Protein AF-0000000078527129 (afdb_homodimer)

Foldseek 3Di:
DDPDPPPDDPDDDDDAAEDAPVCVVVVVPDPVNLVVLQVDQWWKFKAWLQQATCAIHPNVCVQQVVQPRRHGHHCCCRVVVDPDDDPDDQQNVCQVVVAKGKDKDWHADPVRDIWIKIKIKHFYAYPVGHTGMIMIIIDTCRVVVVVVVVVVVVVVVVVVVVVVVVVVVVVVVVVLLVVLVVLVVVLVVVLVVCVVPDDPVVSVVSNVVSCVVSLPRPQVQDPLLVPADPVLSVLLVCVLVPDDLVRVCVVVVHDSVVSVVSLVVSCVSSVHDPVDRSNVVSCVRVVRD/DDPDPPPDPDDPDDDAAEDAPVCVVVVVPDPVNLVVLQVDQWWKFKAWLQQATCAIYPNVCVQQVVQPRRHGHHCCCRVVVDPDDDPDDQQNVCQVVVAKGKDKDWHADPVRDIWIKIKIKHFYAYPVGHGGMIMIIIDTCRVVVVVVVVVVVVVVVVVVVVVVVVVVVVVVVVVLLVVLVVLVVVLVVVLVVCVVPDDPVVSVVSNVVSCVVSLPRVQVQDPLLVPADPVLSVLLVCVLVPDDLVRVCVVVVHDSVVSVVSLVVSCVSSVHDPVDDSNVVSCVRVVRD

Sequence (578 aa):
MGERNGGETWTTIPGEQRLGAELWEEALDNNLLQIVLSVIQDGVCILGIDLDILYSNIALKSWYKEKGNGLGHKCYELYHDRSEPCEVCPVLKTIESQQPETAIQYHCSIKGQKKWHRLFSVPIHDHDGNVFMVIEYVRDITNERKSVSEKKLVEDQNEFLQELSARKEKEMYDREKSYVNNVTKAVNSVLGYLEEILDKESYSIVKDQLEMGIMGIPQQMNPKVIRLSEKELTIAKLIRAGYVSKEIADKLCVSKKAVDYHRTNIRKKLGLNNEDNLQDILKEYMKDIMGERNGGETWTTIPGEQRLGAELWEEALDNNLLQIVLSVIQDGVCILGIDLDILYSNIALKSWYKEKGNGLGHKCYELYHDRSEPCEVCPVLKTIESQQPETAIQYHCSIKGQKKWHRLFSVPIHDHDGNVFMVIEYVRDITNERKSVSEKKLVEDQNEFLQELSARKEKEMYDREKSYVNNVTKAVNSVLGYLEEILDKESYSIVKDQLEMGIMGIPQQMNPKVIRLSEKELTIAKLIRAGYVSKEIADKLCVSKKAVDYHRTNIRKKLGLNNEDNLQDILKEYMKDI

Radius of gyration: 40.89 Å; Cα contacts (8 Å, |Δi|>4): 829; chains: 2; bounding box: 64×114×73 Å

Structure (mmCIF, N/CA/C/O backbone):
data_AF-0000000078527129-model_v1
#
loop_
_entity.id
_entity.type
_entity.pdbx_description
1 polymer 'LuxR family transcriptional regulator'
#
loop_
_atom_site.group_PDB
_atom_site.id
_atom_site.type_symbol
_atom_site.label_atom_id
_atom_site.label_alt_id
_atom_site.label_comp_id
_atom_site.label_asym_id
_atom_site.label_entity_id
_atom_site.label_seq_id
_atom_site.pdbx_PDB_ins_code
_atom_site.Cartn_x
_atom_site.Cartn_y
_atom_site.Cartn_z
_atom_site.occupancy
_atom_site.B_iso_or_equiv
_atom_site.auth_seq_id
_atom_site.auth_comp_id
_atom_site.auth_asym_id
_atom_site.auth_atom_id
_atom_site.pdbx_PDB_model_num
ATOM 1 N N . MET A 1 1 ? 4.988 -10.156 -27.219 1 26.66 1 MET A N 1
ATOM 2 C CA . MET A 1 1 ? 4.684 -9.93 -25.812 1 26.66 1 MET A CA 1
ATOM 3 C C . MET A 1 1 ? 3.363 -9.188 -25.656 1 26.66 1 MET A C 1
ATOM 5 O O . MET A 1 1 ? 3.219 -8.062 -26.141 1 26.66 1 MET A O 1
ATOM 9 N N . GLY A 1 2 ? 2.23 -9.742 -25.844 1 31.38 2 GLY A N 1
ATOM 10 C CA . GLY A 1 2 ? 0.99 -8.992 -25.984 1 31.38 2 GLY A CA 1
ATOM 11 C C . GLY A 1 2 ? 0.649 -8.156 -24.766 1 31.38 2 GLY A C 1
ATOM 12 O O . GLY A 1 2 ? 0.991 -8.523 -23.641 1 31.38 2 GLY A O 1
ATOM 13 N N . GLU A 1 3 ? 0.643 -6.863 -24.828 1 33.56 3 GLU A N 1
ATOM 14 C CA . GLU A 1 3 ? 0.206 -5.789 -23.938 1 33.56 3 GLU A CA 1
ATOM 15 C C . GLU A 1 3 ? -1.193 -6.059 -23.391 1 33.56 3 GLU A C 1
ATOM 17 O O . GLU A 1 3 ? -2.152 -6.18 -24.156 1 33.56 3 GLU A O 1
ATOM 22 N N . ARG A 1 4 ? -1.488 -7.137 -22.609 1 35.75 4 ARG A N 1
ATOM 23 C CA . ARG A 1 4 ? -2.912 -7.207 -22.297 1 35.75 4 ARG A CA 1
ATOM 24 C C . ARG A 1 4 ? -3.346 -6.02 -21.438 1 35.75 4 ARG A C 1
ATOM 26 O O . ARG A 1 4 ? -2.508 -5.344 -20.828 1 35.75 4 ARG A O 1
ATOM 33 N N . ASN A 1 5 ? -4.605 -5.824 -21.188 1 31.47 5 ASN A N 1
ATOM 34 C CA . ASN A 1 5 ? -5.469 -4.953 -20.406 1 31.47 5 ASN A CA 1
ATOM 35 C C . ASN A 1 5 ? -5.195 -5.105 -18.906 1 31.47 5 ASN A C 1
ATOM 37 O O . ASN A 1 5 ? -5.09 -6.223 -18.406 1 31.47 5 ASN A O 1
ATOM 41 N N . GLY A 1 6 ? -4.812 -4.031 -17.984 1 36.03 6 GLY A N 1
ATOM 42 C CA . GLY A 1 6 ? -4.691 -3.537 -16.625 1 36.03 6 GLY A CA 1
ATOM 43 C C . GLY A 1 6 ? -3.285 -3.662 -16.062 1 36.03 6 GLY A C 1
ATOM 44 O O . GLY A 1 6 ? -3.102 -3.781 -14.859 1 36.03 6 GLY A O 1
ATOM 45 N N . GLY A 1 7 ? -2.162 -3.607 -16.938 1 39.38 7 GLY A N 1
ATOM 46 C CA . GLY A 1 7 ? -0.743 -3.398 -16.703 1 39.38 7 GLY A CA 1
ATOM 47 C C . GLY A 1 7 ? 0.018 -4.688 -16.453 1 39.38 7 GLY A C 1
ATOM 48 O O . GLY A 1 7 ? 1.245 -4.676 -16.328 1 39.38 7 GLY A O 1
ATOM 49 N N . GLU A 1 8 ? -0.444 -5.543 -15.625 1 43.97 8 GLU A N 1
ATOM 50 C CA . GLU A 1 8 ? 0.403 -6.699 -15.344 1 43.97 8 GLU A CA 1
ATOM 51 C C . GLU A 1 8 ? 0.585 -7.562 -16.594 1 43.97 8 GLU A C 1
ATOM 53 O O . GLU A 1 8 ? -0.366 -7.789 -17.344 1 43.97 8 GLU A O 1
ATOM 58 N N . THR A 1 9 ? 1.723 -7.496 -17.219 1 43.5 9 THR A N 1
ATOM 59 C CA . THR A 1 9 ? 2.227 -8.242 -18.359 1 43.5 9 THR A CA 1
ATOM 60 C C . THR A 1 9 ? 1.954 -9.734 -18.188 1 43.5 9 THR A C 1
ATOM 62 O O . THR A 1 9 ? 2.312 -10.328 -17.172 1 43.5 9 THR A O 1
ATOM 65 N N . TRP A 1 10 ? 0.782 -10.242 -18.578 1 49.16 10 TRP A N 1
ATOM 66 C CA . TRP A 1 10 ? 0.679 -11.688 -18.797 1 49.16 10 TRP A CA 1
ATOM 67 C C . TRP A 1 10 ? 1.875 -12.211 -19.578 1 49.16 10 TRP A C 1
ATOM 69 O O . TRP A 1 10 ? 2.33 -11.57 -20.531 1 49.16 10 TRP A O 1
ATOM 79 N N . THR A 1 11 ? 2.615 -12.891 -18.969 1 52.12 11 THR A N 1
ATOM 80 C CA . THR A 1 11 ? 3.504 -13.641 -19.844 1 52.12 11 THR A CA 1
ATOM 81 C C . THR A 1 11 ? 2.715 -14.32 -20.953 1 52.12 11 THR A C 1
ATOM 83 O O . THR A 1 11 ? 1.543 -14.664 -20.781 1 52.12 11 THR A O 1
ATOM 86 N N . THR A 1 12 ? 3.143 -14.367 -22.188 1 50.84 12 THR A N 1
ATOM 87 C CA . THR A 1 12 ? 2.611 -14.953 -23.406 1 50.84 12 THR A CA 1
ATOM 88 C C . THR A 1 12 ? 2.037 -16.344 -23.141 1 50.84 12 THR A C 1
ATOM 90 O O . THR A 1 12 ? 2.725 -17.203 -22.594 1 50.84 12 THR A O 1
ATOM 93 N N . ILE A 1 13 ? 0.732 -16.344 -22.891 1 56.28 13 ILE A N 1
ATOM 94 C CA . ILE A 1 13 ? 0.097 -17.656 -22.922 1 56.28 13 ILE A CA 1
ATOM 95 C C . ILE A 1 13 ? 0.477 -18.391 -24.203 1 56.28 13 ILE A C 1
ATOM 97 O O . ILE A 1 13 ? 0.542 -17.781 -25.266 1 56.28 13 ILE A O 1
ATOM 101 N N . PRO A 1 14 ? 1.083 -19.531 -23.984 1 59.84 14 PRO A N 1
ATOM 102 C CA . PRO A 1 14 ? 1.41 -20.312 -25.188 1 59.84 14 PRO A CA 1
ATOM 103 C C . PRO A 1 14 ? 0.285 -20.312 -26.219 1 59.84 14 PRO A C 1
ATOM 105 O O . PRO A 1 14 ? -0.882 -20.125 -25.859 1 59.84 14 PRO A O 1
ATOM 108 N N . GLY A 1 15 ? 0.677 -20.125 -27.516 1 60.19 15 GLY A N 1
ATOM 109 C CA . GLY A 1 15 ? -0.207 -20.281 -28.656 1 60.19 15 GLY A CA 1
ATOM 110 C C . GLY A 1 15 ? -1.146 -21.469 -28.531 1 60.19 15 GLY A C 1
ATOM 111 O O . GLY A 1 15 ? -1.41 -21.938 -27.422 1 60.19 15 GLY A O 1
ATOM 112 N N . GLU A 1 16 ? -1.641 -22.016 -29.531 1 66.38 16 GLU A N 1
ATOM 113 C CA . GLU A 1 16 ? -2.58 -23.125 -29.656 1 66.38 16 GLU A CA 1
ATOM 114 C C . GLU A 1 16 ? -2.002 -24.406 -29.047 1 66.38 16 GLU A C 1
ATOM 116 O O . GLU A 1 16 ? -0.878 -24.797 -29.375 1 66.38 16 GLU A O 1
ATOM 121 N N . GLN A 1 17 ? -2.744 -24.906 -27.969 1 75.19 17 GLN A N 1
ATOM 122 C CA . GLN A 1 17 ? -2.33 -26.172 -27.359 1 75.19 17 GLN A CA 1
ATOM 123 C C . GLN A 1 17 ? -3.188 -27.328 -27.859 1 75.19 17 GLN A C 1
ATOM 125 O O . GLN A 1 17 ? -4.414 -27.219 -27.938 1 75.19 17 GLN A O 1
ATOM 130 N N . ARG A 1 18 ? -2.52 -28.422 -28.281 1 76.31 18 ARG A N 1
ATOM 131 C CA . ARG A 1 18 ? -3.223 -29.594 -28.797 1 76.31 18 ARG A CA 1
ATOM 132 C C . ARG A 1 18 ? -2.955 -30.812 -27.938 1 76.31 18 ARG A C 1
ATOM 134 O O . ARG A 1 18 ? -1.836 -31.016 -27.469 1 76.31 18 ARG A O 1
ATOM 141 N N . LEU A 1 19 ? -4.035 -31.516 -27.562 1 78.12 19 LEU A N 1
ATOM 142 C CA . LEU A 1 19 ? -3.971 -32.781 -26.812 1 78.12 19 LEU A CA 1
ATOM 143 C C . LEU A 1 19 ? -5.016 -33.75 -27.328 1 78.12 19 LEU A C 1
ATOM 145 O O . LEU A 1 19 ? -6.137 -33.375 -27.656 1 78.12 19 LEU A O 1
ATOM 149 N N . GLY A 1 20 ? -4.539 -34.906 -27.5 1 72.94 20 GLY A N 1
ATOM 150 C CA . GLY A 1 20 ? -5.531 -35.906 -27.875 1 72.94 20 GLY A CA 1
ATOM 151 C C . GLY A 1 20 ? -6.562 -36.156 -26.781 1 72.94 20 GLY A C 1
ATOM 152 O O . GLY A 1 20 ? -6.211 -36.406 -25.625 1 72.94 20 GLY A O 1
ATOM 153 N N . ALA A 1 21 ? -7.816 -36.094 -27.078 1 71.62 21 ALA A N 1
ATOM 154 C CA . ALA A 1 21 ? -8.914 -36.188 -26.125 1 71.62 21 ALA A CA 1
ATOM 155 C C . ALA A 1 21 ? -8.898 -37.531 -25.406 1 71.62 21 ALA A C 1
ATOM 157 O O . ALA A 1 21 ? -9.234 -37.625 -24.234 1 71.62 21 ALA A O 1
ATOM 158 N N . GLU A 1 22 ? -8.367 -38.469 -26.078 1 70.75 22 GLU A N 1
ATOM 159 C CA . GLU A 1 22 ? -8.367 -39.812 -25.516 1 70.75 22 GLU A CA 1
ATOM 160 C C . GLU A 1 22 ? -7.219 -40 -24.531 1 70.75 22 GLU A C 1
ATOM 162 O O . GLU A 1 22 ? -7.254 -40.906 -23.688 1 70.75 22 GLU A O 1
ATOM 167 N N . LEU A 1 23 ? -6.332 -39.062 -24.562 1 71.69 23 LEU A N 1
ATOM 168 C CA . LEU A 1 23 ? -5.102 -39.312 -23.812 1 71.69 23 LEU A CA 1
ATOM 169 C C . LEU A 1 23 ? -5.039 -38.406 -22.578 1 71.69 23 LEU A C 1
ATOM 171 O O . LEU A 1 23 ? -4.145 -38.531 -21.75 1 71.69 23 LEU A O 1
ATOM 175 N N . TRP A 1 24 ? -6.117 -37.688 -22.469 1 74.69 24 TRP A N 1
ATOM 176 C CA . TRP A 1 24 ? -5.941 -36.656 -21.438 1 74.69 24 TRP A CA 1
ATOM 177 C C . TRP A 1 24 ? -5.984 -37.25 -20.047 1 74.69 24 TRP A C 1
ATOM 179 O O . TRP A 1 24 ? -5.234 -36.844 -19.156 1 74.69 24 TRP A O 1
ATOM 189 N N . GLU A 1 25 ? -6.785 -38.25 -19.812 1 76.38 25 GLU A N 1
ATOM 190 C CA . GLU A 1 25 ? -6.875 -38.875 -18.5 1 76.38 25 GLU A CA 1
ATOM 191 C C . GLU A 1 25 ? -5.559 -39.562 -18.109 1 76.38 25 GLU A C 1
ATOM 193 O O . GLU A 1 25 ? -5.117 -39.469 -16.969 1 76.38 25 GLU A O 1
ATOM 198 N N . GLU A 1 26 ? -5.004 -40.219 -19.109 1 78.81 26 GLU A N 1
ATOM 199 C CA . GLU A 1 26 ? -3.703 -40.844 -18.875 1 78.81 26 GLU A CA 1
ATOM 200 C C . GLU A 1 26 ? -2.639 -39.781 -18.578 1 78.81 26 GLU A C 1
ATOM 202 O O . GLU A 1 26 ? -1.782 -40 -17.703 1 78.81 26 GLU A O 1
ATOM 207 N N . ALA A 1 27 ? -2.766 -38.781 -19.312 1 76.44 27 ALA A N 1
ATOM 208 C CA . ALA A 1 27 ? -1.817 -37.688 -19.094 1 76.44 27 ALA A CA 1
ATOM 209 C C . ALA A 1 27 ? -1.961 -37.125 -17.688 1 76.44 27 ALA A C 1
ATOM 211 O O . ALA A 1 27 ? -0.966 -36.75 -17.062 1 76.44 27 ALA A O 1
ATOM 212 N N . LEU A 1 28 ? -3.145 -37.125 -17.234 1 77.88 28 LEU A N 1
ATOM 213 C CA . LEU A 1 28 ? -3.428 -36.594 -15.914 1 77.88 28 LEU A CA 1
ATOM 214 C C . LEU A 1 28 ? -2.883 -37.5 -14.812 1 77.88 28 LEU A C 1
ATOM 216 O O . LEU A 1 28 ? -2.549 -37.031 -13.727 1 77.88 28 LEU A O 1
ATOM 220 N N . ASP A 1 29 ? -2.797 -38.719 -15.055 1 79.44 29 ASP A N 1
ATOM 221 C CA . ASP A 1 29 ? -2.328 -39.688 -14.07 1 79.44 29 ASP A CA 1
ATOM 222 C C . ASP A 1 29 ? -0.806 -39.688 -13.961 1 79.44 29 ASP A C 1
ATOM 224 O O . ASP A 1 29 ? -0.227 -40.406 -13.148 1 79.44 29 ASP A O 1
ATOM 228 N N . ASN A 1 30 ? -0.232 -38.781 -14.75 1 83 30 ASN A N 1
ATOM 229 C CA . ASN A 1 30 ? 1.216 -38.625 -14.672 1 83 30 ASN A CA 1
ATOM 230 C C . ASN A 1 30 ? 1.655 -38.156 -13.289 1 83 30 ASN A C 1
ATOM 232 O O . ASN A 1 30 ? 1.18 -37.125 -12.789 1 83 30 ASN A O 1
ATOM 236 N N . ASN A 1 31 ? 2.531 -38.938 -12.648 1 82.62 31 ASN A N 1
ATOM 237 C CA . ASN A 1 31 ? 2.957 -38.688 -11.273 1 82.62 31 ASN A CA 1
ATOM 238 C C . ASN A 1 31 ? 3.67 -37.344 -11.156 1 82.62 31 ASN A C 1
ATOM 240 O O . ASN A 1 31 ? 3.441 -36.594 -10.203 1 82.62 31 ASN A O 1
ATOM 244 N N . LEU A 1 32 ? 4.512 -37.094 -12.125 1 84.19 32 LEU A N 1
ATOM 245 C CA . LEU A 1 32 ? 5.246 -35.812 -12.078 1 84.19 32 LEU A CA 1
ATOM 246 C C . LEU A 1 32 ? 4.297 -34.625 -12.156 1 84.19 32 LEU A C 1
ATOM 248 O O . LEU A 1 32 ? 4.469 -33.656 -11.438 1 84.19 32 LEU A O 1
ATOM 252 N N . LEU A 1 33 ? 3.324 -34.719 -13.023 1 87.12 33 LEU A N 1
ATOM 253 C CA . LEU A 1 33 ? 2.32 -33.688 -13.156 1 87.12 33 LEU A CA 1
ATOM 254 C C . LEU A 1 33 ? 1.611 -33.438 -11.828 1 87.12 33 LEU A C 1
ATOM 256 O O . LEU A 1 33 ? 1.479 -32.281 -11.391 1 87.12 33 LEU A O 1
ATOM 260 N N . GLN A 1 34 ? 1.242 -34.469 -11.195 1 85.56 34 GLN A N 1
ATOM 261 C CA . GLN A 1 34 ? 0.539 -34.375 -9.922 1 85.56 34 GLN A CA 1
ATOM 262 C C . GLN A 1 34 ? 1.412 -33.688 -8.867 1 85.56 34 GLN A C 1
ATOM 264 O O . GLN A 1 34 ? 0.934 -32.875 -8.094 1 85.56 34 GLN A O 1
ATOM 269 N N . ILE A 1 35 ? 2.637 -34.031 -8.805 1 85.06 35 ILE A N 1
ATOM 270 C CA . ILE A 1 35 ? 3.564 -33.469 -7.824 1 85.06 35 ILE A CA 1
ATOM 271 C C . ILE A 1 35 ? 3.738 -31.969 -8.07 1 85.06 35 ILE A C 1
ATOM 273 O O . ILE A 1 35 ? 3.611 -31.172 -7.145 1 85.06 35 ILE A O 1
ATOM 277 N N . VAL A 1 36 ? 3.994 -31.625 -9.32 1 87.94 36 VAL A N 1
ATOM 278 C CA . VAL A 1 36 ? 4.219 -30.234 -9.68 1 87.94 36 VAL A CA 1
ATOM 279 C C . VAL A 1 36 ? 2.992 -29.406 -9.305 1 87.94 36 VAL A C 1
ATOM 281 O O . VAL A 1 36 ? 3.115 -28.328 -8.711 1 87.94 36 VAL A O 1
ATOM 284 N N . LEU A 1 37 ? 1.838 -29.906 -9.633 1 88.94 37 LEU A N 1
ATOM 285 C CA . LEU A 1 37 ? 0.591 -29.203 -9.375 1 88.94 37 LEU A CA 1
ATOM 286 C C . LEU A 1 37 ? 0.356 -29.047 -7.875 1 88.94 37 LEU A C 1
ATOM 288 O O . LEU A 1 37 ? -0.293 -28.094 -7.438 1 88.94 37 LEU A O 1
ATOM 292 N N . SER A 1 38 ? 0.9 -29.906 -7.102 1 85.88 38 SER A N 1
ATOM 293 C CA . SER A 1 38 ? 0.722 -29.844 -5.656 1 85.88 38 SER A CA 1
ATOM 294 C C . SER A 1 38 ? 1.635 -28.781 -5.035 1 85.88 38 SER A C 1
ATOM 296 O O . SER A 1 38 ? 1.385 -28.312 -3.924 1 85.88 38 SER A O 1
ATOM 298 N N . VAL A 1 39 ? 2.742 -28.422 -5.727 1 86.5 39 VAL A N 1
ATOM 299 C CA . VAL A 1 39 ? 3.715 -27.484 -5.184 1 86.5 39 VAL A CA 1
ATOM 300 C C . VAL A 1 39 ? 3.279 -26.047 -5.492 1 86.5 39 VAL A C 1
ATOM 302 O O . VAL A 1 39 ? 3.619 -25.125 -4.758 1 86.5 39 VAL A O 1
ATOM 305 N N . ILE A 1 40 ? 2.496 -25.953 -6.559 1 89.06 40 ILE A N 1
ATOM 306 C CA . ILE A 1 40 ? 2.033 -24.625 -6.992 1 89.06 40 ILE A CA 1
ATOM 307 C C . ILE A 1 40 ? 1.132 -24.031 -5.918 1 89.06 40 ILE A C 1
ATOM 309 O O . ILE A 1 40 ? 0.273 -24.703 -5.359 1 89.06 40 ILE A O 1
ATOM 313 N N . GLN A 1 41 ? 1.343 -22.75 -5.629 1 87.94 41 GLN A N 1
ATOM 314 C CA . GLN A 1 41 ? 0.619 -22.109 -4.539 1 87.94 41 GLN A CA 1
ATOM 315 C C . GLN A 1 41 ? -0.637 -21.406 -5.055 1 87.94 41 GLN A C 1
ATOM 317 O O . GLN A 1 41 ? -1.403 -20.844 -4.273 1 87.94 41 GLN A O 1
ATOM 322 N N . ASP A 1 42 ? -0.853 -21.438 -6.359 1 91.88 42 ASP A N 1
ATOM 323 C CA . ASP A 1 42 ? -2.066 -20.906 -6.965 1 91.88 42 ASP A CA 1
ATOM 324 C C . ASP A 1 42 ? -3.006 -22.031 -7.406 1 91.88 42 ASP A C 1
ATOM 326 O O . ASP A 1 42 ? -2.627 -23.203 -7.395 1 91.88 42 ASP A O 1
ATOM 330 N N . GLY A 1 43 ? -4.164 -21.547 -7.68 1 92.19 43 GLY A N 1
ATOM 331 C CA . GLY A 1 43 ? -5.137 -22.547 -8.086 1 92.19 43 GLY A CA 1
ATOM 332 C C . GLY A 1 43 ? -5.012 -22.938 -9.547 1 92.19 43 GLY A C 1
ATOM 333 O O . GLY A 1 43 ? -4.789 -22.078 -10.406 1 92.19 43 GLY A O 1
ATOM 334 N N . VAL A 1 44 ? -5.059 -24.234 -9.812 1 93.06 44 VAL A N 1
ATOM 335 C CA . VAL A 1 44 ? -5.121 -24.766 -11.172 1 93.06 44 VAL A CA 1
ATOM 336 C C . VAL A 1 44 ? -6.312 -25.703 -11.305 1 93.06 44 VAL A C 1
ATOM 338 O O . VAL A 1 44 ? -6.484 -26.609 -10.484 1 93.06 44 VAL A O 1
ATOM 341 N N . CYS A 1 45 ? -7.059 -25.453 -12.289 1 94 45 CYS A N 1
ATOM 342 C CA . CYS A 1 45 ? -8.25 -26.25 -12.531 1 94 45 CYS A CA 1
ATOM 343 C C . CYS A 1 45 ? -8.375 -26.609 -14 1 94 45 CYS A C 1
ATOM 345 O O . CYS A 1 45 ? -8.039 -25.812 -14.875 1 94 45 CYS A O 1
ATOM 347 N N . ILE A 1 46 ? -8.758 -27.875 -14.25 1 93 46 ILE A N 1
ATOM 348 C CA . ILE A 1 46 ? -9.086 -28.312 -15.602 1 93 46 ILE A CA 1
ATOM 349 C C . ILE A 1 46 ? -10.594 -28.547 -15.719 1 93 46 ILE A C 1
ATOM 351 O O . ILE A 1 46 ? -11.172 -29.297 -14.93 1 93 46 ILE A O 1
ATOM 355 N N . LEU A 1 47 ? -11.133 -27.906 -16.688 1 94.31 47 LEU A N 1
ATOM 356 C CA . LEU A 1 47 ? -12.578 -27.953 -16.859 1 94.31 47 LEU A CA 1
ATOM 357 C C . LEU A 1 47 ? -12.938 -28.562 -18.219 1 94.31 47 LEU A C 1
ATOM 359 O O . LEU A 1 47 ? -12.227 -28.344 -19.203 1 94.31 47 LEU A O 1
ATOM 363 N N . GLY A 1 48 ? -14.016 -29.312 -18.156 1 92.19 48 GLY A N 1
ATOM 364 C CA . GLY A 1 48 ? -14.594 -29.719 -19.438 1 92.19 48 GLY A CA 1
ATOM 365 C C . GLY A 1 48 ? -15.367 -28.609 -20.109 1 92.19 48 GLY A C 1
ATOM 366 O O . GLY A 1 48 ? -15.539 -27.516 -19.547 1 92.19 48 GLY A O 1
ATOM 367 N N . ILE A 1 49 ? -15.852 -28.859 -21.391 1 92.06 49 ILE A N 1
ATOM 368 C CA . ILE A 1 49 ? -16.562 -27.844 -22.188 1 92.06 49 ILE A CA 1
ATOM 369 C C . ILE A 1 49 ? -17.906 -27.531 -21.531 1 92.06 49 ILE A C 1
ATOM 371 O O . ILE A 1 49 ? -18.484 -26.484 -21.781 1 92.06 49 ILE A O 1
ATOM 375 N N . ASP A 1 50 ? -18.391 -28.406 -20.766 1 92.44 50 ASP A N 1
ATOM 376 C CA . ASP A 1 50 ? -19.656 -28.203 -20.062 1 92.44 50 ASP A CA 1
ATOM 377 C C . ASP A 1 50 ? -19.438 -27.641 -18.672 1 92.44 50 ASP A C 1
ATOM 379 O O . ASP A 1 50 ? -20.328 -27.656 -17.828 1 92.44 50 ASP A O 1
ATOM 383 N N . LEU A 1 51 ? -18.25 -27.234 -18.344 1 94.88 51 LEU A N 1
ATOM 384 C CA . LEU A 1 51 ? -17.859 -26.562 -17.109 1 94.88 51 LEU A CA 1
ATOM 385 C C . LEU A 1 51 ? -17.797 -27.562 -15.953 1 94.88 51 LEU A C 1
ATOM 387 O O . LEU A 1 51 ? -17.891 -27.172 -14.789 1 94.88 51 LEU A O 1
ATOM 391 N N . ASP A 1 52 ? -17.656 -28.828 -16.297 1 94.19 52 ASP A N 1
ATOM 392 C CA . ASP A 1 52 ? -17.375 -29.828 -15.266 1 94.19 52 ASP A CA 1
ATOM 393 C C . ASP A 1 52 ? -15.93 -29.734 -14.781 1 94.19 52 ASP A C 1
ATOM 395 O O . ASP A 1 52 ? -15.008 -29.609 -15.586 1 94.19 52 ASP A O 1
ATOM 399 N N . ILE A 1 53 ? -15.82 -29.859 -13.508 1 93.81 53 ILE A N 1
ATOM 400 C CA . ILE A 1 53 ? -14.477 -29.875 -12.945 1 93.81 53 ILE A CA 1
ATOM 401 C C . ILE A 1 53 ? -13.844 -31.25 -13.156 1 93.81 53 ILE A C 1
ATOM 403 O O . ILE A 1 53 ? -14.32 -32.25 -12.617 1 93.81 53 ILE A O 1
ATOM 407 N N . LEU A 1 54 ? -12.805 -31.25 -13.914 1 90.94 54 LEU A N 1
ATOM 408 C CA . LEU A 1 54 ? -12.109 -32.5 -14.219 1 90.94 54 LEU A CA 1
ATOM 409 C C . LEU A 1 54 ? -10.914 -32.688 -13.289 1 90.94 54 LEU A C 1
ATOM 411 O O . LEU A 1 54 ? -10.492 -33.812 -13.039 1 90.94 54 LEU A O 1
ATOM 415 N N . TYR A 1 55 ? -10.359 -31.609 -12.852 1 90.81 55 TYR A N 1
ATOM 416 C CA . TYR A 1 55 ? -9.211 -31.641 -11.953 1 90.81 55 TYR A CA 1
ATOM 417 C C . TYR A 1 55 ? -9.07 -30.297 -11.227 1 90.81 55 TYR A C 1
ATOM 419 O O . TYR A 1 55 ? -9.375 -29.25 -11.781 1 90.81 55 TYR A O 1
ATOM 427 N N . SER A 1 56 ? -8.695 -30.391 -10.031 1 91.62 56 SER A N 1
ATOM 428 C CA . SER A 1 56 ? -8.266 -29.234 -9.25 1 91.62 56 SER A CA 1
ATOM 429 C C . SER A 1 56 ? -7.059 -29.562 -8.383 1 91.62 56 SER A C 1
ATOM 431 O O . SER A 1 56 ? -6.988 -30.656 -7.809 1 91.62 56 SER A O 1
ATOM 433 N N . ASN A 1 57 ? -6.137 -28.672 -8.375 1 89.88 57 ASN A N 1
ATOM 434 C CA . ASN A 1 57 ? -4.965 -28.953 -7.547 1 89.88 57 ASN A CA 1
ATOM 435 C C . ASN A 1 57 ? -5.246 -28.688 -6.07 1 89.88 57 ASN A C 1
ATOM 437 O O . ASN A 1 57 ? -6.34 -28.234 -5.715 1 89.88 57 ASN A O 1
ATOM 441 N N . ILE A 1 58 ? -4.312 -28.969 -5.277 1 85.69 58 ILE A N 1
ATOM 442 C CA . ILE A 1 58 ? -4.461 -28.922 -3.826 1 85.69 58 ILE A CA 1
ATOM 443 C C . ILE A 1 58 ? -4.723 -27.469 -3.389 1 85.69 58 ILE A C 1
ATOM 445 O O . ILE A 1 58 ? -5.551 -27.234 -2.508 1 85.69 58 ILE A O 1
ATOM 449 N N . ALA A 1 59 ? -4.047 -26.531 -3.932 1 87.75 59 ALA A N 1
ATOM 450 C CA . ALA A 1 59 ? -4.227 -25.125 -3.576 1 87.75 59 ALA A CA 1
ATOM 451 C C . ALA A 1 59 ? -5.684 -24.703 -3.738 1 87.75 59 ALA A C 1
ATOM 453 O O . ALA A 1 59 ? -6.281 -24.156 -2.812 1 87.75 59 ALA A O 1
ATOM 454 N N . LEU A 1 60 ? -6.227 -24.953 -4.867 1 89.5 60 LEU A N 1
ATOM 455 C CA . LEU A 1 60 ? -7.605 -24.562 -5.152 1 89.5 60 LEU A CA 1
ATOM 456 C C . LEU A 1 60 ? -8.578 -25.281 -4.227 1 89.5 60 LEU A C 1
ATOM 458 O O . LEU A 1 60 ? -9.523 -24.688 -3.721 1 89.5 60 LEU A O 1
ATOM 462 N N . LYS A 1 61 ? -8.305 -26.531 -3.973 1 87.31 61 LYS A N 1
ATOM 463 C CA . LYS A 1 61 ? -9.148 -27.312 -3.068 1 87.31 61 LYS A CA 1
ATOM 464 C C . LYS A 1 61 ? -9.133 -26.719 -1.66 1 87.31 61 LYS A C 1
ATOM 466 O O . LYS A 1 61 ? -10.156 -26.703 -0.972 1 87.31 61 LYS A O 1
ATOM 471 N N . SER A 1 62 ? -8.008 -26.25 -1.291 1 84.88 62 SER A N 1
ATOM 472 C CA . SER A 1 62 ? -7.875 -25.688 0.049 1 84.88 62 SER A CA 1
ATOM 473 C C . SER A 1 62 ? -8.695 -24.422 0.199 1 84.88 62 SER A C 1
ATOM 475 O O . SER A 1 62 ? -9.156 -24.094 1.295 1 84.88 62 SER A O 1
ATOM 477 N N . TRP A 1 63 ? -8.867 -23.719 -0.89 1 83.38 63 TRP A N 1
ATOM 478 C CA . TRP A 1 63 ? -9.641 -22.484 -0.862 1 83.38 63 TRP A CA 1
ATOM 479 C C . TRP A 1 63 ? -11.125 -22.781 -0.668 1 83.38 63 TRP A C 1
ATOM 481 O O . TRP A 1 63 ? -11.859 -21.953 -0.134 1 83.38 63 TRP A O 1
ATOM 491 N N . TYR A 1 64 ? -11.453 -23.938 -1.087 1 81 64 TYR A N 1
ATOM 492 C CA . TYR A 1 64 ? -12.859 -24.312 -1.033 1 81 64 TYR A CA 1
ATOM 493 C C . TYR A 1 64 ? -13.062 -25.562 -0.178 1 81 64 TYR A C 1
ATOM 495 O O . TYR A 1 64 ? -13.938 -26.375 -0.464 1 81 64 TYR A O 1
ATOM 503 N N . LYS A 1 65 ? -12.219 -25.797 0.743 1 72.81 65 LYS A N 1
ATOM 504 C CA . LYS A 1 65 ? -12.141 -27 1.574 1 72.81 65 LYS A CA 1
ATOM 505 C C . LYS A 1 65 ? -13.523 -27.422 2.059 1 72.81 65 LYS A C 1
ATOM 507 O O . LYS A 1 65 ? -13.828 -28.609 2.119 1 72.81 65 LYS A O 1
ATOM 512 N N . GLU A 1 66 ? -14.258 -26.516 2.293 1 70.56 66 GLU A N 1
ATOM 513 C CA . GLU A 1 66 ? -15.57 -26.812 2.863 1 70.56 66 GLU A CA 1
ATOM 514 C C . GLU A 1 66 ? -16.5 -27.406 1.814 1 70.56 66 GLU A C 1
ATOM 516 O O . GLU A 1 66 ? -17.516 -28.016 2.154 1 70.56 66 GLU A O 1
ATOM 521 N N . LYS A 1 67 ? -16.078 -27.391 0.522 1 71.56 67 LYS A N 1
ATOM 522 C CA . LYS A 1 67 ? -17.016 -27.766 -0.539 1 71.56 67 LYS A CA 1
ATOM 523 C C . LYS A 1 67 ? -16.641 -29.094 -1.158 1 71.56 67 LYS A C 1
ATOM 525 O O . LYS A 1 67 ? -17.328 -29.609 -2.041 1 71.56 67 LYS A O 1
ATOM 530 N N . GLY A 1 68 ? -15.617 -29.781 -0.685 1 69 68 GLY A N 1
ATOM 531 C CA . GLY A 1 68 ? -15.227 -31.094 -1.175 1 69 68 GLY A CA 1
ATOM 532 C C . GLY A 1 68 ? -14.266 -31.016 -2.35 1 69 68 GLY A C 1
ATOM 533 O O . GLY A 1 68 ? -13.75 -29.953 -2.68 1 69 68 GLY A O 1
ATOM 534 N N . ASN A 1 69 ? -13.992 -32.25 -2.969 1 69.94 69 ASN A N 1
ATOM 535 C CA . ASN A 1 69 ? -12.969 -32.375 -4 1 69.94 69 ASN A CA 1
ATOM 536 C C . ASN A 1 69 ? -13.477 -31.875 -5.355 1 69.94 69 ASN A C 1
ATOM 538 O O . ASN A 1 69 ? -12.688 -31.609 -6.266 1 69.94 69 ASN A O 1
ATOM 542 N N . GLY A 1 70 ? -14.773 -31.609 -5.523 1 72.38 70 GLY A N 1
ATOM 543 C CA . GLY A 1 70 ? -15.445 -30.906 -6.594 1 72.38 70 GLY A CA 1
ATOM 544 C C . GLY A 1 70 ? -15.422 -31.641 -7.918 1 72.38 70 GLY A C 1
ATOM 545 O O . GLY A 1 70 ? -15.969 -31.156 -8.914 1 72.38 70 GLY A O 1
ATOM 546 N N . LEU A 1 71 ? -14.711 -32.906 -7.973 1 82.44 71 LEU A N 1
ATOM 547 C CA . LEU A 1 71 ? -14.633 -33.625 -9.242 1 82.44 71 LEU A CA 1
ATOM 548 C C . LEU A 1 71 ? -16.016 -33.969 -9.758 1 82.44 71 LEU A C 1
ATOM 550 O O . LEU A 1 71 ? -16.859 -34.469 -9.016 1 82.44 71 LEU A O 1
ATOM 554 N N . GLY A 1 72 ? -16.234 -33.625 -10.938 1 83.94 72 GLY A N 1
ATOM 555 C CA . GLY A 1 72 ? -17.5 -33.969 -11.57 1 83.94 72 GLY A CA 1
ATOM 556 C C . GLY A 1 72 ? -18.562 -32.906 -11.359 1 83.94 72 GLY A C 1
ATOM 557 O O . GLY A 1 72 ? -19.578 -32.906 -12.047 1 83.94 72 GLY A O 1
ATOM 558 N N . HIS A 1 73 ? -18.391 -32 -10.516 1 90.75 73 HIS A N 1
ATOM 559 C CA . HIS A 1 73 ? -19.328 -30.922 -10.281 1 90.75 73 HIS A CA 1
ATOM 560 C C . HIS A 1 73 ? -19.109 -29.781 -11.281 1 90.75 73 HIS A C 1
ATOM 562 O O . HIS A 1 73 ? -18.031 -29.688 -11.883 1 90.75 73 HIS A O 1
ATOM 568 N N . LYS A 1 74 ? -20.172 -29.016 -11.406 1 93.81 74 LYS A N 1
ATOM 569 C CA . LYS A 1 74 ? -20.031 -27.797 -12.203 1 93.81 74 LYS A CA 1
ATOM 570 C C . LYS A 1 74 ? -19.266 -26.719 -11.453 1 93.81 74 LYS A C 1
ATOM 572 O O . LYS A 1 74 ? -19.453 -26.547 -10.25 1 93.81 74 LYS A O 1
ATOM 577 N N . CYS A 1 75 ? -18.391 -26.016 -12.172 1 91.94 75 CYS A N 1
ATOM 578 C CA . CYS A 1 75 ? -17.562 -25 -11.531 1 91.94 75 CYS A CA 1
ATOM 579 C C . CYS A 1 75 ? -18.406 -23.906 -10.906 1 91.94 75 CYS A C 1
ATOM 581 O O . CYS A 1 75 ? -18.125 -23.453 -9.789 1 91.94 75 CYS A O 1
ATOM 583 N N . TYR A 1 76 ? -19.547 -23.422 -11.625 1 89.81 76 TYR A N 1
ATOM 584 C CA . TYR A 1 76 ? -20.375 -22.328 -11.109 1 89.81 76 TYR A CA 1
ATOM 585 C C . TYR A 1 76 ? -21.125 -22.75 -9.859 1 89.81 76 TYR A C 1
ATOM 587 O O . TYR A 1 76 ? -21.484 -21.922 -9.023 1 89.81 76 TYR A O 1
ATOM 595 N N . GLU A 1 77 ? -21.359 -24.016 -9.703 1 89.44 77 GLU A N 1
ATOM 596 C CA . GLU A 1 77 ? -22.016 -24.531 -8.508 1 89.44 77 GLU A CA 1
ATOM 597 C C . GLU A 1 77 ? -21.062 -24.594 -7.328 1 89.44 77 GLU A C 1
ATOM 599 O O . GLU A 1 77 ? -21.359 -24.109 -6.238 1 89.44 77 GLU A O 1
ATOM 604 N N . LEU A 1 78 ? -19.953 -25.141 -7.586 1 88.38 78 LEU A N 1
ATOM 605 C CA . LEU A 1 78 ? -19 -25.391 -6.5 1 88.38 78 LEU A CA 1
ATOM 606 C C . LEU A 1 78 ? -18.297 -24.109 -6.086 1 88.38 78 LEU A C 1
ATOM 608 O O . LEU A 1 78 ? -18.281 -23.75 -4.902 1 88.38 78 LEU A O 1
ATOM 612 N N . TYR A 1 79 ? -17.75 -23.422 -7.023 1 86.44 79 TYR A N 1
ATOM 613 C CA . TYR A 1 79 ? -16.875 -22.297 -6.707 1 86.44 79 TYR A CA 1
ATOM 614 C C . TYR A 1 79 ? -17.672 -21 -6.559 1 86.44 79 TYR A C 1
ATOM 616 O O . TYR A 1 79 ? -17.266 -20.109 -5.812 1 86.44 79 TYR A O 1
ATOM 624 N N . HIS A 1 80 ? -18.844 -20.922 -7.172 1 84.62 80 HIS A N 1
ATOM 625 C CA . HIS A 1 80 ? -19.531 -19.641 -7.223 1 84.62 80 HIS A CA 1
ATOM 626 C C . HIS A 1 80 ? -20.906 -19.734 -6.586 1 84.62 80 HIS A C 1
ATOM 628 O O . HIS A 1 80 ? -21.641 -18.734 -6.539 1 84.62 80 HIS A O 1
ATOM 634 N N . ASP A 1 81 ? -21.281 -20.891 -6.164 1 85.88 81 ASP A N 1
ATOM 635 C CA . ASP A 1 81 ? -22.578 -21.109 -5.512 1 85.88 81 ASP A CA 1
ATOM 636 C C . ASP A 1 81 ? -23.719 -20.609 -6.391 1 85.88 81 ASP A C 1
ATOM 638 O O . ASP A 1 81 ? -24.625 -19.922 -5.91 1 85.88 81 ASP A O 1
ATOM 642 N N . ARG A 1 82 ? -23.609 -20.953 -7.656 1 88.62 82 ARG A N 1
ATOM 643 C CA . ARG A 1 82 ? -24.625 -20.562 -8.617 1 88.62 82 ARG A CA 1
ATOM 644 C C . ARG A 1 82 ? -25.344 -21.781 -9.188 1 88.62 82 ARG A C 1
ATOM 646 O O . ARG A 1 82 ? -24.812 -22.891 -9.141 1 88.62 82 ARG A O 1
ATOM 653 N N . SER A 1 83 ? -26.516 -21.531 -9.727 1 92.12 83 SER A N 1
ATOM 654 C CA . SER A 1 83 ? -27.281 -22.609 -10.367 1 92.12 83 SER A CA 1
ATOM 655 C C . SER A 1 83 ? -27.109 -22.578 -11.883 1 92.12 83 SER A C 1
ATOM 657 O O . SER A 1 83 ? -27.438 -23.547 -12.562 1 92.12 83 SER A O 1
ATOM 659 N N . GLU A 1 84 ? -26.625 -21.438 -12.32 1 92.69 84 GLU A N 1
ATOM 660 C CA . GLU A 1 84 ? -26.344 -21.25 -13.742 1 92.69 84 GLU A CA 1
ATOM 661 C C . GLU A 1 84 ? -24.953 -20.641 -13.953 1 92.69 84 GLU A C 1
ATOM 663 O O . GLU A 1 84 ? -24.359 -20.094 -13.023 1 92.69 84 GLU A O 1
ATOM 668 N N . PRO A 1 85 ? -24.453 -20.844 -15.102 1 91.75 85 PRO A N 1
ATOM 669 C CA . PRO A 1 85 ? -23.125 -20.297 -15.367 1 91.75 85 PRO A CA 1
ATOM 670 C C . PRO A 1 85 ? -23.031 -18.797 -15.094 1 91.75 85 PRO A C 1
ATOM 672 O O . PRO A 1 85 ? -24.031 -18.094 -15.18 1 91.75 85 PRO A O 1
ATOM 675 N N . CYS A 1 86 ? -21.844 -18.406 -14.781 1 87.94 86 CYS A N 1
ATOM 676 C CA . CYS A 1 86 ? -21.594 -17 -14.484 1 87.94 86 CYS A CA 1
ATOM 677 C C . CYS A 1 86 ? -21.906 -16.125 -15.688 1 87.94 86 CYS A C 1
ATOM 679 O O . CYS A 1 86 ? -21.703 -16.531 -16.828 1 87.94 86 CYS A O 1
ATOM 681 N N . GLU A 1 87 ? -22.328 -14.859 -15.414 1 85 87 GLU A N 1
ATOM 682 C CA . GLU A 1 87 ? -22.625 -13.906 -16.484 1 85 87 GLU A CA 1
ATOM 683 C C . GLU A 1 87 ? -21.375 -13.539 -17.266 1 85 87 GLU A C 1
ATOM 685 O O . GLU A 1 87 ? -21.375 -13.531 -18.5 1 85 87 GLU A O 1
ATOM 690 N N . VAL A 1 88 ? -20.359 -13.234 -16.562 1 87.06 88 VAL A N 1
ATOM 691 C CA . VAL A 1 88 ? -19.062 -12.953 -17.188 1 87.06 88 VAL A CA 1
ATOM 692 C C . VAL A 1 88 ? -18.078 -14.062 -16.859 1 87.06 88 VAL A C 1
ATOM 694 O O . VAL A 1 88 ? -17.328 -13.977 -15.875 1 87.06 88 VAL A O 1
ATOM 697 N N . CYS A 1 89 ? -18.156 -15.133 -17.594 1 91.5 89 CYS A N 1
ATOM 698 C CA . CYS A 1 89 ? -17.328 -16.297 -17.359 1 91.5 89 CYS A CA 1
ATOM 699 C C . CYS A 1 89 ? -16.156 -16.344 -18.328 1 91.5 89 CYS A C 1
ATOM 701 O O . CYS A 1 89 ? -16.344 -16.516 -19.531 1 91.5 89 CYS A O 1
ATOM 703 N N . PRO A 1 90 ? -15.008 -16.234 -17.844 1 91.12 90 PRO A N 1
ATOM 704 C CA . PRO A 1 90 ? -13.859 -16.297 -18.75 1 91.12 90 PRO A CA 1
ATOM 705 C C . PRO A 1 90 ? -13.734 -17.641 -19.453 1 91.12 90 PRO A C 1
ATOM 707 O O . PRO A 1 90 ? -13.234 -17.703 -20.578 1 91.12 90 PRO A O 1
ATOM 710 N N . VAL A 1 91 ? -14.164 -18.719 -18.844 1 94.19 91 VAL A N 1
ATOM 711 C CA . VAL A 1 91 ? -14.07 -20.047 -19.422 1 94.19 91 VAL A CA 1
ATOM 712 C C . VAL A 1 91 ? -15 -20.156 -20.625 1 94.19 91 VAL A C 1
ATOM 714 O O . VAL A 1 91 ? -14.586 -20.609 -21.703 1 94.19 91 VAL A O 1
ATOM 717 N N . LEU A 1 92 ? -16.188 -19.719 -20.438 1 95.25 92 LEU A N 1
ATOM 718 C CA . LEU A 1 92 ? -17.125 -19.734 -21.562 1 95.25 92 LEU A CA 1
ATOM 719 C C . LEU A 1 92 ? -16.609 -18.875 -22.703 1 95.25 92 LEU A C 1
ATOM 721 O O . LEU A 1 92 ? -16.734 -19.234 -23.875 1 95.25 92 LEU A O 1
ATOM 725 N N . LYS A 1 93 ? -16.141 -17.703 -22.375 1 94.56 93 LYS A N 1
ATOM 726 C CA . LYS A 1 93 ? -15.562 -16.828 -23.391 1 94.56 93 LYS A CA 1
ATOM 727 C C . LYS A 1 93 ? -14.414 -17.516 -24.109 1 94.56 93 LYS A C 1
ATOM 729 O O . LYS A 1 93 ? -14.273 -17.375 -25.328 1 94.56 93 LYS A O 1
ATOM 734 N N . THR A 1 94 ? -13.602 -18.219 -23.391 1 93 94 THR A N 1
ATOM 735 C CA . THR A 1 94 ? -12.477 -18.953 -23.938 1 93 94 THR A CA 1
ATOM 736 C C . THR A 1 94 ? -12.961 -20.031 -24.906 1 93 94 THR A C 1
ATOM 738 O O . THR A 1 94 ? -12.383 -20.219 -25.984 1 93 94 THR A O 1
ATOM 741 N N . ILE A 1 95 ? -13.977 -20.766 -24.531 1 93.94 95 ILE A N 1
ATOM 742 C CA . ILE A 1 95 ? -14.531 -21.828 -25.375 1 93.94 95 ILE A CA 1
ATOM 743 C C . ILE A 1 95 ? -15.055 -21.219 -26.688 1 93.94 95 ILE A C 1
ATOM 745 O O . ILE A 1 95 ? -14.82 -21.75 -27.766 1 93.94 95 ILE A O 1
ATOM 749 N N . GLU A 1 96 ? -15.711 -20.094 -26.5 1 93.44 96 GLU A N 1
ATOM 750 C CA . GLU A 1 96 ? -16.297 -19.422 -27.641 1 93.44 96 GLU A CA 1
ATOM 751 C C . GLU A 1 96 ? -15.219 -18.828 -28.547 1 93.44 96 GLU A C 1
ATOM 753 O O . GLU A 1 96 ? -15.234 -19.031 -29.766 1 93.44 96 GLU A O 1
ATOM 758 N N . SER A 1 97 ? -14.289 -18.141 -28.031 1 90.38 97 SER A N 1
ATOM 759 C CA . SER A 1 97 ? -13.273 -17.422 -28.797 1 90.38 97 SER A CA 1
ATOM 760 C C . SER A 1 97 ? -12.156 -18.375 -29.234 1 90.38 97 SER A C 1
ATOM 762 O O . SER A 1 97 ? -11.391 -18.047 -30.141 1 90.38 97 SER A O 1
ATOM 764 N N . GLN A 1 98 ? -12.016 -19.516 -28.531 1 90.88 98 GLN A N 1
ATOM 765 C CA . GLN A 1 98 ? -10.953 -20.5 -28.719 1 90.88 98 GLN A CA 1
ATOM 766 C C . GLN A 1 98 ? -9.578 -19.859 -28.484 1 90.88 98 GLN A C 1
ATOM 768 O O . GLN A 1 98 ? -8.586 -20.297 -29.078 1 90.88 98 GLN A O 1
ATOM 773 N N . GLN A 1 99 ? -9.648 -18.797 -27.734 1 87.62 99 GLN A N 1
ATOM 774 C CA . GLN A 1 99 ? -8.445 -18.078 -27.328 1 87.62 99 GLN A CA 1
ATOM 775 C C . GLN A 1 99 ? -8.367 -17.922 -25.812 1 87.62 99 GLN A C 1
ATOM 777 O O . GLN A 1 99 ? -9.391 -18.031 -25.125 1 87.62 99 GLN A O 1
ATOM 782 N N . PRO A 1 100 ? -7.137 -17.766 -25.344 1 89.75 100 PRO A N 1
ATOM 783 C CA . PRO A 1 100 ? -7.027 -17.516 -23.906 1 89.75 100 PRO A CA 1
ATOM 784 C C . PRO A 1 100 ? -7.75 -16.25 -23.469 1 89.75 100 PRO A C 1
ATOM 786 O O . PRO A 1 100 ? -7.797 -15.266 -24.219 1 89.75 100 PRO A O 1
ATOM 789 N N . GLU A 1 101 ? -8.359 -16.281 -22.312 1 89.12 101 GLU A N 1
ATOM 790 C CA . GLU A 1 101 ? -9.094 -15.156 -21.719 1 89.12 101 GLU A CA 1
ATOM 791 C C . GLU A 1 101 ? -8.695 -14.93 -20.266 1 89.12 101 GLU A C 1
ATOM 793 O O . GLU A 1 101 ? -8.234 -15.859 -19.594 1 89.12 101 GLU A O 1
ATOM 798 N N . THR A 1 102 ? -8.859 -13.719 -19.844 1 89.19 102 THR A N 1
ATOM 799 C CA . THR A 1 102 ? -8.578 -13.367 -18.453 1 89.19 102 THR A CA 1
ATOM 800 C C . THR A 1 102 ? -9.758 -12.625 -17.844 1 89.19 102 THR A C 1
ATOM 802 O O . THR A 1 102 ? -10.57 -12.031 -18.562 1 89.19 102 THR A O 1
ATOM 805 N N . ALA A 1 103 ? -9.93 -12.75 -16.531 1 89.44 103 ALA A N 1
ATOM 806 C CA . ALA A 1 103 ? -10.969 -12.016 -15.797 1 89.44 103 ALA A CA 1
ATOM 807 C C . ALA A 1 103 ? -10.609 -11.891 -14.32 1 89.44 103 ALA A C 1
ATOM 809 O O . ALA A 1 103 ? -9.805 -12.664 -13.797 1 89.44 103 ALA A O 1
ATOM 810 N N . ILE A 1 104 ? -11.117 -10.883 -13.734 1 90.44 104 ILE A N 1
ATOM 811 C CA . ILE A 1 104 ? -11.047 -10.734 -12.281 1 90.44 104 ILE A CA 1
ATOM 812 C C . ILE A 1 104 ? -12.43 -10.938 -11.672 1 90.44 104 ILE A C 1
ATOM 814 O O . ILE A 1 104 ? -13.414 -10.359 -12.133 1 90.44 104 ILE A O 1
ATOM 818 N N . GLN A 1 105 ? -12.453 -11.805 -10.695 1 87.94 105 GLN A N 1
ATOM 819 C CA . GLN A 1 105 ? -13.719 -12.102 -10.031 1 87.94 105 GLN A CA 1
ATOM 820 C C . GLN A 1 105 ? -13.523 -12.234 -8.523 1 87.94 105 GLN A C 1
ATOM 822 O O . GLN A 1 105 ? -12.406 -12.453 -8.055 1 87.94 105 GLN A O 1
ATOM 827 N N . TYR A 1 106 ? -14.609 -12.023 -7.805 1 85.75 106 TYR A N 1
ATOM 828 C CA . TYR A 1 106 ? -14.547 -12.234 -6.363 1 85.75 106 TYR A CA 1
ATOM 829 C C . TYR A 1 106 ? -15.555 -13.289 -5.926 1 85.75 106 TYR A C 1
ATOM 831 O O . TYR A 1 106 ? -16.5 -13.602 -6.656 1 85.75 106 TYR A O 1
ATOM 839 N N . HIS A 1 107 ? -15.18 -14 -4.918 1 78.19 107 HIS A N 1
ATOM 840 C 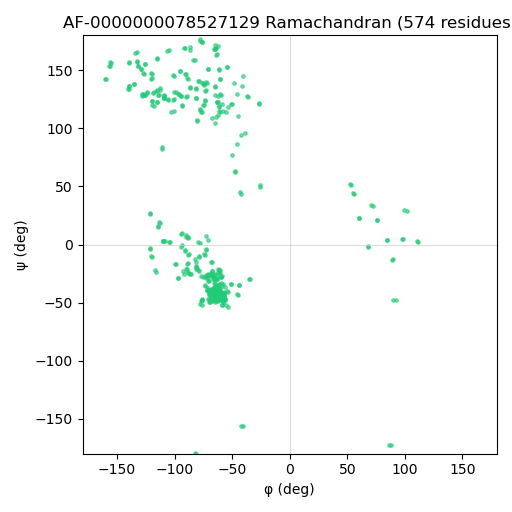CA . HIS A 1 107 ? -16.125 -14.891 -4.25 1 78.19 107 HIS A CA 1
ATOM 841 C C . HIS A 1 107 ? -16.156 -14.633 -2.744 1 78.19 107 HIS A C 1
ATOM 843 O O . HIS A 1 107 ? -15.172 -14.148 -2.178 1 78.19 107 HIS A O 1
ATOM 849 N N . CYS A 1 108 ? -17.312 -14.836 -2.23 1 76.06 108 CYS A N 1
ATOM 850 C CA . CYS A 1 108 ? -17.469 -14.617 -0.797 1 76.06 108 CYS A CA 1
ATOM 851 C C . CYS A 1 108 ? -17.266 -15.914 -0.023 1 76.06 108 CYS A C 1
ATOM 853 O O . CYS A 1 108 ? -17.844 -16.938 -0.361 1 76.06 108 CYS A O 1
ATOM 855 N N . SER A 1 109 ? -16.266 -15.82 0.838 1 69.56 109 SER A N 1
ATOM 856 C CA . SER A 1 109 ? -16.078 -16.969 1.722 1 69.56 109 SER A CA 1
ATOM 857 C C . SER A 1 109 ? -17.266 -17.141 2.656 1 69.56 109 SER A C 1
ATOM 859 O O . SER A 1 109 ? -18.188 -16.312 2.676 1 69.56 109 SER A O 1
ATOM 861 N N . ILE A 1 110 ? -17.25 -18.297 3.293 1 64.75 110 ILE A N 1
ATOM 862 C CA . ILE A 1 110 ? -18.312 -18.578 4.25 1 64.75 110 ILE A CA 1
ATOM 863 C C . ILE A 1 110 ? -18.328 -17.516 5.336 1 64.75 110 ILE A C 1
ATOM 865 O O . ILE A 1 110 ? -19.391 -17.141 5.836 1 64.75 110 ILE A O 1
ATOM 869 N N . LYS A 1 111 ? -17.234 -16.891 5.641 1 68.25 111 LYS A N 1
ATOM 870 C CA . LYS A 1 111 ? -17.141 -15.898 6.703 1 68.25 111 LYS A CA 1
ATOM 871 C C . LYS A 1 111 ? -17.469 -14.5 6.18 1 68.25 111 LYS A C 1
ATOM 873 O O . LYS A 1 111 ? -17.375 -13.516 6.914 1 68.25 111 LYS A O 1
ATOM 878 N N . GLY A 1 112 ? -17.859 -14.484 5 1 73.25 112 GLY A N 1
ATOM 879 C CA . GLY A 1 112 ? -18.297 -13.219 4.426 1 73.25 112 GLY A CA 1
ATOM 880 C C . GLY A 1 112 ? -17.156 -12.383 3.879 1 73.25 112 GLY A C 1
ATOM 881 O O . GLY A 1 112 ? -17.359 -11.234 3.488 1 73.25 112 GLY A O 1
ATOM 882 N N . GLN A 1 113 ? -16.031 -12.922 3.936 1 77.69 113 GLN A N 1
ATOM 883 C CA . GLN A 1 113 ? -14.891 -12.195 3.402 1 77.69 113 GLN A CA 1
ATOM 884 C C . GLN A 1 113 ? -14.805 -12.336 1.885 1 77.69 113 GLN A C 1
ATOM 886 O O . GLN A 1 113 ? -14.914 -13.445 1.354 1 77.69 113 GLN A O 1
ATOM 891 N N . LYS A 1 114 ? -14.758 -11.141 1.288 1 85.19 114 LYS A N 1
ATOM 892 C CA . LYS A 1 114 ? -14.602 -11.156 -0.164 1 85.19 114 LYS A CA 1
ATOM 893 C C . LYS A 1 114 ? -13.172 -11.516 -0.562 1 85.19 114 LYS A C 1
ATOM 895 O O . LYS A 1 114 ? -12.219 -10.891 -0.102 1 85.19 114 LYS A O 1
ATOM 900 N N . LYS A 1 115 ? -13.047 -12.609 -1.319 1 88.62 115 LYS A N 1
ATOM 901 C CA . LYS A 1 115 ? -11.766 -13.016 -1.884 1 88.62 115 LYS A CA 1
ATOM 902 C C . LYS A 1 115 ? -11.711 -12.734 -3.383 1 88.62 115 LYS A C 1
ATOM 904 O O . LYS A 1 115 ? -12.586 -13.164 -4.133 1 88.62 115 LYS A O 1
ATOM 909 N N . TRP A 1 116 ? -10.688 -11.984 -3.756 1 90.44 116 TRP A N 1
ATOM 910 C CA . TRP A 1 116 ? -10.539 -11.586 -5.152 1 90.44 116 TRP A CA 1
ATOM 911 C C . TRP A 1 116 ? -9.586 -12.531 -5.887 1 90.44 116 TRP A C 1
ATOM 913 O O . TRP A 1 116 ? -8.492 -12.82 -5.398 1 90.44 116 TRP A O 1
ATOM 923 N N . HIS A 1 117 ? -10.031 -13.047 -7.059 1 91.25 117 HIS A N 1
ATOM 924 C CA . HIS A 1 117 ? -9.227 -13.969 -7.855 1 91.25 117 HIS A CA 1
ATOM 925 C C . HIS A 1 117 ? -9.039 -13.445 -9.273 1 91.25 117 HIS A C 1
ATOM 927 O O . HIS A 1 117 ? -9.977 -12.93 -9.883 1 91.25 117 HIS A O 1
ATOM 933 N N . ARG A 1 118 ? -7.855 -13.469 -9.688 1 90.38 118 ARG A N 1
ATOM 934 C CA . ARG A 1 118 ? -7.559 -13.273 -11.102 1 90.38 118 ARG A CA 1
ATOM 935 C C . ARG A 1 118 ? -7.539 -14.602 -11.844 1 90.38 118 ARG A C 1
ATOM 937 O O . ARG A 1 118 ? -6.785 -15.508 -11.484 1 90.38 118 ARG A O 1
ATOM 944 N N . LEU A 1 119 ? -8.281 -14.742 -12.922 1 91.12 119 LEU A N 1
ATOM 945 C CA . LEU A 1 119 ? -8.445 -15.992 -13.656 1 91.12 119 LEU A CA 1
ATOM 946 C C . LEU A 1 119 ? -7.805 -15.906 -15.031 1 91.12 119 LEU A C 1
ATOM 948 O O . LEU A 1 119 ? -7.926 -14.883 -15.719 1 91.12 119 LEU A O 1
ATOM 952 N N . PHE A 1 120 ? -7.086 -16.953 -15.328 1 89.69 120 PHE A N 1
ATOM 953 C CA . PHE A 1 120 ? -6.551 -17.156 -16.672 1 89.69 120 PHE A CA 1
ATOM 954 C C . PHE A 1 120 ? -7.086 -18.469 -17.266 1 89.69 120 PHE A C 1
ATOM 956 O O . PHE A 1 120 ? -6.902 -19.531 -16.688 1 89.69 120 PHE A O 1
ATOM 963 N N . SER A 1 121 ? -7.766 -18.344 -18.375 1 91.69 121 SER A N 1
ATOM 964 C CA . SER A 1 121 ? -8.328 -19.531 -19.016 1 91.69 121 SER A CA 1
ATOM 965 C C . SER A 1 121 ? -7.699 -19.781 -20.375 1 91.69 121 SER A C 1
ATOM 967 O O . SER A 1 121 ? -7.57 -18.844 -21.188 1 91.69 121 SER A O 1
ATOM 969 N N . VAL A 1 122 ? -7.293 -21.016 -20.625 1 91.12 122 VAL A N 1
ATOM 970 C CA . VAL A 1 122 ? -6.645 -21.391 -21.875 1 91.12 122 VAL A CA 1
ATOM 971 C C . VAL A 1 122 ? -7.363 -22.594 -22.484 1 91.12 122 VAL A C 1
ATOM 973 O O . VAL A 1 122 ? -7.535 -23.625 -21.828 1 91.12 122 VAL A O 1
ATOM 976 N N . PRO A 1 123 ? -7.715 -22.453 -23.719 1 92.12 123 PRO A N 1
ATOM 977 C CA . PRO A 1 123 ? -8.391 -23.578 -24.375 1 92.12 123 PRO A CA 1
ATOM 978 C C . PRO A 1 123 ? -7.43 -24.672 -24.828 1 92.12 123 PRO A C 1
ATOM 980 O O . PRO A 1 123 ? -6.309 -24.375 -25.25 1 92.12 123 PRO A O 1
ATOM 983 N N . ILE A 1 124 ? -7.852 -25.922 -24.672 1 90.25 124 ILE A N 1
ATOM 984 C CA . ILE A 1 124 ? -7.121 -27.078 -25.188 1 90.25 124 ILE A CA 1
ATOM 985 C C . ILE A 1 124 ? -7.891 -27.688 -26.359 1 90.25 124 ILE A C 1
ATOM 987 O O . ILE A 1 124 ? -9.062 -28.047 -26.219 1 90.25 124 ILE A O 1
ATOM 991 N N . HIS A 1 125 ? -7.172 -27.828 -27.484 1 90.19 125 HIS A N 1
ATOM 992 C CA . HIS A 1 125 ? -7.805 -28.328 -28.703 1 90.19 125 HIS A CA 1
ATOM 993 C C . HIS A 1 125 ? -7.496 -29.797 -28.938 1 90.19 125 HIS A C 1
ATOM 995 O O . HIS A 1 125 ? -6.41 -30.266 -28.578 1 90.19 125 HIS A O 1
ATOM 1001 N N . ASP A 1 126 ? -8.477 -30.516 -29.484 1 86.12 126 ASP A N 1
ATOM 1002 C CA . ASP A 1 126 ? -8.219 -31.891 -29.922 1 86.12 126 ASP A CA 1
ATOM 1003 C C . ASP A 1 126 ? -7.559 -31.906 -31.312 1 86.12 126 ASP A C 1
ATOM 1005 O O . ASP A 1 126 ? -7.176 -30.859 -31.828 1 86.12 126 ASP A O 1
ATOM 1009 N N . HIS A 1 127 ? -7.312 -33.062 -31.75 1 82.56 127 HIS A N 1
ATOM 1010 C CA . HIS A 1 127 ? -6.621 -33.219 -33.031 1 82.56 127 HIS A CA 1
ATOM 1011 C C . HIS A 1 127 ? -7.434 -32.625 -34.156 1 82.56 127 HIS A C 1
ATOM 1013 O O . HIS A 1 127 ? -6.871 -32.188 -35.188 1 82.56 127 HIS A O 1
ATOM 1019 N N . ASP A 1 128 ? -8.773 -32.469 -34 1 85.38 128 ASP A N 1
ATOM 1020 C CA . ASP A 1 128 ? -9.656 -31.906 -35.031 1 85.38 128 ASP A CA 1
ATOM 1021 C C . ASP A 1 128 ? -9.742 -30.391 -34.906 1 85.38 128 ASP A C 1
ATOM 1023 O O . ASP A 1 128 ? -10.383 -29.734 -35.719 1 85.38 128 ASP A O 1
ATOM 1027 N N . GLY A 1 129 ? -9.219 -29.844 -33.875 1 85.44 129 GLY A N 1
ATOM 1028 C CA . GLY A 1 129 ? -9.195 -28.406 -33.688 1 85.44 129 GLY A CA 1
ATOM 1029 C C . GLY A 1 129 ? -10.312 -27.906 -32.781 1 85.44 129 GLY A C 1
ATOM 1030 O O . GLY A 1 129 ? -10.508 -26.688 -32.656 1 85.44 129 GLY A O 1
ATOM 1031 N N . ASN A 1 130 ? -11.086 -28.812 -32.219 1 88.88 130 ASN A N 1
ATOM 1032 C CA . ASN A 1 130 ? -12.156 -28.422 -31.328 1 88.88 130 ASN A CA 1
ATOM 1033 C C . ASN A 1 130 ? -11.664 -28.328 -29.891 1 88.88 130 ASN A C 1
ATOM 1035 O O . ASN A 1 130 ? -10.836 -29.125 -29.453 1 88.88 130 ASN A O 1
ATOM 1039 N N . VAL A 1 131 ? -12.211 -27.359 -29.234 1 91.94 131 VAL A N 1
ATOM 1040 C CA . VAL A 1 131 ? -11.891 -27.234 -27.812 1 91.94 131 VAL A CA 1
ATOM 1041 C C . VAL A 1 131 ? -12.617 -28.328 -27.031 1 91.94 131 VAL A C 1
ATOM 1043 O O . VAL A 1 131 ? -13.836 -28.469 -27.141 1 91.94 131 VAL A O 1
ATOM 1046 N N . PHE A 1 132 ? -11.867 -29.094 -26.297 1 90.12 132 PHE A N 1
ATOM 1047 C CA . PHE A 1 132 ? -12.539 -30.141 -25.531 1 90.12 132 PHE A CA 1
ATOM 1048 C C . PHE A 1 132 ? -12.281 -29.984 -24.047 1 90.12 132 PHE A C 1
ATOM 1050 O O . PHE A 1 132 ? -12.93 -30.625 -23.219 1 90.12 132 PHE A O 1
ATOM 1057 N N . MET A 1 133 ? -11.336 -29.078 -23.656 1 92.31 133 MET A N 1
ATOM 1058 C CA . MET A 1 133 ? -11.062 -28.797 -22.25 1 92.31 133 MET A CA 1
ATOM 1059 C C . MET A 1 133 ? -10.445 -27.406 -22.094 1 92.31 133 MET A C 1
ATOM 1061 O O . MET A 1 133 ? -9.922 -26.844 -23.047 1 92.31 133 MET A O 1
ATOM 1065 N N . VAL A 1 134 ? -10.586 -26.875 -20.953 1 93 134 VAL A N 1
ATOM 1066 C CA . VAL A 1 134 ? -10.023 -25.562 -20.641 1 93 134 VAL A CA 1
ATOM 1067 C C . VAL A 1 134 ? -9.195 -25.656 -19.359 1 93 134 VAL A C 1
ATOM 1069 O O . VAL A 1 134 ? -9.625 -26.266 -18.375 1 93 134 VAL A O 1
ATOM 1072 N N . ILE A 1 135 ? -8 -25.172 -19.391 1 92.94 135 ILE A N 1
ATOM 1073 C CA . ILE A 1 135 ? -7.18 -25.047 -18.203 1 92.94 135 ILE A CA 1
ATOM 1074 C C . ILE A 1 135 ? -7.336 -23.641 -17.609 1 92.94 135 ILE A C 1
ATOM 1076 O O . ILE A 1 135 ? -7.199 -22.641 -18.312 1 92.94 135 ILE A O 1
ATOM 1080 N N . GLU A 1 136 ? -7.641 -23.594 -16.359 1 92.94 136 GLU A N 1
ATOM 1081 C CA . GLU A 1 136 ? -7.805 -22.328 -15.664 1 92.94 136 GLU A CA 1
ATOM 1082 C C . GLU A 1 136 ? -6.746 -22.156 -14.578 1 92.94 136 GLU A C 1
ATOM 1084 O O . GLU A 1 136 ? -6.547 -23.062 -13.75 1 92.94 136 GLU A O 1
ATOM 1089 N N . TYR A 1 137 ? -6.031 -21.125 -14.672 1 92.69 137 TYR A N 1
ATOM 1090 C CA . TYR A 1 137 ? -5.098 -20.703 -13.633 1 92.69 137 TYR A CA 1
ATOM 1091 C C . TYR A 1 137 ? -5.695 -19.578 -12.797 1 92.69 137 TYR A C 1
ATOM 1093 O O . TYR A 1 137 ? -6.164 -18.562 -13.336 1 92.69 137 TYR A O 1
ATOM 1101 N N . VAL A 1 138 ? -5.75 -19.766 -11.461 1 92.69 138 VAL A N 1
ATOM 1102 C CA . VAL A 1 138 ? -6.43 -18.828 -10.562 1 92.69 138 VAL A CA 1
ATOM 1103 C C . VAL A 1 138 ? -5.434 -18.266 -9.555 1 92.69 138 VAL A C 1
ATOM 1105 O O . VAL A 1 138 ? -4.828 -19.016 -8.781 1 92.69 138 VAL A O 1
ATOM 1108 N N . ARG A 1 139 ? -5.336 -16.953 -9.523 1 91.75 139 ARG A N 1
ATOM 1109 C CA . ARG A 1 139 ? -4.461 -16.297 -8.562 1 91.75 139 ARG A CA 1
ATOM 1110 C C . ARG A 1 139 ? -5.27 -15.477 -7.559 1 91.75 139 ARG A C 1
ATOM 1112 O O . ARG A 1 139 ? -6.137 -14.688 -7.941 1 91.75 139 ARG A O 1
ATOM 1119 N N . ASP A 1 140 ? -4.941 -15.766 -6.266 1 90.69 140 ASP A N 1
ATOM 1120 C CA . ASP A 1 140 ? -5.551 -14.961 -5.215 1 90.69 140 ASP A CA 1
ATOM 1121 C C . ASP A 1 140 ? -4.887 -13.586 -5.117 1 90.69 140 ASP A C 1
ATOM 1123 O O . ASP A 1 140 ? -3.719 -13.484 -4.734 1 90.69 140 ASP A O 1
ATOM 1127 N N . ILE A 1 141 ? -5.652 -12.547 -5.441 1 90.44 141 ILE A N 1
ATOM 1128 C CA . ILE A 1 141 ? -5.094 -11.195 -5.445 1 90.44 141 ILE A CA 1
ATOM 1129 C C . ILE A 1 141 ? -5.73 -10.367 -4.332 1 90.44 141 ILE A C 1
ATOM 1131 O O . ILE A 1 141 ? -5.723 -9.141 -4.387 1 90.44 141 ILE A O 1
ATOM 1135 N N . THR A 1 142 ? -6.332 -10.977 -3.344 1 88.62 142 THR A N 1
ATOM 1136 C CA . THR A 1 142 ? -7.051 -10.305 -2.266 1 88.62 142 THR A CA 1
ATOM 1137 C C . THR A 1 142 ? -6.129 -9.352 -1.508 1 88.62 142 THR A C 1
ATOM 1139 O O . THR A 1 142 ? -6.445 -8.172 -1.339 1 88.62 142 THR A O 1
ATOM 1142 N N . ASN A 1 143 ? -5.012 -9.836 -1.075 1 87.12 143 ASN A N 1
ATOM 1143 C CA . ASN A 1 143 ? -4.086 -9.039 -0.279 1 87.12 143 ASN A CA 1
ATOM 1144 C C . ASN A 1 143 ? -3.48 -7.898 -1.097 1 87.12 143 ASN A C 1
ATOM 1146 O O . ASN A 1 143 ? -3.258 -6.805 -0.577 1 87.12 143 ASN A O 1
ATOM 1150 N N . GLU A 1 144 ? -3.195 -8.258 -2.324 1 88 144 GLU A N 1
ATOM 1151 C CA . GLU A 1 144 ? -2.689 -7.211 -3.211 1 88 144 GLU A CA 1
ATOM 1152 C C . GLU A 1 144 ? -3.676 -6.055 -3.32 1 88 144 GLU A C 1
ATOM 1154 O O . GLU A 1 144 ? -3.291 -4.891 -3.195 1 88 144 GLU A O 1
ATOM 1159 N N . ARG A 1 145 ? -4.895 -6.328 -3.568 1 89.06 145 ARG A N 1
ATOM 1160 C CA . ARG A 1 145 ? -5.934 -5.309 -3.701 1 89.06 145 ARG A CA 1
ATOM 1161 C C . ARG A 1 145 ? -6.113 -4.539 -2.398 1 89.06 145 ARG A C 1
ATOM 1163 O O . ARG A 1 145 ? -6.277 -3.316 -2.412 1 89.06 145 ARG A O 1
ATOM 1170 N N . LYS A 1 146 ? -6.109 -5.254 -1.352 1 89.31 146 LYS A N 1
ATOM 1171 C CA . LYS A 1 146 ? -6.227 -4.613 -0.044 1 89.31 146 LYS A CA 1
ATOM 1172 C C . LYS A 1 146 ? -5.082 -3.631 0.19 1 89.31 146 LYS A C 1
ATOM 1174 O O . LYS A 1 146 ? -5.301 -2.516 0.668 1 89.31 146 LYS A O 1
ATOM 1179 N N . SER A 1 147 ? -3.885 -4.027 -0.088 1 89.5 147 SER A N 1
ATOM 1180 C CA . SER A 1 147 ? -2.713 -3.174 0.089 1 89.5 147 SER A CA 1
ATOM 1181 C C . SER A 1 147 ? -2.836 -1.889 -0.724 1 89.5 147 SER A C 1
ATOM 1183 O O . SER A 1 147 ? -2.525 -0.803 -0.23 1 89.5 147 SER A O 1
ATOM 1185 N N . VAL A 1 148 ? -3.285 -2.094 -1.945 1 88.94 148 VAL A N 1
ATOM 1186 C CA . VAL A 1 148 ? -3.445 -0.937 -2.818 1 88.94 148 VAL A CA 1
ATOM 1187 C C . VAL A 1 148 ? -4.492 0.009 -2.234 1 88.94 148 VAL A C 1
ATOM 1189 O O . VAL A 1 148 ? -4.281 1.223 -2.182 1 88.94 148 VAL A O 1
ATOM 1192 N N . SER A 1 149 ? -5.566 -0.505 -1.821 1 90.31 149 SER A N 1
ATOM 1193 C CA . SER A 1 149 ? -6.648 0.293 -1.254 1 90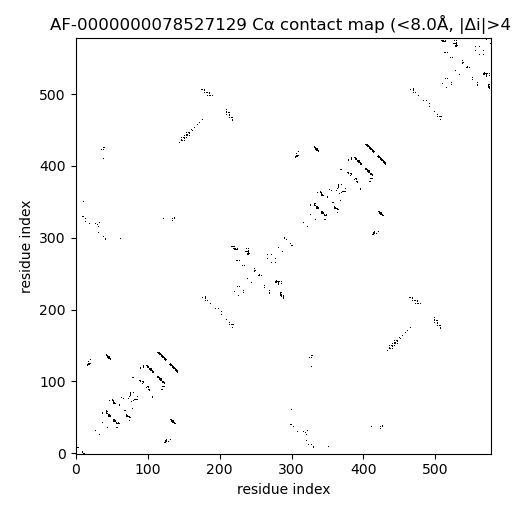.31 149 SER A CA 1
ATOM 1194 C C . SER A 1 149 ? -6.199 1.013 0.013 1 90.31 149 SER A C 1
ATOM 1196 O O . SER A 1 149 ? -6.508 2.189 0.208 1 90.31 149 SER A O 1
ATOM 1198 N N . GLU A 1 150 ? -5.52 0.308 0.837 1 90.25 150 GLU A N 1
ATOM 1199 C CA . GLU A 1 150 ? -5.027 0.889 2.082 1 90.25 150 GLU A CA 1
ATOM 1200 C C . GLU A 1 150 ? -4.043 2.023 1.809 1 90.25 150 GLU A C 1
ATOM 1202 O O . GLU A 1 150 ? -4.074 3.055 2.482 1 90.25 150 GLU A O 1
ATOM 1207 N N . LYS A 1 151 ? -3.188 1.791 0.9 1 91.44 151 LYS A N 1
ATOM 1208 C CA . LYS A 1 151 ? -2.252 2.85 0.528 1 91.44 151 LYS A CA 1
ATOM 1209 C C . LYS A 1 151 ? -2.994 4.102 0.07 1 91.44 151 LYS A C 1
ATOM 1211 O O . LYS A 1 151 ? -2.66 5.215 0.484 1 91.44 151 LYS A O 1
ATOM 1216 N N . LYS A 1 152 ? -3.961 3.953 -0.766 1 92.06 152 LYS A N 1
ATOM 1217 C CA . LYS A 1 152 ? -4.742 5.082 -1.267 1 92.06 152 LYS A CA 1
ATOM 1218 C C . LYS A 1 152 ? -5.438 5.82 -0.126 1 92.06 152 LYS A C 1
ATOM 1220 O O . LYS A 1 152 ? -5.48 7.051 -0.114 1 92.06 152 LYS A O 1
ATOM 1225 N N . LEU A 1 153 ? -5.949 5.098 0.783 1 91.69 153 LEU A N 1
ATOM 1226 C CA . LEU A 1 153 ? -6.629 5.691 1.929 1 91.69 153 LEU A CA 1
ATOM 1227 C C . LEU A 1 153 ? -5.68 6.574 2.729 1 91.69 153 LEU A C 1
ATOM 1229 O O . LEU A 1 153 ? -6.035 7.691 3.107 1 91.69 153 LEU A O 1
ATOM 1233 N N . VAL A 1 154 ? -4.523 6.051 2.943 1 91.94 154 VAL A N 1
ATOM 1234 C CA . VAL A 1 154 ? -3.541 6.801 3.719 1 91.94 154 VAL A CA 1
ATOM 1235 C C . VAL A 1 154 ? -3.121 8.055 2.949 1 91.94 154 VAL A C 1
ATOM 1237 O O . VAL A 1 154 ? -2.928 9.117 3.543 1 91.94 154 VAL A O 1
ATOM 1240 N N . GLU A 1 155 ? -2.982 7.93 1.704 1 92.19 155 GLU A N 1
ATOM 1241 C CA . GLU A 1 155 ? -2.656 9.07 0.858 1 92.19 155 GLU A CA 1
ATOM 1242 C C . GLU A 1 155 ? -3.738 10.148 0.935 1 92.19 155 GLU A C 1
ATOM 1244 O O . GLU A 1 155 ? -3.436 11.336 1.064 1 92.19 155 GLU A O 1
ATOM 1249 N N . ASP A 1 156 ? -4.945 9.781 0.851 1 91.12 156 ASP A N 1
ATOM 1250 C CA . ASP A 1 156 ? -6.074 10.703 0.937 1 91.12 156 ASP A CA 1
ATOM 1251 C C . ASP A 1 156 ? -6.109 11.406 2.293 1 91.12 156 ASP A C 1
ATOM 1253 O O . ASP A 1 156 ? -6.348 12.609 2.369 1 91.12 156 ASP A O 1
ATOM 1257 N N . GLN A 1 157 ? -5.887 10.586 3.268 1 88.31 157 GLN A N 1
ATOM 1258 C CA . GLN A 1 157 ? -5.836 11.156 4.609 1 88.31 157 GLN A CA 1
ATOM 1259 C C . GLN A 1 157 ? -4.738 12.211 4.723 1 88.31 157 GLN A C 1
ATOM 1261 O O . GLN A 1 157 ? -4.945 13.266 5.324 1 88.31 157 GLN A O 1
ATOM 1266 N N . ASN A 1 158 ? -3.613 11.875 4.203 1 87.44 158 ASN A N 1
ATOM 1267 C CA . ASN A 1 158 ? -2.496 12.82 4.199 1 87.44 158 ASN A CA 1
ATOM 1268 C C . ASN A 1 158 ? -2.867 14.125 3.502 1 87.44 158 ASN A C 1
ATOM 1270 O O . ASN A 1 158 ? -2.562 15.211 4.004 1 87.44 158 ASN A O 1
ATOM 1274 N N . GLU A 1 159 ? -3.469 14.008 2.416 1 88.94 159 GLU A N 1
ATOM 1275 C CA . GLU A 1 159 ? -3.9 15.188 1.678 1 88.94 159 GLU A CA 1
ATOM 1276 C C . GLU A 1 159 ? -4.906 16 2.482 1 88.94 159 GLU A C 1
ATOM 1278 O O . GLU A 1 159 ? -4.809 17.234 2.549 1 88.94 159 GLU A O 1
ATOM 1283 N N . PHE A 1 160 ? -5.82 15.359 3.064 1 89.75 160 PHE A N 1
ATOM 1284 C CA . PHE A 1 160 ? -6.84 16 3.889 1 89.75 160 PHE A CA 1
ATOM 1285 C C . PHE A 1 160 ? -6.203 16.734 5.062 1 89.75 160 PHE A C 1
ATOM 1287 O O . PHE A 1 160 ? -6.543 17.891 5.336 1 89.75 160 PHE A O 1
ATOM 1294 N N . LEU A 1 161 ? -5.324 16.109 5.73 1 85 161 LEU A N 1
ATOM 1295 C CA . LEU A 1 161 ? -4.652 16.703 6.879 1 85 161 LEU A CA 1
ATOM 1296 C C . LEU A 1 161 ? -3.855 17.938 6.469 1 85 161 LEU A C 1
ATOM 1298 O O . LEU A 1 161 ? -3.836 18.938 7.188 1 85 161 LEU A O 1
ATOM 1302 N N . GLN A 1 162 ? -3.201 17.812 5.398 1 86.88 162 GLN A N 1
ATOM 1303 C CA . GLN A 1 162 ? -2.441 18.953 4.898 1 86.88 162 GLN A CA 1
ATOM 1304 C C . GLN A 1 162 ? -3.354 20.141 4.629 1 86.88 162 GLN A C 1
ATOM 1306 O O . GLN A 1 162 ? -3.027 21.281 4.992 1 86.88 162 GLN A O 1
ATOM 1311 N N . GLU A 1 163 ? -4.469 19.844 3.988 1 89.25 163 GLU A N 1
ATOM 1312 C CA . GLU A 1 163 ? -5.426 20.906 3.693 1 89.25 163 GLU A CA 1
ATOM 1313 C C . GLU A 1 163 ? -5.977 21.531 4.973 1 89.25 163 GLU A C 1
ATOM 1315 O O . GLU A 1 163 ? -6.078 22.75 5.086 1 89.25 163 GLU A O 1
ATOM 1320 N N . LEU A 1 164 ? -6.305 20.703 5.863 1 85.81 164 LEU A N 1
ATOM 1321 C CA . LEU A 1 164 ? -6.836 21.172 7.137 1 85.81 164 LEU A CA 1
ATOM 1322 C C . LEU A 1 164 ? -5.809 22.031 7.867 1 85.81 164 LEU A C 1
ATOM 1324 O O . LEU A 1 164 ? -6.156 23.078 8.422 1 85.81 164 LEU A O 1
ATOM 1328 N N . SER A 1 165 ? -4.598 21.547 7.895 1 84.62 165 SER A N 1
ATOM 1329 C CA . SER A 1 165 ? -3.518 22.281 8.539 1 84.62 165 SER A CA 1
ATOM 1330 C C . SER A 1 165 ? -3.32 23.656 7.902 1 84.62 165 SER A C 1
ATOM 1332 O O . SER A 1 165 ? -3.152 24.656 8.602 1 84.62 165 SER A O 1
ATOM 1334 N N . ALA A 1 166 ? -3.355 23.688 6.641 1 84.69 166 ALA A N 1
ATOM 1335 C CA . ALA A 1 166 ? -3.205 24.938 5.914 1 84.69 166 ALA A CA 1
ATOM 1336 C C . ALA A 1 166 ? -4.348 25.891 6.234 1 84.69 166 ALA A C 1
ATOM 1338 O O . ALA A 1 166 ? -4.129 27.094 6.422 1 84.69 166 ALA A O 1
ATOM 1339 N N . ARG A 1 167 ? -5.508 25.359 6.277 1 87.19 167 ARG A N 1
ATOM 1340 C CA . ARG A 1 167 ? -6.672 26.188 6.59 1 87.19 167 ARG A CA 1
ATOM 1341 C C . ARG A 1 167 ? -6.578 26.75 8 1 87.19 167 ARG A C 1
ATOM 1343 O O . ARG A 1 167 ? -6.852 27.938 8.219 1 87.19 167 ARG A O 1
ATOM 1350 N N . LYS A 1 168 ? -6.238 25.922 8.922 1 83.94 168 LYS A N 1
ATOM 1351 C CA . LYS A 1 168 ? -6.09 26.344 10.305 1 83.94 168 LYS A CA 1
ATOM 1352 C C . LYS A 1 168 ? -5.023 27.438 10.43 1 83.94 168 LYS A C 1
ATOM 1354 O O . LYS A 1 168 ? -5.211 28.406 11.164 1 83.94 168 LYS A O 1
ATOM 1359 N N . GLU A 1 169 ? -3.969 27.203 9.773 1 81.94 169 GLU A N 1
ATOM 1360 C CA . GLU A 1 169 ? -2.887 28.188 9.781 1 81.94 169 GLU A CA 1
ATOM 1361 C C . GLU A 1 169 ? -3.355 29.531 9.242 1 81.94 169 GLU A C 1
ATOM 1363 O O . GLU A 1 169 ? -3.045 30.578 9.805 1 81.94 169 GLU A O 1
ATOM 1368 N N . LYS A 1 170 ? -4.016 29.406 8.172 1 84.75 170 LYS A N 1
ATOM 1369 C CA . LYS A 1 170 ? -4.531 30.625 7.574 1 84.75 170 LYS A CA 1
ATOM 1370 C C . LYS A 1 170 ? -5.504 31.328 8.516 1 84.75 170 LYS A C 1
ATOM 1372 O O . LYS A 1 170 ? -5.453 32.562 8.672 1 84.75 170 LYS A O 1
ATOM 1377 N N . GLU A 1 171 ? -6.316 30.578 9.141 1 83.12 171 GLU A N 1
ATOM 1378 C CA . GLU A 1 171 ? -7.281 31.141 10.086 1 83.12 171 GLU A CA 1
ATOM 1379 C C . GLU A 1 171 ? -6.578 31.812 11.258 1 83.12 171 GLU A C 1
ATOM 1381 O O . GLU A 1 171 ? -6.977 32.875 11.695 1 83.12 171 GLU A O 1
ATOM 1386 N N . MET A 1 172 ? -5.586 31.141 11.727 1 81 172 MET A N 1
ATOM 1387 C CA . MET A 1 172 ? -4.824 31.688 12.844 1 81 172 MET A CA 1
ATOM 1388 C C . MET A 1 172 ? -4.113 32.969 12.438 1 81 172 MET A C 1
ATOM 1390 O O . MET A 1 172 ? -4.102 33.938 13.195 1 81 172 MET A O 1
ATOM 1394 N N . TYR A 1 173 ? -3.629 32.906 11.25 1 78.62 173 TYR A N 1
ATOM 1395 C CA . TYR A 1 173 ? -2.957 34.094 10.727 1 78.62 173 TYR A CA 1
ATOM 1396 C C . TYR A 1 173 ? -3.936 35.25 10.578 1 78.62 173 TYR A C 1
ATOM 1398 O O . TYR A 1 173 ? -3.631 36.375 10.969 1 78.62 173 TYR A O 1
ATOM 1406 N N . ASP A 1 174 ? -5.055 34.969 10.062 1 81.5 174 ASP A N 1
ATOM 1407 C CA . ASP A 1 174 ? -6.082 36 9.867 1 81.5 174 ASP A CA 1
ATOM 1408 C C . ASP A 1 174 ? -6.543 36.562 11.211 1 81.5 174 ASP A C 1
ATOM 1410 O O . ASP A 1 174 ? -6.766 37.781 11.336 1 81.5 174 ASP A O 1
ATOM 1414 N N . ARG A 1 175 ? -6.625 35.688 12.164 1 78.44 175 ARG A N 1
ATOM 1415 C CA . ARG A 1 175 ? -7.027 36.125 13.5 1 78.44 175 ARG A CA 1
ATOM 1416 C C . ARG A 1 175 ? -5.973 37.031 14.125 1 78.44 175 ARG A C 1
ATOM 1418 O O . ARG A 1 175 ? -6.301 38.062 14.711 1 78.44 175 ARG A O 1
ATOM 1425 N N . GLU A 1 176 ? -4.797 36.656 14.023 1 77.31 176 GLU A N 1
ATOM 1426 C CA . GLU A 1 176 ? -3.689 37.469 14.547 1 77.31 176 GLU A CA 1
ATOM 1427 C C . GLU A 1 176 ? -3.643 38.844 13.891 1 77.31 176 GLU A C 1
ATOM 1429 O O . GLU A 1 176 ? -3.496 39.844 14.578 1 77.31 176 GLU A O 1
ATOM 1434 N N . LYS A 1 177 ? -3.846 38.719 12.594 1 76.69 177 LYS A N 1
ATOM 1435 C CA . LYS A 1 177 ? -3.814 39.969 11.844 1 76.69 177 LYS A CA 1
ATOM 1436 C C . LYS A 1 177 ? -4.949 40.906 12.273 1 76.69 177 LYS A C 1
ATOM 1438 O O . LYS A 1 177 ? -4.738 42.125 12.461 1 76.69 177 LYS A O 1
ATOM 1443 N N . SER A 1 178 ? -6.035 40.344 12.414 1 77.81 178 SER A N 1
ATOM 1444 C CA . SER A 1 178 ? -7.199 41.125 12.844 1 77.81 178 SER A CA 1
ATOM 1445 C C . SER A 1 178 ? -6.984 41.719 14.227 1 77.81 178 SER A C 1
ATOM 1447 O O . SER A 1 178 ? -7.32 42.875 14.461 1 77.81 178 SER A O 1
ATOM 1449 N N . TYR A 1 179 ? -6.367 41.062 15.094 1 76.81 179 TYR A N 1
ATOM 1450 C CA . TYR A 1 179 ? -6.102 41.5 16.453 1 76.81 179 TYR A CA 1
ATOM 1451 C C . TYR A 1 179 ? -5.105 42.656 16.453 1 76.81 179 TYR A 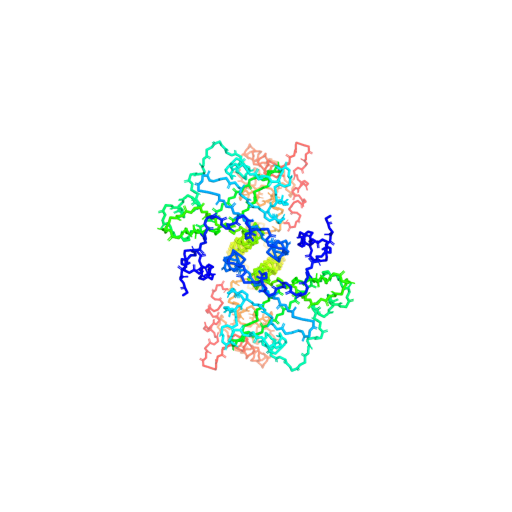C 1
ATOM 1453 O O . TYR A 1 179 ? -5.316 43.688 17.125 1 76.81 179 TYR A O 1
ATOM 1461 N N . VAL A 1 180 ? -4.145 42.469 15.75 1 78.69 180 VAL A N 1
ATOM 1462 C CA . VAL A 1 180 ? -3.111 43.5 15.672 1 78.69 180 VAL A CA 1
ATOM 1463 C C . VAL A 1 180 ? -3.707 44.812 15.117 1 78.69 180 VAL A C 1
ATOM 1465 O O . VAL A 1 180 ? -3.436 45.875 15.633 1 78.69 180 VAL A O 1
ATOM 1468 N N . ASN A 1 181 ? -4.508 44.594 14.133 1 80.19 181 ASN A N 1
ATOM 1469 C CA . ASN A 1 181 ? -5.141 45.781 13.523 1 80.19 181 ASN A CA 1
ATOM 1470 C C . ASN A 1 181 ? -6.043 46.5 14.516 1 80.19 181 ASN A C 1
ATOM 1472 O O . ASN A 1 181 ? -6.047 47.719 14.57 1 80.19 181 ASN A O 1
ATOM 1476 N N . ASN A 1 182 ? -6.723 45.75 15.336 1 76.5 182 ASN A N 1
ATOM 1477 C CA . ASN A 1 182 ? -7.621 46.312 16.328 1 76.5 182 ASN A CA 1
ATOM 1478 C C . ASN A 1 182 ? -6.848 47.062 17.406 1 76.5 182 ASN A C 1
ATOM 1480 O O . ASN A 1 182 ? -7.203 48.219 17.75 1 76.5 182 ASN A O 1
ATOM 1484 N N . VAL A 1 183 ? -5.785 46.5 17.828 1 80.88 183 VAL A N 1
ATOM 1485 C CA . VAL A 1 183 ? -4.98 47.094 18.891 1 80.88 183 VAL A CA 1
ATOM 1486 C C . VAL A 1 183 ? -4.316 48.375 18.359 1 80.88 183 VAL A C 1
ATOM 1488 O O . VAL A 1 183 ? -4.324 49.406 19.031 1 80.88 183 VAL A O 1
ATOM 1491 N N . THR A 1 184 ? -3.883 48.25 17.172 1 79.25 184 THR A N 1
ATOM 1492 C CA . THR A 1 184 ? -3.197 49.406 16.562 1 79.25 184 THR A CA 1
ATOM 1493 C C . THR A 1 184 ? -4.16 50.562 16.375 1 79.25 184 THR A C 1
ATOM 1495 O O . THR A 1 184 ? -3.812 51.719 16.656 1 79.25 184 THR A O 1
ATOM 1498 N N . LYS A 1 185 ? -5.281 50.281 15.992 1 81 185 LYS A N 1
ATOM 1499 C CA . LYS A 1 185 ? -6.289 51.312 15.789 1 81 185 LYS A CA 1
ATOM 1500 C C . LYS A 1 185 ? -6.656 51.969 17.109 1 81 185 LYS A C 1
ATOM 1502 O O . LYS A 1 185 ? -6.766 53.219 17.188 1 81 185 LYS A O 1
ATOM 1507 N N . ALA A 1 186 ? -6.793 51.156 18.109 1 82.25 186 ALA A N 1
ATOM 1508 C CA . ALA A 1 186 ? -7.145 51.688 19.438 1 82.25 186 ALA A CA 1
ATOM 1509 C C . ALA A 1 186 ? -6.023 52.562 20 1 82.25 186 ALA A C 1
ATOM 1511 O O . ALA A 1 186 ? -6.273 53.656 20.5 1 82.25 186 ALA A O 1
ATOM 1512 N N . VAL A 1 187 ? -4.867 52.156 19.812 1 85.25 187 VAL A N 1
ATOM 1513 C CA . VAL A 1 187 ? -3.713 52.844 20.344 1 85.25 187 VAL A CA 1
ATOM 1514 C C . VAL A 1 187 ? -3.539 54.188 19.594 1 85.25 187 VAL A C 1
ATOM 1516 O O . VAL A 1 187 ? -3.332 55.219 20.219 1 85.25 187 VAL A O 1
ATOM 1519 N N . ASN A 1 188 ? -3.73 54.125 18.312 1 83.25 188 ASN A N 1
ATOM 1520 C CA . ASN A 1 188 ? -3.576 55.344 17.516 1 83.25 188 ASN A CA 1
ATOM 1521 C C . ASN A 1 188 ? -4.66 56.375 17.859 1 83.25 188 ASN A C 1
ATOM 1523 O O . ASN A 1 188 ? -4.387 57.562 17.938 1 83.25 188 ASN A O 1
ATOM 1527 N N . SER A 1 189 ? -5.809 55.906 18.062 1 84.81 189 SER A N 1
ATOM 1528 C CA . SER A 1 189 ? -6.918 56.781 18.422 1 84.81 189 SER A CA 1
ATOM 1529 C C . SER A 1 189 ? -6.664 57.469 19.766 1 84.81 189 SER A C 1
ATOM 1531 O O . SER A 1 189 ? -6.879 58.656 19.906 1 84.81 189 SER A O 1
ATOM 1533 N N . VAL A 1 190 ? -6.152 56.688 20.672 1 88.5 190 VAL A N 1
ATOM 1534 C CA . VAL A 1 190 ? -5.902 57.219 22.016 1 88.5 190 VAL A CA 1
ATOM 1535 C C . VAL A 1 190 ? -4.727 58.188 21.984 1 88.5 190 VAL A C 1
ATOM 1537 O O . VAL A 1 190 ? -4.77 59.25 22.609 1 88.5 190 VAL A O 1
ATOM 1540 N N . LEU A 1 191 ? -3.766 57.812 21.203 1 87.56 191 LEU A N 1
ATOM 1541 C CA . LEU A 1 191 ? -2.607 58.719 21.109 1 87.56 191 LEU A CA 1
ATOM 1542 C C . LEU A 1 191 ? -2.986 60.031 20.453 1 87.56 191 LEU A C 1
ATOM 1544 O O . LEU A 1 191 ? -2.5 61.094 20.859 1 87.56 191 LEU A O 1
ATOM 1548 N N . GLY A 1 192 ? -3.818 59.969 19.5 1 85.62 192 GLY A N 1
ATOM 1549 C CA . GLY A 1 192 ? -4.32 61.219 18.906 1 85.62 192 GLY A CA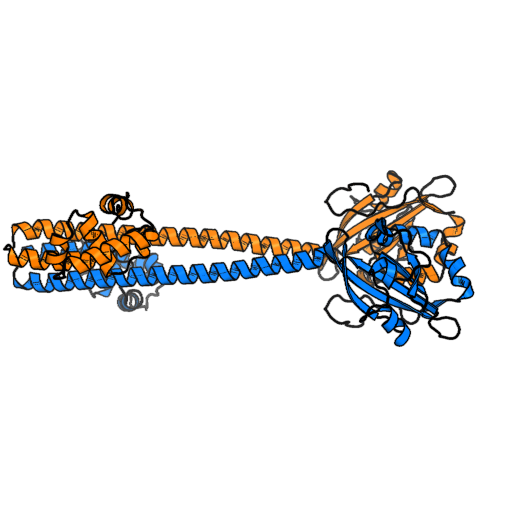 1
ATOM 1550 C C . GLY A 1 192 ? -5.055 62.094 19.891 1 85.62 192 GLY A C 1
ATOM 1551 O O . GLY A 1 192 ? -4.84 63.312 19.922 1 85.62 192 GLY A O 1
ATOM 1552 N N . TYR A 1 193 ? -5.836 61.531 20.719 1 87 193 TYR A N 1
ATOM 1553 C CA . TYR A 1 193 ? -6.586 62.219 21.75 1 87 193 TYR A CA 1
ATOM 1554 C C . TYR A 1 193 ? -5.652 62.812 22.812 1 87 193 TYR A C 1
ATOM 1556 O O . TYR A 1 193 ? -5.777 63.969 23.203 1 87 193 TYR A O 1
ATOM 1564 N N . LEU A 1 194 ? -4.652 62.031 23.203 1 89.5 194 LEU A N 1
ATOM 1565 C CA . LEU A 1 194 ? -3.771 62.406 24.297 1 89.5 194 LEU A CA 1
ATOM 1566 C C . LEU A 1 194 ? -2.779 63.5 23.859 1 89.5 194 LEU A C 1
ATOM 1568 O O . LEU A 1 194 ? -2.324 64.312 24.672 1 89.5 194 LEU A O 1
ATOM 1572 N N . GLU A 1 195 ? -2.535 63.438 22.594 1 88.94 195 GLU A N 1
ATOM 1573 C CA . GLU A 1 195 ? -1.628 64.438 22.078 1 88.94 195 GLU A CA 1
ATOM 1574 C C . GLU A 1 195 ? -2.186 65.875 22.297 1 88.94 195 GLU A C 1
ATOM 1576 O O . GLU A 1 195 ? -1.428 66.812 22.5 1 88.94 195 GLU A O 1
ATOM 1581 N N . GLU A 1 196 ? -3.451 66 22.422 1 86.44 196 GLU A N 1
ATOM 1582 C CA . GLU A 1 196 ? -4.129 67.312 22.547 1 86.44 196 GLU A CA 1
ATOM 1583 C C . GLU A 1 196 ? -4.246 67.75 24.016 1 86.44 196 GLU A C 1
ATOM 1585 O O . GLU A 1 196 ? -4.344 68.938 24.312 1 86.44 196 GLU A O 1
ATOM 1590 N N . ILE A 1 197 ? -4.172 66.875 24.938 1 87.81 197 ILE A N 1
ATOM 1591 C CA . ILE A 1 197 ? -4.559 67.25 26.297 1 87.81 197 ILE A CA 1
ATOM 1592 C C . ILE A 1 197 ? -3.348 67.125 27.219 1 87.81 197 ILE A C 1
ATOM 1594 O O . ILE A 1 197 ? -3.305 67.812 28.266 1 87.81 197 ILE A O 1
ATOM 1598 N N . LEU A 1 198 ? -2.363 66.312 26.812 1 88.12 198 LEU A N 1
ATOM 1599 C CA . LEU A 1 198 ? -1.214 66.125 27.688 1 88.12 198 LEU A CA 1
ATOM 1600 C C . LEU A 1 198 ? -0.083 67.062 27.328 1 88.12 198 LEU A C 1
ATOM 1602 O O . LEU A 1 198 ? -0.006 67.562 26.203 1 88.12 198 LEU A O 1
ATOM 1606 N N . ASP A 1 199 ? 0.699 67.438 28.406 1 90.56 199 ASP A N 1
ATOM 1607 C CA . ASP A 1 199 ? 1.936 68.125 28.125 1 90.56 199 ASP A CA 1
ATOM 1608 C C . ASP A 1 199 ? 2.912 67.25 27.328 1 90.56 199 ASP A C 1
ATOM 1610 O O . ASP A 1 199 ? 2.752 66.062 27.281 1 90.56 199 ASP A O 1
ATOM 1614 N N . LYS A 1 200 ? 3.932 67.75 26.719 1 88.19 200 LYS A N 1
ATOM 1615 C CA . LYS A 1 200 ? 4.848 67.125 25.797 1 88.19 200 LYS A CA 1
ATOM 1616 C C . LYS A 1 200 ? 5.574 65.938 26.469 1 88.19 200 LYS A C 1
ATOM 1618 O O . LYS A 1 200 ? 5.777 64.875 25.875 1 88.19 200 LYS A O 1
ATOM 1623 N N . GLU A 1 201 ? 5.961 66.125 27.656 1 82.38 201 GLU A N 1
ATOM 1624 C CA . GLU A 1 201 ? 6.711 65.062 28.375 1 82.38 201 GLU A CA 1
ATOM 1625 C C . GLU A 1 201 ? 5.828 63.875 28.688 1 82.38 201 GLU A C 1
ATOM 1627 O O . GLU A 1 201 ? 6.227 62.719 28.453 1 82.38 201 GLU A O 1
ATOM 1632 N N . SER A 1 202 ? 4.609 64.188 29.281 1 85.94 202 SER A N 1
ATOM 1633 C CA . SER A 1 202 ? 3.67 63.125 29.625 1 85.94 202 SER A CA 1
ATOM 1634 C C . SER A 1 202 ? 3.211 62.344 28.391 1 85.94 202 SER A C 1
ATOM 1636 O O . SER A 1 202 ? 3.061 61.125 28.422 1 85.94 202 SER A O 1
ATOM 1638 N N . TYR A 1 203 ? 3.074 63.062 27.281 1 90.38 203 TYR A N 1
ATOM 1639 C CA . TYR A 1 203 ? 2.658 62.406 26.047 1 90.38 203 TYR A CA 1
ATOM 1640 C C . TYR A 1 203 ? 3.738 61.469 25.516 1 90.38 203 TYR A C 1
ATOM 1642 O O . TYR A 1 203 ? 3.441 60.375 25.078 1 90.38 203 TYR A O 1
ATOM 1650 N N . SER A 1 204 ? 4.938 61.906 25.578 1 83.31 204 SER A N 1
ATOM 1651 C CA . SER A 1 204 ? 6.055 61.125 25.078 1 83.31 204 SER A CA 1
ATOM 1652 C C . SER A 1 204 ? 6.184 59.812 25.859 1 83.31 204 SER A C 1
ATOM 1654 O O . SER A 1 204 ? 6.477 58.75 25.281 1 83.31 204 SER A O 1
ATOM 1656 N N . ILE A 1 205 ? 5.953 59.906 27.094 1 82.56 205 ILE A N 1
ATOM 1657 C CA . ILE A 1 205 ? 6.055 58.719 27.969 1 82.56 205 ILE A CA 1
ATOM 1658 C C . ILE A 1 205 ? 4.984 57.719 27.578 1 82.56 205 ILE A C 1
ATOM 1660 O O . ILE A 1 205 ? 5.285 56.531 27.406 1 82.56 205 ILE A O 1
ATOM 1664 N N . VAL A 1 206 ? 3.736 58.188 27.406 1 87.31 206 VAL A N 1
ATOM 1665 C CA . VAL A 1 206 ? 2.607 57.312 27.094 1 87.31 206 VAL A CA 1
ATOM 1666 C C . VAL A 1 206 ? 2.783 56.719 25.703 1 87.31 206 VAL A C 1
ATOM 1668 O O . VAL A 1 206 ? 2.557 55.531 25.484 1 87.31 206 VAL A O 1
ATOM 1671 N N . LYS A 1 207 ? 3.18 57.5 24.781 1 85.88 207 LYS A N 1
ATOM 1672 C CA . LYS A 1 207 ? 3.387 57.094 23.406 1 85.88 207 LYS A CA 1
ATOM 1673 C C . LYS A 1 207 ? 4.449 56 23.312 1 85.88 207 LYS A C 1
ATOM 1675 O O . LYS A 1 207 ? 4.234 54.969 22.672 1 85.88 207 LYS A O 1
ATOM 1680 N N . ASP A 1 208 ? 5.52 56.156 23.984 1 74.62 208 ASP A N 1
ATOM 1681 C CA . ASP A 1 208 ? 6.617 55.219 23.953 1 74.62 208 ASP A CA 1
ATOM 1682 C C . ASP A 1 208 ? 6.195 53.875 24.562 1 74.62 208 ASP A C 1
ATOM 1684 O O . ASP A 1 208 ? 6.539 52.812 24.031 1 74.62 208 ASP A O 1
ATOM 1688 N N . GLN A 1 209 ? 5.449 53.906 25.594 1 76.88 209 GLN A N 1
ATOM 1689 C CA . GLN A 1 209 ? 5.027 52.688 26.281 1 76.88 209 GLN A CA 1
ATOM 1690 C C . GLN A 1 209 ? 4.039 51.906 25.438 1 76.88 209 GLN A C 1
ATOM 1692 O O . GLN A 1 209 ? 4.133 50.688 25.359 1 76.88 209 GLN A O 1
ATOM 1697 N N . LEU A 1 210 ? 3.121 52.562 24.844 1 82.31 210 LEU A N 1
ATOM 1698 C CA . LEU A 1 210 ? 2.127 51.906 24 1 82.31 210 LEU A CA 1
ATOM 1699 C C . LEU A 1 210 ? 2.764 51.344 22.734 1 82.31 210 LEU A C 1
ATOM 1701 O O . LEU A 1 210 ? 2.467 50.219 22.312 1 82.31 210 LEU A O 1
ATOM 1705 N N . GLU A 1 211 ? 3.594 52.125 22.188 1 72.88 211 GLU A N 1
ATOM 1706 C CA . GLU A 1 211 ? 4.266 51.688 20.969 1 72.88 211 GLU A CA 1
ATOM 1707 C C . GLU A 1 211 ? 5.156 50.469 21.219 1 72.88 211 GLU A C 1
ATOM 1709 O O . GLU A 1 211 ? 5.246 49.594 20.375 1 72.88 211 GLU A O 1
ATOM 1714 N N . MET A 1 212 ? 5.797 50.469 22.344 1 68.69 212 MET A N 1
ATOM 1715 C CA . MET A 1 212 ? 6.621 49.312 22.703 1 68.69 212 MET A CA 1
ATOM 1716 C C . MET A 1 212 ? 5.766 48.062 22.875 1 68.69 212 MET A C 1
ATOM 1718 O O . MET A 1 212 ? 6.191 46.969 22.516 1 68.69 212 MET A O 1
ATOM 1722 N N . GLY A 1 213 ? 4.668 48.188 23.438 1 70.12 213 GLY A N 1
ATOM 1723 C CA . GLY A 1 213 ? 3.777 47.062 23.672 1 70.12 213 GLY A CA 1
ATOM 1724 C C . GLY A 1 213 ? 3.236 46.469 22.375 1 70.12 213 GLY A C 1
ATOM 1725 O O . GLY A 1 213 ? 3.047 45.25 22.281 1 70.12 213 GLY A O 1
ATOM 1726 N N . ILE A 1 214 ? 3.049 47.281 21.438 1 71.81 214 ILE A N 1
ATOM 1727 C CA . ILE A 1 214 ? 2.416 46.844 20.203 1 71.81 214 ILE A CA 1
ATOM 1728 C C . ILE A 1 214 ? 3.488 46.406 19.188 1 71.81 214 ILE A C 1
ATOM 1730 O O . ILE A 1 214 ? 3.188 45.75 18.188 1 71.81 214 ILE A O 1
ATOM 1734 N N . MET A 1 215 ? 4.684 46.938 19.328 1 58.66 215 MET A N 1
ATOM 1735 C CA . MET A 1 215 ? 5.762 46.656 18.391 1 58.66 215 MET A CA 1
ATOM 1736 C C . MET A 1 215 ? 5.918 45.156 18.188 1 58.66 215 MET A C 1
ATOM 1738 O O . MET A 1 215 ? 6.242 44.688 17.078 1 58.66 215 MET A O 1
ATOM 1742 N N . GLY A 1 216 ? 5.719 44.219 19.078 1 54.62 216 GLY A N 1
ATOM 1743 C CA . GLY A 1 216 ? 5.898 42.781 18.922 1 54.62 216 GLY A CA 1
ATOM 1744 C C . GLY A 1 216 ? 4.824 42.125 18.062 1 54.62 216 GLY A C 1
ATOM 1745 O O . GLY A 1 216 ? 4.766 40.906 17.938 1 54.62 216 GLY A O 1
ATOM 1746 N N . ILE A 1 217 ? 4.027 42.875 17.5 1 49.91 217 ILE A N 1
ATOM 1747 C CA . ILE A 1 217 ? 2.883 42.406 16.75 1 49.91 217 ILE A CA 1
ATOM 1748 C C . ILE A 1 217 ? 3.367 41.594 15.539 1 49.91 217 ILE A C 1
ATOM 1750 O O . ILE A 1 217 ? 4.191 42.062 14.766 1 49.91 217 ILE A O 1
ATOM 1754 N N . PRO A 1 218 ? 3.184 40.25 15.508 1 46.75 218 PRO A N 1
ATOM 1755 C CA . PRO A 1 218 ? 3.568 39.406 14.375 1 46.75 218 PRO A CA 1
ATOM 1756 C C . PRO A 1 218 ? 3.207 40.031 13.031 1 46.75 218 PRO A C 1
ATOM 1758 O O . PRO A 1 218 ? 2.025 40.188 12.719 1 46.75 218 PRO A O 1
ATOM 1761 N N . GLN A 1 219 ? 3.375 41.125 12.773 1 43.5 219 GLN A N 1
ATOM 1762 C CA . GLN A 1 219 ? 3.158 41.406 11.352 1 43.5 219 GLN A CA 1
ATOM 1763 C C . GLN A 1 219 ? 3.648 40.25 10.484 1 43.5 219 GLN A C 1
ATOM 1765 O O . GLN A 1 219 ? 4.57 39.531 10.867 1 43.5 219 GLN A O 1
ATOM 1770 N N . GLN A 1 220 ? 2.811 39.75 9.609 1 45.75 220 GLN A N 1
ATOM 1771 C CA . GLN A 1 220 ? 3.234 38.875 8.531 1 45.75 220 GLN A CA 1
ATOM 1772 C C . GLN A 1 220 ? 4.695 39.125 8.156 1 45.75 220 GLN A C 1
ATOM 1774 O O . GLN A 1 220 ? 4.992 40 7.355 1 45.75 220 GLN A O 1
ATOM 1779 N N . MET A 1 221 ? 5.48 39.156 9.055 1 43.25 221 MET A N 1
ATOM 1780 C CA . MET A 1 221 ? 6.852 39.375 8.617 1 43.25 221 MET A CA 1
ATOM 1781 C C . MET A 1 221 ? 7.289 38.344 7.594 1 43.25 221 MET A C 1
ATOM 1783 O O . MET A 1 221 ? 6.883 37.188 7.676 1 43.25 221 MET A O 1
ATOM 1787 N N . ASN A 1 222 ? 7.512 38.812 6.477 1 48.44 222 ASN A N 1
ATOM 1788 C CA . ASN A 1 222 ? 8.219 37.969 5.52 1 48.44 222 ASN A CA 1
ATOM 1789 C C . ASN A 1 222 ? 9.117 36.938 6.219 1 48.44 222 ASN A C 1
ATOM 1791 O O . ASN A 1 222 ? 9.812 37.281 7.18 1 48.44 222 ASN A O 1
ATOM 1795 N N . PRO A 1 223 ? 8.867 35.719 5.953 1 50.44 223 PRO A N 1
ATOM 1796 C CA . PRO A 1 223 ? 9.688 34.688 6.609 1 50.44 223 PRO A CA 1
ATOM 1797 C C . PRO A 1 223 ? 11.133 35.125 6.82 1 50.44 223 PRO A C 1
ATOM 1799 O O . PRO A 1 223 ? 11.781 34.719 7.785 1 50.44 223 PRO A O 1
ATOM 1802 N N . LYS A 1 224 ? 11.578 35.906 6.008 1 57.16 224 LYS A N 1
ATOM 1803 C CA . LYS A 1 224 ? 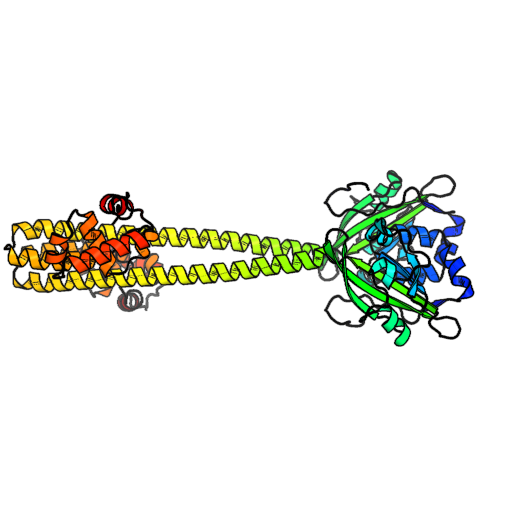12.953 36.406 6.133 1 57.16 224 LYS A CA 1
ATOM 1804 C C . LYS A 1 224 ? 13.094 37.375 7.297 1 57.16 224 LYS A C 1
ATOM 1806 O O . LYS A 1 224 ? 14.148 37.438 7.934 1 57.16 224 LYS A O 1
ATOM 1811 N N . VAL A 1 225 ? 12.039 37.969 7.562 1 56.53 225 VAL A N 1
ATOM 1812 C CA . VAL A 1 225 ? 12.078 38.969 8.625 1 56.53 225 VAL A CA 1
ATOM 1813 C C . VAL A 1 225 ? 11.977 38.281 9.984 1 56.53 225 VAL A C 1
ATOM 1815 O O . VAL A 1 225 ? 12.477 38.781 10.984 1 56.53 225 VAL A O 1
ATOM 1818 N N . ILE A 1 226 ? 11.516 37.125 9.867 1 55.12 226 ILE A N 1
ATOM 1819 C CA . ILE A 1 226 ? 11.367 36.344 11.086 1 55.12 226 ILE A CA 1
ATOM 1820 C C . ILE A 1 226 ? 12.742 35.969 11.633 1 55.12 226 ILE A C 1
ATOM 1822 O O . ILE A 1 226 ? 12.906 35.75 12.836 1 55.12 226 ILE A O 1
ATOM 1826 N N . ARG A 1 227 ? 13.703 35.906 10.805 1 59.06 227 ARG A N 1
ATOM 1827 C CA . ARG A 1 227 ? 15.062 35.531 11.172 1 59.06 227 ARG A CA 1
ATOM 1828 C C . ARG A 1 227 ? 15.75 36.656 11.953 1 59.06 227 ARG A C 1
ATOM 1830 O O . ARG A 1 227 ? 16.844 36.469 12.484 1 59.06 227 ARG A O 1
ATOM 1837 N N . LEU A 1 228 ? 15.125 37.688 12.086 1 64.75 228 LEU A N 1
ATOM 1838 C CA . LEU A 1 228 ? 15.758 38.812 12.766 1 64.75 228 LEU A CA 1
ATOM 1839 C C . LEU A 1 228 ? 15.547 38.719 14.273 1 64.75 228 LEU A C 1
ATOM 1841 O O . LEU A 1 228 ? 14.477 38.312 14.734 1 64.75 228 LEU A O 1
ATOM 1845 N N . SER A 1 229 ? 16.656 38.969 14.945 1 62.84 229 SER A N 1
ATOM 1846 C CA . SER A 1 229 ? 16.562 39.031 16.406 1 62.84 229 SER A CA 1
ATOM 1847 C C . SER A 1 229 ? 15.711 40.219 16.828 1 62.84 229 SER A C 1
ATOM 1849 O O . SER A 1 229 ? 15.398 41.094 16.016 1 62.84 229 SER A O 1
ATOM 1851 N N . GLU A 1 230 ? 15.359 40.219 18.109 1 61.69 230 GLU A N 1
ATOM 1852 C CA . GLU A 1 230 ? 14.562 41.312 18.656 1 61.69 230 GLU A CA 1
ATOM 1853 C C . GLU A 1 230 ? 15.234 42.656 18.422 1 61.69 230 GLU A C 1
ATOM 1855 O O . GLU A 1 230 ? 14.57 43.656 18.062 1 61.69 230 GLU A O 1
ATOM 1860 N N . LYS A 1 231 ? 16.438 42.75 18.688 1 69.38 231 LYS A N 1
ATOM 1861 C CA . LYS A 1 231 ? 17.188 43.969 18.5 1 69.38 231 LYS A CA 1
ATOM 1862 C C . LYS A 1 231 ? 17.266 44.344 17.031 1 69.38 231 LYS A C 1
ATOM 1864 O O . LYS A 1 231 ? 17.109 45.531 16.688 1 69.38 231 LYS A O 1
ATOM 1869 N N . GLU A 1 232 ? 17.375 43.375 16.203 1 77.25 232 GLU A N 1
ATOM 1870 C CA . GLU A 1 232 ? 17.438 43.625 14.773 1 77.25 232 GLU A CA 1
ATOM 1871 C C . GLU A 1 232 ? 16.094 44.094 14.219 1 77.25 232 GLU A C 1
ATOM 1873 O O . GLU A 1 232 ? 16.047 44.969 13.344 1 77.25 232 GLU A O 1
ATOM 1878 N N . LEU A 1 233 ? 15.195 43.531 14.75 1 72.44 233 LEU A N 1
ATOM 1879 C CA . LEU A 1 233 ? 13.859 43.938 14.32 1 72.44 233 LEU A CA 1
ATOM 1880 C C . LEU A 1 233 ? 13.586 45.375 14.703 1 72.44 233 LEU A C 1
ATOM 1882 O O . LEU A 1 233 ? 12.992 46.125 13.914 1 72.44 233 LEU A O 1
ATOM 1886 N N . THR A 1 234 ? 13.945 45.719 15.875 1 74.19 234 THR A N 1
ATOM 1887 C CA . THR A 1 234 ? 13.805 47.094 16.344 1 74.19 234 THR A CA 1
ATOM 1888 C C . THR A 1 234 ? 14.539 48.031 15.406 1 74.19 234 THR A C 1
ATOM 1890 O O . THR A 1 234 ? 13.984 49.062 15 1 74.19 234 THR A O 1
ATOM 1893 N N . ILE A 1 235 ? 15.695 47.688 15.078 1 80.5 235 ILE A N 1
ATOM 1894 C CA . ILE A 1 235 ? 16.516 48.531 14.203 1 80.5 235 ILE A CA 1
ATOM 1895 C C . ILE A 1 235 ? 15.914 48.562 12.797 1 80.5 235 ILE A C 1
ATOM 1897 O O . ILE A 1 235 ? 15.852 49.594 12.164 1 80.5 235 ILE A O 1
ATOM 1901 N N . ALA A 1 236 ? 15.422 47.469 12.367 1 80.38 236 ALA A N 1
ATOM 1902 C CA . ALA A 1 236 ? 14.812 47.344 11.047 1 80.38 236 ALA A CA 1
ATOM 1903 C C . ALA A 1 236 ? 13.594 48.281 10.938 1 80.38 236 ALA A C 1
ATOM 1905 O O . ALA A 1 236 ? 13.391 48.938 9.914 1 80.38 236 ALA A O 1
ATOM 1906 N N . LYS A 1 237 ? 12.914 48.312 11.945 1 76.69 237 LYS A N 1
ATOM 1907 C CA . LYS A 1 237 ? 11.734 49.156 11.977 1 76.69 237 LYS A CA 1
ATOM 1908 C C . LYS A 1 237 ? 12.125 50.656 11.859 1 76.69 237 LYS A C 1
ATOM 1910 O O . LYS A 1 237 ? 11.461 51.406 11.164 1 76.69 237 LYS A O 1
ATOM 1915 N N . LEU A 1 238 ? 13.117 51 12.594 1 79.5 238 LEU A N 1
ATOM 1916 C CA . LEU A 1 238 ? 13.602 52.375 12.555 1 79.5 238 LEU A CA 1
ATOM 1917 C C . LEU A 1 238 ? 14.164 52.719 11.18 1 79.5 238 LEU A C 1
ATOM 1919 O O . LEU A 1 238 ? 13.953 53.812 10.672 1 79.5 238 LEU A O 1
ATOM 1923 N N . ILE A 1 239 ? 14.812 51.812 10.547 1 84.25 239 ILE A N 1
ATOM 1924 C CA . ILE A 1 239 ? 15.328 52 9.195 1 84.25 239 ILE A CA 1
ATOM 1925 C C . ILE A 1 239 ? 14.172 52.188 8.219 1 84.25 239 ILE A C 1
ATOM 1927 O O . ILE A 1 239 ? 14.203 53.094 7.387 1 84.25 239 ILE A O 1
ATOM 1931 N N . ARG A 1 240 ? 13.25 51.312 8.414 1 80.62 240 ARG A N 1
ATOM 1932 C CA . ARG A 1 240 ? 12.078 51.406 7.547 1 80.62 240 ARG A CA 1
ATOM 1933 C C . ARG A 1 240 ? 11.422 52.781 7.645 1 80.62 240 ARG A C 1
ATOM 1935 O O . ARG A 1 240 ? 10.93 53.312 6.648 1 80.62 240 ARG A O 1
ATOM 1942 N N . ALA A 1 241 ? 11.344 53.219 8.875 1 77.44 241 ALA A N 1
ATOM 1943 C CA . ALA A 1 241 ? 10.719 54.5 9.156 1 77.44 241 ALA A CA 1
ATOM 1944 C C . ALA A 1 241 ? 11.555 55.656 8.602 1 77.44 241 ALA A C 1
ATOM 1946 O O . ALA A 1 241 ? 11.125 56.812 8.625 1 77.44 241 ALA A O 1
ATOM 1947 N N . GLY A 1 242 ? 12.789 55.375 8.258 1 79.31 242 GLY A N 1
ATOM 1948 C CA . GLY A 1 242 ? 13.57 56.375 7.57 1 79.31 242 GLY A CA 1
ATOM 1949 C C . GLY A 1 242 ? 14.695 56.938 8.422 1 79.31 242 GLY A C 1
ATOM 1950 O O . GLY A 1 242 ? 15.352 57.906 8.023 1 79.31 242 GLY A O 1
ATOM 1951 N N . TYR A 1 243 ? 14.867 56.5 9.5 1 83.31 243 TYR A N 1
ATOM 1952 C CA . TYR A 1 243 ? 15.93 57 10.352 1 83.31 243 TYR A CA 1
ATOM 1953 C C . TYR A 1 243 ? 17.297 56.562 9.859 1 83.31 243 TYR A C 1
ATOM 1955 O O . TYR A 1 243 ? 17.453 55.406 9.43 1 83.31 243 TYR A O 1
ATOM 1963 N N . VAL A 1 244 ? 18.281 57.469 9.898 1 85.94 244 VAL A N 1
ATOM 1964 C CA . VAL A 1 244 ? 19.656 57.125 9.516 1 85.94 244 VAL A CA 1
ATOM 1965 C C . VAL A 1 244 ? 20.406 56.562 10.727 1 85.94 244 VAL A C 1
ATOM 1967 O O . VAL A 1 244 ? 19.938 56.688 11.867 1 85.94 244 VAL A O 1
ATOM 1970 N N . SER A 1 245 ? 21.609 56 10.484 1 88.5 245 SER A N 1
ATOM 1971 C CA . SER A 1 245 ? 22.359 55.25 11.5 1 88.5 245 SER A CA 1
ATOM 1972 C C . SER A 1 245 ? 22.641 56.125 12.711 1 88.5 245 SER A C 1
ATOM 1974 O O . SER A 1 245 ? 22.547 55.688 13.852 1 88.5 245 SER A O 1
ATOM 1976 N N . LYS A 1 246 ? 22.875 57.344 12.461 1 88.25 246 LYS A N 1
ATOM 1977 C CA . LYS A 1 246 ? 23.188 58.25 13.555 1 88.25 246 LYS A CA 1
ATOM 1978 C C . LYS A 1 246 ? 21.953 58.5 14.422 1 88.25 246 LYS A C 1
ATOM 1980 O O . LYS A 1 246 ? 22.047 58.5 15.656 1 88.25 246 LYS A O 1
ATOM 1985 N N . GLU A 1 247 ? 20.875 58.625 13.805 1 84.19 247 GLU A N 1
ATOM 1986 C CA . GLU A 1 247 ? 19.625 58.906 14.508 1 84.19 247 GLU A CA 1
ATOM 1987 C C . GLU A 1 247 ? 19.156 57.688 15.289 1 84.19 247 GLU A C 1
ATOM 1989 O O . GLU A 1 247 ? 18.656 57.812 16.406 1 84.19 247 GLU A O 1
ATOM 1994 N N . ILE A 1 248 ? 19.297 56.625 14.766 1 84.69 248 ILE A N 1
ATOM 1995 C CA . ILE A 1 248 ? 18.922 55.375 15.422 1 84.69 248 ILE A CA 1
ATOM 1996 C C . ILE A 1 248 ? 19.797 55.156 16.656 1 84.69 248 ILE A C 1
ATOM 1998 O O . ILE A 1 248 ? 19.297 54.75 17.719 1 84.69 248 ILE A O 1
ATOM 2002 N N . ALA A 1 249 ? 21.047 55.438 16.531 1 84.88 249 ALA A N 1
ATOM 2003 C CA . ALA A 1 249 ? 21.984 55.344 17.641 1 84.88 249 ALA A CA 1
ATOM 2004 C C . ALA A 1 249 ? 21.531 56.219 18.812 1 84.88 249 ALA A C 1
ATOM 2006 O O . ALA A 1 249 ? 21.547 55.781 19.969 1 84.88 249 ALA A O 1
ATOM 2007 N N . ASP A 1 250 ? 21.125 57.344 18.453 1 80.25 250 ASP A N 1
ATOM 2008 C CA . ASP A 1 250 ? 20.672 58.281 19.469 1 80.25 250 ASP A CA 1
ATOM 2009 C C . ASP A 1 250 ? 19.406 57.812 20.156 1 80.25 250 ASP A C 1
ATOM 2011 O O . ASP A 1 250 ? 19.266 57.906 21.375 1 80.25 250 ASP A O 1
ATOM 2015 N N . LYS A 1 251 ? 18.531 57.25 19.344 1 73.56 251 LYS A N 1
ATOM 2016 C CA . LYS A 1 251 ? 17.219 56.812 19.828 1 73.56 251 LYS A CA 1
ATOM 2017 C C . LYS A 1 251 ? 17.328 55.594 20.734 1 73.56 251 LYS A C 1
ATOM 2019 O O . LYS A 1 251 ? 16.594 55.469 21.703 1 73.56 251 LYS A O 1
ATOM 2024 N N . LEU A 1 252 ? 18.312 54.781 20.469 1 75.69 252 LEU A N 1
ATOM 2025 C CA . LEU A 1 252 ? 18.453 53.5 21.203 1 75.69 252 LEU A CA 1
ATOM 2026 C C . LEU A 1 252 ? 19.594 53.594 22.219 1 75.69 252 LEU A C 1
ATOM 2028 O O . LEU A 1 252 ? 19.859 52.656 22.938 1 75.69 252 LEU A O 1
ATOM 2032 N N . CYS A 1 253 ? 20.188 54.75 22.281 1 73.81 253 CYS A N 1
ATOM 2033 C CA . CYS A 1 253 ? 21.328 55 23.172 1 73.81 253 CYS A CA 1
ATOM 2034 C C . CYS A 1 253 ? 22.422 53.969 22.969 1 73.81 253 CYS A C 1
ATOM 2036 O O . CYS A 1 253 ? 22.906 53.375 23.922 1 73.81 253 CYS A O 1
ATOM 2038 N N . VAL A 1 254 ? 22.797 53.812 21.688 1 80.19 254 VAL A N 1
ATOM 2039 C CA . VAL A 1 254 ? 23.906 52.969 21.297 1 80.19 254 VAL A CA 1
ATOM 2040 C C . VAL A 1 254 ? 24.812 53.688 20.312 1 80.19 254 VAL A C 1
ATOM 2042 O O . VAL A 1 254 ? 24.484 54.781 19.875 1 80.19 254 VAL A O 1
ATOM 2045 N N . SER A 1 255 ? 26.016 53.125 20.109 1 80.75 255 SER A N 1
ATOM 2046 C CA . SER A 1 255 ? 26.953 53.719 19.172 1 80.75 255 SER A CA 1
ATOM 2047 C C . SER A 1 255 ? 26.5 53.531 17.734 1 80.75 255 SER A C 1
ATOM 2049 O O . SER A 1 255 ? 25.781 52.594 17.422 1 80.75 255 SER A O 1
ATOM 2051 N N . LYS A 1 256 ? 26.891 54.469 16.922 1 87.94 256 LYS A N 1
ATOM 2052 C CA . LYS A 1 256 ? 26.609 54.344 15.5 1 87.94 256 LYS A CA 1
ATOM 2053 C C . LYS A 1 256 ? 27.234 53.094 14.93 1 87.94 256 LYS A C 1
ATOM 2055 O O . LYS A 1 256 ? 26.656 52.438 14.047 1 87.94 256 LYS A O 1
ATOM 2060 N N . LYS A 1 257 ? 28.312 52.75 15.453 1 85.5 257 LYS A N 1
ATOM 2061 C CA . LYS A 1 257 ? 29 51.531 15.016 1 85.5 257 LYS A CA 1
ATOM 2062 C C . LYS A 1 257 ? 28.141 50.312 15.281 1 85.5 257 LYS A C 1
ATOM 2064 O O . LYS A 1 257 ? 28.078 49.406 14.445 1 85.5 257 LYS A O 1
ATOM 2069 N N . ALA A 1 258 ? 27.562 50.219 16.344 1 81.38 258 ALA A N 1
ATOM 2070 C CA . ALA A 1 258 ? 26.688 49.094 16.703 1 81.38 258 ALA A CA 1
ATOM 2071 C C . ALA A 1 258 ? 25.484 49.031 15.75 1 81.38 258 ALA A C 1
ATOM 2073 O O . ALA A 1 258 ? 25.094 47.938 15.336 1 81.38 258 ALA A O 1
ATOM 2074 N N . VAL A 1 259 ? 24.953 50.125 15.469 1 87.38 259 VAL A N 1
ATOM 2075 C CA . VAL A 1 259 ? 23.828 50.156 14.547 1 87.38 259 VAL A CA 1
ATOM 2076 C C . VAL A 1 259 ? 24.25 49.656 13.172 1 87.38 259 VAL A C 1
ATOM 2078 O O . VAL A 1 259 ? 23.531 48.875 12.539 1 87.38 259 VAL A O 1
ATOM 2081 N N . ASP A 1 260 ? 25.391 50.125 12.789 1 88.25 260 ASP A N 1
ATOM 2082 C CA . ASP A 1 260 ? 25.922 49.719 11.492 1 88.25 260 ASP A CA 1
ATOM 2083 C C . ASP A 1 260 ? 26.156 48.219 11.445 1 88.25 260 ASP A C 1
ATOM 2085 O O . ASP A 1 260 ? 25.922 47.562 10.422 1 88.25 260 ASP A O 1
ATOM 2089 N N . TYR A 1 261 ? 26.547 47.844 12.469 1 85.19 261 TYR A N 1
ATOM 2090 C CA . TYR A 1 261 ? 26.719 46.375 12.586 1 85.19 261 TYR A CA 1
ATOM 2091 C C . TYR A 1 261 ? 25.391 45.656 12.43 1 85.19 261 TYR A C 1
ATOM 2093 O O . TYR A 1 261 ? 25.297 44.688 11.68 1 85.19 261 TYR A O 1
ATOM 2101 N N . HIS A 1 262 ? 24.391 46.031 13.055 1 85.62 262 HIS A N 1
ATOM 2102 C CA . HIS A 1 262 ? 23.062 45.406 12.953 1 85.62 262 HIS A CA 1
ATOM 2103 C C . HIS A 1 262 ? 22.5 45.562 11.547 1 85.62 262 HIS A C 1
ATOM 2105 O O . HIS A 1 262 ? 21.828 44.656 11.039 1 85.62 262 HIS A O 1
ATOM 2111 N N . ARG A 1 263 ? 22.766 46.688 10.961 1 86.38 263 ARG A N 1
ATOM 2112 C CA . ARG A 1 263 ? 22.328 46.875 9.586 1 86.38 263 ARG A CA 1
ATOM 2113 C C . ARG A 1 263 ? 22.922 45.812 8.664 1 86.38 263 ARG A C 1
ATOM 2115 O O . ARG A 1 263 ? 22.234 45.25 7.812 1 86.38 263 ARG A O 1
ATOM 2122 N N . THR A 1 264 ? 24.172 45.594 8.883 1 86.75 264 THR A N 1
ATOM 2123 C CA . THR A 1 264 ? 24.875 44.594 8.086 1 86.75 264 THR A CA 1
ATOM 2124 C C . THR A 1 264 ? 24.297 43.219 8.344 1 86.75 264 THR A C 1
ATOM 2126 O O . THR A 1 264 ? 24.094 42.438 7.406 1 86.75 264 THR A O 1
ATOM 2129 N N . ASN A 1 265 ? 24.047 42.906 9.555 1 83.12 265 ASN A N 1
ATOM 2130 C CA . ASN A 1 265 ? 23.469 41.594 9.914 1 83.12 265 ASN A CA 1
ATOM 2131 C C . ASN A 1 265 ? 22.078 41.438 9.336 1 83.12 265 ASN A C 1
ATOM 2133 O O . ASN A 1 265 ? 21.734 40.344 8.867 1 83.12 265 ASN A O 1
ATOM 2137 N N . ILE A 1 266 ? 21.297 42.438 9.406 1 84.44 266 ILE A N 1
ATOM 2138 C CA . ILE A 1 266 ? 19.938 42.438 8.852 1 84.44 266 ILE A CA 1
ATOM 2139 C C . ILE A 1 266 ? 20 42.125 7.355 1 84.44 266 ILE A C 1
ATOM 2141 O O . ILE A 1 266 ? 19.25 41.312 6.848 1 84.44 266 ILE A O 1
ATOM 2145 N N . ARG A 1 267 ? 20.891 42.844 6.73 1 85.44 267 ARG A N 1
ATOM 2146 C CA . ARG A 1 267 ? 21.062 42.625 5.297 1 85.44 267 ARG A CA 1
ATOM 2147 C C . ARG A 1 267 ? 21.422 41.188 5 1 85.44 267 ARG A C 1
ATOM 2149 O O . ARG A 1 267 ? 20.875 40.562 4.074 1 85.44 267 ARG A O 1
ATOM 2156 N N . LYS A 1 268 ? 22.281 40.688 5.762 1 84.62 268 LYS A N 1
ATOM 2157 C CA . LYS A 1 268 ? 22.719 39.312 5.586 1 84.62 268 LYS A CA 1
ATOM 2158 C C . LYS A 1 268 ? 21.578 38.344 5.812 1 84.62 268 LYS A C 1
ATOM 2160 O O . LYS A 1 268 ? 21.375 37.438 5.016 1 84.62 268 LYS A O 1
ATOM 2165 N N . LYS A 1 269 ? 20.859 38.531 6.867 1 78.88 269 LYS A N 1
ATOM 2166 C CA . LYS A 1 269 ? 19.781 37.625 7.227 1 78.88 269 LYS A CA 1
ATOM 2167 C C . LYS A 1 269 ? 18.641 37.719 6.223 1 78.88 269 LYS A C 1
ATOM 2169 O O . LYS A 1 269 ? 17.922 36.719 6 1 78.88 269 LYS A O 1
ATOM 2174 N N . LEU A 1 270 ? 18.516 38.812 5.617 1 78.44 270 LEU A N 1
ATOM 2175 C CA . LEU A 1 270 ? 17.469 39 4.625 1 78.44 270 LEU A CA 1
ATOM 2176 C C . LEU A 1 270 ? 17.969 38.625 3.23 1 78.44 270 LEU A C 1
ATOM 2178 O O . LEU A 1 270 ? 17.188 38.656 2.266 1 78.44 270 LEU A O 1
ATOM 2182 N N . GLY A 1 271 ? 19.266 38.312 3.117 1 78.19 271 GLY A N 1
ATOM 2183 C CA . GLY A 1 271 ? 19.859 37.906 1.854 1 78.19 271 GLY A CA 1
ATOM 2184 C C . GLY A 1 271 ? 20 39.062 0.867 1 78.19 271 GLY A C 1
ATOM 2185 O O . GLY A 1 271 ? 19.812 38.875 -0.336 1 78.19 271 GLY A O 1
ATOM 2186 N N . LEU A 1 272 ? 20.234 40.156 1.385 1 81.12 272 LEU A N 1
ATOM 2187 C CA . LEU A 1 272 ? 20.281 41.312 0.505 1 81.12 272 LEU A CA 1
ATOM 2188 C C . LEU A 1 272 ? 21.703 41.562 0.003 1 81.12 272 LEU A C 1
ATOM 2190 O O . LEU A 1 272 ? 22.672 41.312 0.709 1 81.12 272 LEU A O 1
ATOM 2194 N N . ASN A 1 273 ? 21.781 42.062 -1.223 1 80.12 273 ASN A N 1
ATOM 2195 C CA . ASN A 1 273 ? 23.062 42.5 -1.791 1 80.12 273 ASN A CA 1
ATOM 2196 C C . ASN A 1 273 ? 23.344 43.969 -1.528 1 80.12 273 ASN A C 1
ATOM 2198 O O . ASN A 1 273 ? 22.469 44.719 -1.105 1 80.12 273 ASN A O 1
ATOM 2202 N N . ASN A 1 274 ? 24.609 44.406 -1.808 1 77.25 274 ASN A N 1
ATOM 2203 C CA . ASN A 1 274 ? 25.062 45.781 -1.546 1 77.25 274 ASN A CA 1
ATOM 2204 C C . ASN A 1 274 ? 24.25 46.781 -2.32 1 77.25 274 ASN A C 1
ATOM 2206 O O . ASN A 1 274 ? 24.062 47.938 -1.859 1 77.25 274 ASN A O 1
ATOM 2210 N N . GLU A 1 275 ? 23.672 46.406 -3.289 1 79.25 275 GLU A N 1
ATOM 2211 C CA . GLU A 1 275 ? 22.922 47.344 -4.133 1 79.25 275 GLU A CA 1
ATOM 2212 C C . GLU A 1 275 ? 21.484 47.5 -3.646 1 79.25 275 GLU A C 1
ATOM 2214 O O . GLU A 1 275 ? 20.797 48.469 -3.994 1 79.25 275 GLU A O 1
ATOM 2219 N N . ASP A 1 276 ? 21.047 46.625 -2.842 1 81.75 276 ASP A N 1
ATOM 2220 C CA . ASP A 1 276 ? 19.672 46.625 -2.371 1 81.75 276 ASP A CA 1
ATOM 2221 C C . ASP A 1 276 ? 19.453 47.75 -1.344 1 81.75 276 ASP A C 1
ATOM 2223 O O . ASP A 1 276 ? 20.281 47.906 -0.436 1 81.75 276 ASP A O 1
ATOM 2227 N N . ASN A 1 277 ? 18.438 48.469 -1.509 1 82.62 277 ASN A N 1
ATOM 2228 C CA . ASN A 1 277 ? 18.078 49.469 -0.506 1 82.62 277 ASN A CA 1
ATOM 2229 C C . ASN A 1 277 ? 17.344 48.844 0.675 1 82.62 277 ASN A C 1
ATOM 2231 O O . ASN A 1 277 ? 16.203 48.406 0.541 1 82.62 277 ASN A O 1
ATOM 2235 N N . LEU A 1 278 ? 18.156 48.812 1.71 1 84.94 278 LEU A N 1
ATOM 2236 C CA . LEU A 1 278 ? 17.641 48.125 2.891 1 84.94 278 LEU A CA 1
ATOM 2237 C C . LEU A 1 278 ? 16.297 48.719 3.311 1 84.94 278 LEU A C 1
ATOM 2239 O O . LEU A 1 278 ? 15.367 47.969 3.65 1 84.94 278 LEU A O 1
ATOM 2243 N N . GLN A 1 279 ? 16.203 50.031 3.223 1 85.06 279 GLN A N 1
ATOM 2244 C CA . GLN A 1 279 ? 14.969 50.656 3.641 1 85.06 279 GLN A CA 1
ATOM 2245 C C . GLN A 1 279 ? 13.797 50.219 2.76 1 85.06 279 GLN A C 1
ATOM 2247 O O . GLN A 1 279 ? 12.719 49.906 3.264 1 85.06 279 GLN A O 1
ATOM 2252 N N . ASP A 1 280 ? 13.961 50.188 1.607 1 83 280 ASP A N 1
ATOM 2253 C CA . ASP A 1 280 ? 12.914 49.844 0.663 1 83 280 ASP A CA 1
ATOM 2254 C C . ASP A 1 280 ? 12.469 48.375 0.868 1 83 280 ASP A C 1
ATOM 2256 O O . ASP A 1 280 ? 11.273 48.094 0.82 1 83 280 ASP A O 1
ATOM 2260 N N . ILE A 1 281 ? 13.461 47.594 0.993 1 79.69 281 ILE A N 1
ATOM 2261 C CA . ILE A 1 281 ? 13.164 46.188 1.154 1 79.69 281 ILE A CA 1
ATOM 2262 C C . ILE A 1 281 ? 12.391 45.969 2.453 1 79.69 281 ILE A C 1
ATOM 2264 O O . ILE A 1 281 ? 11.438 45.188 2.492 1 79.69 281 ILE A O 1
ATOM 2268 N N . LEU A 1 282 ? 12.898 46.656 3.42 1 78.94 282 LEU A N 1
ATOM 2269 C CA . LEU A 1 282 ? 12.203 46.531 4.695 1 78.94 282 LEU A CA 1
ATOM 2270 C C . LEU A 1 282 ? 10.781 47.094 4.598 1 78.94 282 LEU A C 1
ATOM 2272 O O . LEU A 1 282 ? 9.859 46.562 5.227 1 78.94 282 LEU A O 1
ATOM 2276 N N . LYS A 1 283 ? 10.555 48.031 3.777 1 74.69 283 LYS A N 1
ATOM 2277 C CA . LYS A 1 283 ? 9.203 48.531 3.523 1 74.69 283 LYS A CA 1
ATOM 2278 C C . LYS A 1 283 ? 8.328 47.469 2.885 1 74.69 283 LYS A C 1
ATOM 2280 O O . LYS A 1 283 ? 7.137 47.375 3.191 1 74.69 283 LYS A O 1
ATOM 2285 N N . GLU A 1 284 ? 9.008 46.75 2.068 1 70.25 284 GLU A N 1
ATOM 2286 C CA . GLU A 1 284 ? 8.305 45.688 1.376 1 70.25 284 GLU A CA 1
ATOM 2287 C C . GLU A 1 284 ? 8.07 44.5 2.301 1 70.25 284 GLU A C 1
ATOM 2289 O O . GLU A 1 284 ? 6.977 43.938 2.318 1 70.25 284 GLU A O 1
ATOM 2294 N N . TYR A 1 285 ? 9.203 44.188 2.943 1 66.25 285 TYR A N 1
ATOM 2295 C CA . TYR A 1 285 ? 9.164 43 3.746 1 66.25 285 TYR A CA 1
ATOM 2296 C C . TYR A 1 285 ? 8.352 43.188 5.02 1 66.25 285 TYR A C 1
ATOM 2298 O O . TYR A 1 285 ? 7.82 42.25 5.586 1 66.25 285 TYR A O 1
ATOM 2306 N N . MET A 1 286 ? 8.391 44.5 5.363 1 61.34 286 MET A N 1
ATOM 2307 C CA . MET A 1 286 ? 7.727 44.812 6.625 1 61.34 286 MET A CA 1
ATOM 2308 C C . MET A 1 286 ? 6.504 45.688 6.387 1 61.34 286 MET A C 1
ATOM 2310 O O . MET A 1 286 ? 6.09 46.438 7.273 1 61.34 286 MET A O 1
ATOM 2314 N N . LYS A 1 287 ? 6.043 45.75 5.074 1 57.97 287 LYS A N 1
ATOM 2315 C CA . LYS A 1 287 ? 4.918 46.594 4.672 1 57.97 287 LYS A CA 1
ATOM 2316 C C . LYS A 1 287 ? 3.754 46.469 5.648 1 57.97 287 LYS A C 1
ATOM 2318 O O . LYS A 1 287 ? 3.082 47.438 5.961 1 57.97 287 LYS A O 1
ATOM 2323 N N . ASP A 1 288 ? 3.596 45.25 5.938 1 47.19 288 ASP A N 1
ATOM 2324 C CA . ASP A 1 288 ? 2.379 45 6.703 1 47.19 288 ASP A CA 1
ATOM 2325 C C . ASP A 1 288 ? 2.646 45.094 8.203 1 47.19 288 ASP A C 1
ATOM 2327 O O . ASP A 1 288 ? 1.796 44.75 9.016 1 47.19 288 ASP A O 1
ATOM 2331 N N . ILE A 1 289 ? 3.898 45.562 8.422 1 46.62 289 ILE A N 1
ATOM 2332 C CA . ILE A 1 289 ? 4.246 45.719 9.828 1 46.62 289 ILE A CA 1
ATOM 2333 C C . ILE A 1 289 ? 4.152 47.188 10.203 1 46.62 289 ILE A C 1
ATOM 2335 O O . ILE A 1 289 ? 4.695 48.062 9.508 1 46.62 289 ILE A O 1
ATOM 2339 N N . MET B 1 1 ? -2 -27.766 8.539 1 26.81 1 MET B N 1
ATOM 2340 C CA . MET B 1 1 ? -1.758 -26.469 7.926 1 26.81 1 MET B CA 1
ATOM 2341 C C . MET B 1 1 ? -0.499 -25.812 8.492 1 26.81 1 MET B C 1
ATOM 2343 O O . MET B 1 1 ? -0.416 -25.562 9.695 1 26.81 1 MET B O 1
ATOM 2347 N N . GLY B 1 2 ? 0.676 -26.219 8.203 1 31.67 2 GLY B N 1
ATOM 2348 C CA . GLY B 1 2 ? 1.856 -25.812 8.945 1 31.67 2 GLY B CA 1
ATOM 2349 C C . GLY B 1 2 ? 2.098 -24.312 8.898 1 31.67 2 GLY B C 1
ATOM 2350 O O . GLY B 1 2 ? 1.728 -23.656 7.926 1 31.67 2 GLY B O 1
ATOM 2351 N N . GLU B 1 3 ? 2.02 -23.594 9.969 1 33.78 3 GLU B N 1
ATOM 2352 C CA . GLU B 1 3 ? 2.355 -22.219 10.289 1 33.78 3 GLU B CA 1
ATOM 2353 C C . GLU B 1 3 ? 3.75 -21.844 9.789 1 33.78 3 GLU B C 1
ATOM 2355 O O . GLU B 1 3 ? 4.738 -22.469 10.188 1 33.78 3 GLU B O 1
ATOM 2360 N N . ARG B 1 4 ? 4.07 -21.828 8.477 1 35.59 4 ARG B N 1
ATOM 2361 C CA . ARG B 1 4 ? 5.484 -21.5 8.32 1 35.59 4 ARG B CA 1
ATOM 2362 C C . ARG B 1 4 ? 5.781 -20.109 8.852 1 35.59 4 ARG B C 1
ATOM 2364 O O . ARG B 1 4 ? 4.867 -19.297 9.023 1 35.59 4 ARG B O 1
ATOM 2371 N N . ASN B 1 5 ? 7.012 -19.703 8.961 1 31.52 5 ASN B N 1
ATOM 2372 C CA . ASN B 1 5 ? 7.762 -18.469 9.211 1 31.52 5 ASN B CA 1
ATOM 2373 C C . ASN B 1 5 ? 7.441 -17.406 8.164 1 31.52 5 ASN B C 1
ATOM 2375 O O . ASN B 1 5 ? 7.445 -17.688 6.969 1 31.52 5 ASN B O 1
ATOM 2379 N N . GLY B 1 6 ? 6.906 -16.109 8.422 1 36.19 6 GLY B N 1
ATOM 2380 C CA . GLY B 1 6 ? 6.684 -14.75 7.965 1 36.19 6 GLY B CA 1
ATOM 2381 C C . GLY B 1 6 ? 5.27 -14.516 7.461 1 36.19 6 GLY B C 1
ATOM 2382 O O . GLY B 1 6 ? 5.047 -13.664 6.602 1 36.19 6 GLY B O 1
ATOM 2383 N N . GLY B 1 7 ? 4.176 -15.25 7.957 1 39.41 7 GLY B N 1
ATOM 2384 C CA . GLY B 1 7 ? 2.736 -15.039 7.918 1 39.41 7 GLY B CA 1
ATOM 2385 C C . GLY B 1 7 ? 2.066 -15.711 6.73 1 39.41 7 GLY B C 1
ATOM 2386 O O . GLY B 1 7 ? 0.838 -15.711 6.625 1 39.41 7 GLY B O 1
ATOM 2387 N N . GLU B 1 8 ? 2.566 -15.57 5.551 1 44.34 8 GLU B N 1
ATOM 2388 C CA . GLU B 1 8 ? 1.777 -16.094 4.441 1 44.34 8 GLU B CA 1
ATOM 2389 C C . GLU B 1 8 ? 1.699 -17.625 4.5 1 44.34 8 GLU B C 1
ATOM 2391 O O . GLU B 1 8 ? 2.689 -18.297 4.805 1 44.34 8 GLU B O 1
ATOM 2396 N N . THR B 1 9 ? 0.567 -18.156 4.828 1 44.47 9 THR B N 1
ATOM 2397 C CA . THR B 1 9 ? 0.156 -19.562 4.906 1 44.47 9 THR B CA 1
ATOM 2398 C C . THR B 1 9 ? 0.511 -20.297 3.623 1 44.47 9 THR B C 1
ATOM 2400 O O . THR B 1 9 ? 0.112 -19.891 2.531 1 44.47 9 THR B O 1
ATOM 2403 N N . TRP B 1 10 ? 1.747 -20.656 3.41 1 50.84 10 TRP B N 1
ATOM 2404 C CA . TRP B 1 10 ? 1.924 -21.609 2.314 1 50.84 10 TRP B CA 1
ATOM 2405 C C . TRP B 1 10 ? 1.032 -22.828 2.504 1 50.84 10 TRP B C 1
ATOM 2407 O O . TRP B 1 10 ? 0.784 -23.266 3.633 1 50.84 10 TRP B O 1
ATOM 2417 N N . THR B 1 11 ? 0.224 -22.969 1.606 1 53.03 11 THR B N 1
ATOM 2418 C CA . THR B 1 11 ? -0.514 -24.234 1.57 1 53.03 11 THR B CA 1
ATOM 2419 C C . THR B 1 11 ? 0.426 -25.406 1.771 1 53.03 11 THR B C 1
ATOM 2421 O O . THR B 1 11 ? 1.583 -25.375 1.347 1 53.03 11 THR B O 1
ATOM 2424 N N . THR B 1 12 ? 0.155 -26.312 2.656 1 51.69 12 THR B N 1
ATOM 2425 C CA . THR B 1 12 ? 0.826 -27.547 3 1 51.69 12 THR B CA 1
ATOM 2426 C C . THR B 1 12 ? 1.334 -28.25 1.745 1 51.69 12 THR B C 1
ATOM 2428 O O . THR B 1 12 ? 0.57 -28.5 0.808 1 51.69 12 THR B O 1
ATOM 2431 N N . ILE B 1 13 ? 2.604 -28 1.464 1 57.09 13 ILE B N 1
ATOM 2432 C CA . ILE B 1 13 ? 3.236 -28.828 0.447 1 57.09 13 ILE B CA 1
ATOM 2433 C C . ILE B 1 13 ? 3 -30.312 0.768 1 57.09 13 ILE B C 1
ATOM 2435 O O . ILE B 1 13 ? 3.033 -30.719 1.933 1 57.09 13 ILE B O 1
ATOM 2439 N N . PRO B 1 14 ? 2.365 -30.969 -0.205 1 59.28 14 PRO B N 1
ATOM 2440 C CA . PRO B 1 14 ? 2.178 -32.406 0.034 1 59.28 14 PRO B CA 1
ATOM 2441 C C . PRO B 1 14 ? 3.402 -33.062 0.667 1 59.28 14 PRO B C 1
ATOM 2443 O O . PRO B 1 14 ? 4.516 -32.531 0.553 1 59.28 14 PRO B O 1
ATOM 2446 N N . GLY B 1 15 ? 3.133 -34.094 1.583 1 60.25 15 GLY B N 1
ATOM 2447 C CA . GLY B 1 15 ? 4.105 -34.969 2.197 1 60.25 15 GLY B CA 1
ATOM 2448 C C . GLY B 1 15 ? 5.168 -35.469 1.229 1 60.25 15 GLY B C 1
ATOM 2449 O O . GLY B 1 15 ? 5.402 -34.844 0.194 1 60.25 15 GLY B O 1
ATOM 2450 N N . GLU B 1 16 ? 5.789 -36.531 1.454 1 66.38 16 GLU B N 1
ATOM 2451 C CA . GLU B 1 16 ? 6.855 -37.156 0.7 1 66.38 16 GLU B CA 1
ATOM 2452 C C . GLU B 1 16 ? 6.395 -37.531 -0.708 1 66.38 16 GLU B C 1
ATOM 2454 O O . GLU B 1 16 ? 5.344 -38.156 -0.88 1 66.38 16 GLU B O 1
ATOM 2459 N N . GLN B 1 17 ? 7.109 -36.906 -1.715 1 75.44 17 GLN B N 1
ATOM 2460 C CA . GLN B 1 17 ? 6.805 -37.25 -3.104 1 75.44 17 GLN B CA 1
ATOM 2461 C C . GLN B 1 17 ? 7.801 -38.25 -3.652 1 75.44 17 GLN B C 1
ATOM 2463 O O . GLN B 1 17 ? 9.008 -38.125 -3.447 1 75.44 17 GLN B O 1
ATOM 2468 N N . ARG B 1 18 ? 7.254 -39.312 -4.273 1 76.62 18 ARG B N 1
ATOM 2469 C CA . ARG B 1 18 ? 8.102 -40.375 -4.82 1 76.62 18 ARG B CA 1
ATOM 2470 C C . ARG B 1 18 ? 7.918 -40.5 -6.328 1 76.62 18 ARG B C 1
ATOM 2472 O O . ARG B 1 18 ? 6.805 -40.375 -6.84 1 76.62 18 ARG B O 1
ATOM 2479 N N . LEU B 1 19 ? 9.047 -40.531 -7.055 1 78.25 19 LEU B N 1
ATOM 2480 C CA . LEU B 1 19 ? 9.078 -40.75 -8.5 1 78.25 19 LEU B CA 1
ATOM 2481 C C . LEU B 1 19 ? 10.234 -41.656 -8.891 1 78.25 19 LEU B C 1
ATOM 2483 O O . LEU B 1 19 ? 11.328 -41.562 -8.328 1 78.25 19 LEU B O 1
ATOM 2487 N N . GLY B 1 20 ? 9.898 -42.562 -9.688 1 73.25 20 GLY B N 1
ATOM 2488 C CA . GLY B 1 20 ? 11 -43.344 -10.188 1 73.25 20 GLY B CA 1
ATOM 2489 C C . GLY B 1 20 ? 12.008 -42.562 -11 1 73.25 20 GLY B C 1
ATOM 2490 O O . GLY B 1 20 ? 11.633 -41.844 -11.938 1 73.25 20 GLY B O 1
ATOM 2491 N N . ALA B 1 21 ? 13.242 -42.625 -10.695 1 71.75 21 ALA B N 1
ATOM 2492 C CA . ALA B 1 21 ? 14.305 -41.844 -11.312 1 71.75 21 ALA B CA 1
ATOM 2493 C C . ALA B 1 21 ? 14.391 -42.125 -12.812 1 71.75 21 ALA B C 1
ATOM 2495 O O . ALA B 1 21 ? 14.695 -41.219 -13.602 1 71.75 21 ALA B O 1
ATOM 2496 N N . GLU B 1 22 ? 13.992 -43.281 -13.141 1 71.12 22 GLU B N 1
ATOM 2497 C CA . GLU B 1 22 ? 14.102 -43.688 -14.539 1 71.12 22 GLU B CA 1
ATOM 2498 C C . GLU B 1 22 ? 12.938 -43.125 -15.359 1 71.12 22 GLU B C 1
ATOM 2500 O O . GLU B 1 22 ? 13.023 -43.031 -16.578 1 71.12 22 GLU B O 1
ATOM 2505 N N . LEU B 1 23 ? 11.969 -42.688 -14.672 1 71.75 23 LEU B N 1
ATOM 2506 C CA . LEU B 1 23 ? 10.734 -42.344 -15.383 1 71.75 23 LEU B CA 1
ATOM 2507 C C . LEU B 1 23 ? 10.516 -40.844 -15.445 1 71.75 23 LEU B C 1
ATOM 2509 O O . LEU B 1 23 ? 9.602 -40.375 -16.125 1 71.75 23 LEU B O 1
ATOM 2513 N N . TRP B 1 24 ? 11.516 -40.188 -14.898 1 74.75 24 TRP B N 1
ATOM 2514 C CA . TRP B 1 24 ? 11.188 -38.781 -14.758 1 74.75 24 TRP B CA 1
ATOM 2515 C C . TRP B 1 24 ? 11.211 -38.062 -16.109 1 74.75 24 TRP B C 1
ATOM 2517 O O . TRP B 1 24 ? 10.383 -37.188 -16.375 1 74.75 24 TRP B O 1
ATOM 2527 N N . GLU B 1 25 ? 12.094 -38.438 -17.016 1 76.31 25 GLU B N 1
ATOM 2528 C CA . GLU B 1 25 ? 12.18 -37.781 -18.328 1 76.31 25 GLU B CA 1
ATOM 2529 C C . GLU B 1 25 ? 10.914 -38.062 -19.141 1 76.31 25 GLU B C 1
ATOM 2531 O O . GLU B 1 25 ? 10.406 -37.156 -19.812 1 76.31 25 GLU B O 1
ATOM 2536 N N . GLU B 1 26 ? 10.484 -39.281 -19.031 1 78.75 26 GLU B N 1
ATOM 2537 C CA . GLU B 1 26 ? 9.242 -39.625 -19.719 1 78.75 26 GLU B CA 1
ATOM 2538 C C . GLU B 1 26 ? 8.062 -38.844 -19.141 1 78.75 26 GLU B C 1
ATOM 2540 O O . GLU B 1 26 ? 7.188 -38.406 -19.891 1 78.75 26 GLU B O 1
ATOM 2545 N N . ALA B 1 27 ? 8.133 -38.781 -17.891 1 76.5 27 ALA B N 1
ATOM 2546 C CA . ALA B 1 27 ? 7.074 -38.031 -17.219 1 76.5 27 ALA B CA 1
ATOM 2547 C C . ALA B 1 27 ? 7.086 -36.594 -17.656 1 76.5 27 ALA B C 1
ATOM 2549 O O . ALA B 1 27 ? 6.027 -35.969 -17.812 1 76.5 27 ALA B O 1
ATOM 2550 N N . LEU B 1 28 ? 8.234 -36.125 -17.906 1 78.06 28 LEU B N 1
ATOM 2551 C CA . LEU B 1 28 ? 8.383 -34.719 -18.297 1 78.06 28 LEU B CA 1
ATOM 2552 C C . LEU B 1 28 ? 7.883 -34.5 -19.719 1 78.06 28 LEU B C 1
ATOM 2554 O O . LEU B 1 28 ? 7.445 -33.375 -20.062 1 78.06 28 LEU B O 1
ATOM 2558 N N . ASP B 1 29 ? 7.938 -35.438 -20.531 1 79.56 29 ASP B N 1
ATOM 2559 C CA . ASP B 1 29 ? 7.52 -35.344 -21.922 1 79.56 29 ASP B CA 1
ATOM 2560 C C . ASP B 1 29 ? 6 -35.406 -22.047 1 79.56 29 ASP B C 1
ATOM 2562 O O . ASP B 1 29 ? 5.457 -35.281 -23.156 1 79.56 29 ASP B O 1
ATOM 2566 N N . ASN B 1 30 ? 5.379 -35.5 -20.891 1 82.94 30 ASN B N 1
ATOM 2567 C CA . ASN B 1 30 ? 3.92 -35.5 -20.875 1 82.94 30 ASN B CA 1
ATOM 2568 C C . ASN B 1 30 ? 3.371 -34.156 -21.422 1 82.94 30 ASN B C 1
ATOM 2570 O O . ASN B 1 30 ? 3.715 -33.094 -20.922 1 82.94 30 ASN B O 1
ATOM 2574 N N . ASN B 1 31 ? 2.553 -34.25 -22.469 1 82.69 31 ASN B N 1
ATOM 2575 C CA . ASN B 1 31 ? 2.039 -33.062 -23.156 1 82.69 31 ASN B CA 1
ATOM 2576 C C . ASN B 1 31 ? 1.191 -32.219 -22.219 1 82.69 31 ASN B C 1
ATOM 2578 O O . ASN B 1 31 ? 1.3 -30.984 -22.234 1 82.69 31 ASN B O 1
ATOM 2582 N N . LEU B 1 32 ? 0.374 -32.875 -21.453 1 84.25 32 LEU B N 1
ATOM 2583 C CA . LEU B 1 32 ? -0.485 -32.125 -20.547 1 84.25 32 LEU B CA 1
ATOM 2584 C C . LEU B 1 32 ? 0.345 -31.359 -19.516 1 84.25 32 LEU B C 1
ATOM 2586 O O . LEU B 1 32 ? 0.041 -30.203 -19.219 1 84.25 32 LEU B O 1
ATOM 2590 N N . LEU B 1 33 ? 1.356 -31.984 -19 1 87.19 33 LEU B N 1
ATOM 2591 C CA . LEU B 1 33 ? 2.256 -31.344 -18.062 1 87.19 33 LEU B CA 1
ATOM 2592 C C . LEU B 1 33 ? 2.877 -30.094 -18.672 1 87.19 33 LEU B C 1
ATOM 2594 O O . LEU B 1 33 ? 2.875 -29.016 -18.062 1 87.19 33 LEU B O 1
ATOM 2598 N N . GLN B 1 34 ? 3.326 -30.219 -19.859 1 85.62 34 GLN B N 1
ATOM 2599 C CA . GLN B 1 34 ? 3.953 -29.094 -20.547 1 85.62 34 GLN B CA 1
ATOM 2600 C C . GLN B 1 34 ? 2.967 -27.938 -20.734 1 85.62 34 GLN B C 1
ATOM 2602 O O . GLN B 1 34 ? 3.324 -26.781 -20.547 1 85.62 34 GLN B O 1
ATOM 2607 N N . ILE B 1 35 ? 1.776 -28.219 -21.078 1 85.06 35 ILE B N 1
ATOM 2608 C CA . ILE B 1 35 ? 0.752 -27.219 -21.312 1 85.06 35 ILE B CA 1
ATOM 2609 C C . ILE B 1 35 ? 0.443 -26.484 -20.016 1 85.06 35 ILE B C 1
ATOM 2611 O O . ILE B 1 35 ? 0.449 -25.25 -19.953 1 85.06 35 ILE B O 1
ATOM 2615 N N . VAL B 1 36 ? 0.216 -27.266 -18.953 1 88 36 VAL B N 1
ATOM 2616 C CA . VAL B 1 36 ? -0.13 -26.688 -17.656 1 88 36 VAL B CA 1
ATOM 2617 C C . VAL B 1 36 ? 0.99 -25.766 -17.188 1 88 36 VAL B C 1
ATOM 2619 O O . VAL B 1 36 ? 0.732 -24.641 -16.75 1 88 36 VAL B O 1
ATOM 2622 N N . LEU B 1 37 ? 2.207 -26.219 -17.328 1 89 37 LEU B N 1
ATOM 2623 C CA . LEU B 1 37 ? 3.363 -25.453 -16.891 1 89 37 LEU B CA 1
ATOM 2624 C C . LEU B 1 37 ? 3.51 -24.172 -17.703 1 89 37 LEU B C 1
ATOM 2626 O O . LEU B 1 37 ? 4.039 -23.172 -17.203 1 89 37 LEU B O 1
ATOM 2630 N N . SER B 1 38 ? 3.021 -24.156 -18.875 1 85.88 38 SER B N 1
ATOM 2631 C CA . SER B 1 38 ? 3.121 -22.969 -19.719 1 85.88 38 SER B CA 1
ATOM 2632 C C . SER B 1 38 ? 2.08 -21.922 -19.344 1 85.88 38 SER B C 1
ATOM 2634 O O . SER B 1 38 ? 2.232 -20.734 -19.656 1 85.88 38 SER B O 1
ATOM 2636 N N . VAL B 1 39 ? 0.972 -22.344 -18.672 1 86.31 39 VAL B N 1
ATOM 2637 C CA . VAL B 1 39 ? -0.116 -21.438 -18.328 1 86.31 39 VAL B CA 1
ATOM 2638 C C . VAL B 1 39 ? 0.187 -20.75 -17 1 86.31 39 VAL B C 1
ATOM 2640 O O . VAL B 1 39 ? -0.273 -19.625 -16.75 1 86.31 39 VAL B O 1
ATOM 2643 N N . ILE B 1 40 ? 1.006 -21.438 -16.219 1 89.19 40 ILE B N 1
ATOM 2644 C CA . ILE B 1 40 ? 1.353 -20.906 -14.898 1 89.19 40 ILE B CA 1
ATOM 2645 C C . ILE B 1 40 ? 2.139 -19.609 -15.055 1 89.19 40 ILE B C 1
ATOM 2647 O O . ILE B 1 40 ? 3.045 -19.516 -15.891 1 89.19 40 ILE B O 1
ATOM 2651 N N . GLN B 1 41 ? 1.782 -18.609 -14.266 1 87.69 41 GLN B N 1
ATOM 2652 C CA . GLN B 1 41 ? 2.387 -17.297 -14.414 1 87.69 41 GLN B CA 1
ATOM 2653 C C . GLN B 1 41 ? 3.584 -17.125 -13.477 1 87.69 41 GLN B C 1
ATOM 2655 O O . GLN B 1 41 ? 4.242 -16.094 -13.484 1 87.69 41 GLN B O 1
ATOM 2660 N N . ASP B 1 42 ? 3.869 -18.141 -12.695 1 91.88 42 ASP B N 1
ATOM 2661 C CA . ASP B 1 42 ? 5.047 -18.156 -11.828 1 91.88 42 ASP B CA 1
ATOM 2662 C C . ASP B 1 42 ? 6.117 -19.109 -12.375 1 91.88 42 ASP B C 1
ATOM 2664 O O . ASP B 1 42 ? 5.863 -19.859 -13.32 1 91.88 42 ASP B O 1
ATOM 2668 N N . GLY B 1 43 ? 7.23 -18.906 -11.766 1 92.12 43 GLY B N 1
ATOM 2669 C CA . GLY B 1 43 ? 8.32 -19.734 -12.234 1 92.12 43 GLY B CA 1
ATOM 2670 C C . GLY B 1 43 ? 8.305 -21.125 -11.633 1 92.12 43 GLY B C 1
ATOM 2671 O O . GLY B 1 43 ? 8.039 -21.297 -10.445 1 92.12 43 GLY B O 1
ATOM 2672 N N . VAL B 1 44 ? 8.492 -22.141 -12.477 1 93.06 44 VAL B N 1
ATOM 2673 C CA . VAL B 1 44 ? 8.672 -23.516 -12.031 1 93.06 44 VAL B CA 1
ATOM 2674 C C . VAL B 1 44 ? 9.961 -24.078 -12.617 1 93.06 44 VAL B C 1
ATOM 2676 O O . VAL B 1 44 ? 10.188 -24 -13.828 1 93.06 44 VAL B O 1
ATOM 2679 N N . CYS B 1 45 ? 10.727 -24.609 -11.75 1 94 45 CYS B N 1
ATOM 2680 C CA . CYS B 1 45 ? 12.008 -25.172 -12.164 1 94 45 CYS B CA 1
ATOM 2681 C C . CYS B 1 45 ? 12.234 -26.531 -11.516 1 94 45 CYS B C 1
ATOM 2683 O O . CYS B 1 45 ? 11.859 -26.75 -10.367 1 94 45 CYS B O 1
ATOM 2685 N N . ILE B 1 46 ? 12.75 -27.453 -12.312 1 93 46 ILE B N 1
ATOM 2686 C CA . ILE B 1 46 ? 13.188 -28.75 -11.797 1 93 46 ILE B CA 1
ATOM 2687 C C . ILE B 1 46 ? 14.711 -28.828 -11.828 1 93 46 ILE B C 1
ATOM 2689 O O . ILE B 1 46 ? 15.328 -28.641 -12.875 1 93 46 ILE B O 1
ATOM 2693 N N . LEU B 1 47 ? 15.219 -29.141 -10.688 1 94.31 47 LEU B N 1
ATOM 2694 C CA . LEU B 1 47 ? 16.672 -29.156 -10.539 1 94.31 47 LEU B CA 1
ATOM 2695 C C . LEU B 1 47 ? 17.156 -30.547 -10.133 1 94.31 47 LEU B C 1
ATOM 2697 O O . LEU B 1 47 ? 16.469 -31.25 -9.383 1 94.31 47 LEU B O 1
ATOM 2701 N N . GLY B 1 48 ? 18.312 -30.875 -10.703 1 92.19 48 GLY B N 1
ATOM 2702 C CA . GLY B 1 48 ? 18.984 -32.062 -10.188 1 92.19 48 GLY B CA 1
ATOM 2703 C C . GLY B 1 48 ? 19.672 -31.812 -8.852 1 92.19 48 GLY B C 1
ATOM 2704 O O . GLY B 1 48 ? 19.703 -30.672 -8.359 1 92.19 48 GLY B O 1
ATOM 2705 N N . ILE B 1 49 ? 20.234 -32.906 -8.219 1 92.06 49 ILE B N 1
ATOM 2706 C CA . ILE B 1 49 ? 20.859 -32.844 -6.906 1 92.06 49 ILE B CA 1
ATOM 2707 C C . ILE B 1 49 ? 22.141 -32 -7.004 1 92.06 49 ILE B C 1
ATOM 2709 O O . ILE B 1 49 ? 22.625 -31.484 -5.996 1 92.06 49 ILE B O 1
ATOM 2713 N N . ASP B 1 50 ? 22.672 -31.891 -8.141 1 92.44 50 ASP B N 1
ATOM 2714 C CA . ASP B 1 50 ? 23.875 -31.109 -8.359 1 92.44 50 ASP B CA 1
ATOM 2715 C C . ASP B 1 50 ? 23.531 -29.688 -8.805 1 92.44 50 ASP B C 1
ATOM 2717 O O . ASP B 1 50 ? 24.391 -28.953 -9.297 1 92.44 50 ASP B O 1
ATOM 2721 N N . LEU B 1 51 ? 22.297 -29.297 -8.758 1 94.81 51 LEU B N 1
ATOM 2722 C CA . LEU B 1 51 ? 21.797 -27.953 -9.031 1 94.81 51 LEU B CA 1
ATOM 2723 C C . LEU B 1 51 ? 21.781 -27.688 -10.539 1 94.81 51 LEU B C 1
ATOM 2725 O O . LEU B 1 51 ? 21.781 -26.531 -10.961 1 94.81 51 LEU B O 1
ATOM 2729 N N . ASP B 1 52 ? 21.781 -28.75 -11.312 1 94.19 52 ASP B N 1
ATOM 2730 C CA . ASP B 1 52 ? 21.562 -28.609 -12.75 1 94.19 52 ASP B CA 1
ATOM 2731 C C . ASP B 1 52 ? 20.094 -28.328 -13.062 1 94.19 52 ASP B C 1
ATOM 2733 O O . ASP B 1 52 ? 19.203 -28.969 -12.508 1 94.19 52 ASP B O 1
ATOM 2737 N N . ILE B 1 53 ? 19.938 -27.422 -13.961 1 93.88 53 ILE B N 1
ATOM 2738 C CA . ILE B 1 53 ? 18.562 -27.141 -14.398 1 93.88 53 ILE B CA 1
ATOM 2739 C C . ILE B 1 53 ? 18.094 -28.219 -15.359 1 93.88 53 ILE B C 1
ATOM 2741 O O . ILE B 1 53 ? 18.656 -28.375 -16.453 1 93.88 53 ILE B O 1
ATOM 2745 N N . LEU B 1 54 ? 17.109 -28.906 -14.953 1 90.94 54 LEU B N 1
ATOM 2746 C CA . LEU B 1 54 ? 16.562 -29.984 -15.773 1 90.94 54 LEU B CA 1
ATOM 2747 C C . LEU B 1 54 ? 15.344 -29.5 -16.562 1 90.94 54 LEU B C 1
ATOM 2749 O O . LEU B 1 54 ? 15.031 -30.047 -17.625 1 90.94 54 LEU B O 1
ATOM 2753 N N . TYR B 1 55 ? 14.656 -28.547 -16.016 1 90.81 55 TYR B N 1
ATOM 2754 C CA . TYR B 1 55 ? 13.477 -27.984 -16.656 1 90.81 55 TYR B CA 1
ATOM 2755 C C . TYR B 1 55 ? 13.164 -26.594 -16.078 1 90.81 55 TYR B C 1
ATOM 2757 O O . TYR B 1 55 ? 13.391 -26.344 -14.898 1 90.81 55 TYR B O 1
ATOM 2765 N N . SER B 1 56 ? 12.742 -25.766 -16.922 1 91.62 56 SER B N 1
ATOM 2766 C CA . SER B 1 56 ? 12.164 -24.484 -16.547 1 91.62 56 SER B CA 1
ATOM 2767 C C . SER B 1 56 ? 10.953 -24.141 -17.406 1 91.62 56 SER B C 1
ATOM 2769 O O . SER B 1 56 ? 10.969 -24.391 -18.625 1 91.62 56 SER B O 1
ATOM 2771 N N . ASN B 1 57 ? 9.953 -23.672 -16.766 1 89.88 57 ASN B N 1
ATOM 2772 C CA . ASN B 1 57 ? 8.773 -23.312 -17.547 1 89.88 57 ASN B CA 1
ATOM 2773 C C . ASN B 1 57 ? 8.953 -21.969 -18.266 1 89.88 57 ASN B C 1
ATOM 2775 O O . ASN B 1 57 ? 9.977 -21.312 -18.094 1 89.88 57 ASN B O 1
ATOM 2779 N N . ILE B 1 58 ? 8.023 -21.641 -19.031 1 85.81 58 ILE B N 1
ATOM 2780 C CA . ILE B 1 58 ? 8.102 -20.469 -19.891 1 85.81 58 ILE B CA 1
ATOM 2781 C C . ILE B 1 58 ? 8.195 -19.203 -19.047 1 85.81 58 ILE B C 1
ATOM 2783 O O . ILE B 1 58 ? 8.945 -18.281 -19.359 1 85.81 58 ILE B O 1
ATOM 2787 N N . ALA B 1 59 ? 7.449 -19.094 -18.016 1 87.62 59 ALA B N 1
ATOM 2788 C CA . ALA B 1 59 ? 7.469 -17.938 -17.125 1 87.62 59 ALA B CA 1
ATOM 2789 C C . ALA B 1 59 ? 8.883 -17.641 -16.625 1 87.62 59 ALA B C 1
ATOM 2791 O O . ALA B 1 59 ? 9.375 -16.531 -16.75 1 87.62 59 ALA B O 1
ATOM 2792 N N . LEU B 1 60 ? 9.492 -18.625 -16.078 1 89.38 60 LEU B N 1
ATOM 2793 C CA . LEU B 1 60 ? 10.836 -18.469 -15.531 1 89.38 60 LEU B CA 1
ATOM 2794 C C . LEU B 1 60 ? 11.836 -18.094 -16.625 1 89.38 60 LEU B C 1
ATOM 2796 O O . LEU B 1 60 ? 12.695 -17.234 -16.422 1 89.38 60 LEU B O 1
ATOM 2800 N N . LYS B 1 61 ? 11.68 -18.703 -17.766 1 87.19 61 LYS B N 1
ATOM 2801 C CA . LYS B 1 61 ? 12.555 -18.406 -18.891 1 87.19 61 LYS B CA 1
ATOM 2802 C C . LYS B 1 61 ? 12.414 -16.938 -19.312 1 87.19 61 LYS B C 1
ATOM 2804 O O . LYS B 1 61 ? 13.398 -16.297 -19.688 1 87.19 61 LYS B O 1
ATOM 2809 N N . SER B 1 62 ? 11.242 -16.484 -19.25 1 84.5 62 SER B N 1
ATOM 2810 C CA . SER B 1 62 ? 10.984 -15.102 -19.656 1 84.5 62 SER B CA 1
ATOM 2811 C C . SER B 1 62 ? 11.664 -14.109 -18.719 1 84.5 62 SER B C 1
ATOM 2813 O O . SER B 1 62 ? 12.039 -13.008 -19.125 1 84.5 62 SER B O 1
ATOM 2815 N N . TRP B 1 63 ? 11.805 -14.508 -17.484 1 83.12 63 TRP B N 1
ATOM 2816 C CA . TRP B 1 63 ? 12.438 -13.641 -16.5 1 83.12 63 TRP B CA 1
ATOM 2817 C C . TRP B 1 63 ? 13.938 -13.516 -16.766 1 83.12 63 TRP B C 1
ATOM 2819 O O . TRP B 1 63 ? 14.555 -12.516 -16.422 1 83.12 63 TRP B O 1
ATOM 2829 N N . TYR B 1 64 ? 14.406 -14.539 -17.406 1 80.75 64 TYR B N 1
ATOM 2830 C CA . TYR B 1 64 ? 15.844 -14.586 -17.641 1 80.75 64 TYR B CA 1
ATOM 2831 C C . TYR B 1 64 ? 16.141 -14.672 -19.141 1 80.75 64 TYR B C 1
ATOM 2833 O O . TYR B 1 64 ? 17.109 -15.305 -19.547 1 80.75 64 TYR B O 1
ATOM 2841 N N . LYS B 1 65 ? 15.273 -14.188 -19.953 1 72.5 65 LYS B N 1
ATOM 2842 C CA . LYS B 1 65 ? 15.281 -14.297 -21.406 1 72.5 65 LYS B CA 1
ATOM 2843 C C . LYS B 1 65 ? 16.688 -14.039 -21.969 1 72.5 65 LYS B C 1
ATOM 2845 O O . LYS B 1 65 ? 17.109 -14.703 -22.906 1 72.5 65 LYS B O 1
ATOM 2850 N N . GLU B 1 66 ? 17.312 -13.211 -21.359 1 69.81 66 GLU B N 1
ATOM 2851 C CA . GLU B 1 66 ? 18.625 -12.828 -21.891 1 69.81 66 GLU B CA 1
ATOM 2852 C C . GLU B 1 66 ? 19.656 -13.922 -21.641 1 69.81 66 GLU B C 1
ATOM 2854 O O . GLU B 1 66 ? 20.719 -13.922 -22.266 1 69.81 66 GLU B O 1
ATOM 2859 N N . LYS B 1 67 ? 19.297 -14.961 -20.844 1 70.88 67 LYS B N 1
ATOM 2860 C CA . LYS B 1 67 ? 20.297 -15.922 -20.422 1 70.88 67 LYS B CA 1
ATOM 2861 C C . LYS B 1 67 ? 20.094 -17.281 -21.094 1 70.88 67 LYS B C 1
ATOM 2863 O O . LYS B 1 67 ? 20.875 -18.219 -20.891 1 70.88 67 LYS B O 1
ATOM 2868 N N . GLY B 1 68 ? 19.141 -17.422 -21.984 1 68.44 68 GLY B N 1
ATOM 2869 C CA . GLY B 1 68 ? 18.906 -18.656 -22.719 1 68.44 68 GLY B CA 1
ATOM 2870 C C . GLY B 1 68 ? 18 -19.641 -21.969 1 68.44 68 GLY B C 1
ATOM 2871 O O . GLY B 1 68 ? 17.391 -19.281 -20.953 1 68.44 68 GLY B O 1
ATOM 2872 N N . ASN B 1 69 ? 17.875 -20.891 -22.547 1 69.5 69 ASN B N 1
ATOM 2873 C CA . ASN B 1 69 ? 16.922 -21.875 -22.047 1 69.5 69 ASN B CA 1
ATOM 2874 C C . ASN B 1 69 ? 17.438 -22.578 -20.797 1 69.5 69 ASN B C 1
ATOM 2876 O O . ASN B 1 69 ? 16.672 -23.203 -20.062 1 69.5 69 ASN B O 1
ATOM 2880 N N . GLY B 1 70 ? 18.703 -22.406 -20.406 1 72.38 70 GLY B N 1
ATOM 2881 C CA . GLY B 1 70 ? 19.359 -22.719 -19.141 1 72.38 70 GLY B CA 1
ATOM 2882 C C . GLY B 1 70 ? 19.469 -24.203 -18.875 1 72.38 70 GLY B C 1
ATOM 2883 O O . GLY B 1 70 ? 20.016 -24.625 -17.859 1 72.38 70 GLY B O 1
ATOM 2884 N N . LEU B 1 71 ? 18.891 -25.125 -19.875 1 82.25 71 LEU B N 1
ATOM 2885 C CA . LEU B 1 71 ? 18.953 -26.562 -19.625 1 82.25 71 LEU B CA 1
ATOM 2886 C C . LEU B 1 71 ? 20.391 -27.031 -19.5 1 82.25 71 LEU B C 1
ATOM 2888 O O . LEU B 1 71 ? 21.234 -26.688 -20.328 1 82.25 71 LEU B O 1
ATOM 2892 N N . GLY B 1 72 ? 20.609 -27.719 -18.484 1 83.94 72 GLY B N 1
ATOM 2893 C CA . GLY B 1 72 ? 21.938 -28.297 -18.281 1 83.94 72 GLY B CA 1
ATOM 2894 C C . GLY B 1 72 ? 22.875 -27.359 -17.531 1 83.94 72 GLY B C 1
ATOM 2895 O O . GLY B 1 72 ? 23.906 -27.797 -17.031 1 83.94 72 GLY B O 1
ATOM 2896 N N . HIS B 1 73 ? 22.578 -26.156 -17.375 1 90.69 73 HIS B N 1
ATOM 2897 C CA . HIS B 1 73 ? 23.375 -25.203 -16.625 1 90.69 73 HIS B CA 1
ATOM 2898 C C . HIS B 1 73 ? 23.094 -25.297 -15.125 1 90.69 73 HIS B C 1
ATOM 2900 O O . HIS B 1 73 ? 22.047 -25.812 -14.727 1 90.69 73 HIS B O 1
ATOM 2906 N N . LYS B 1 74 ? 24.062 -24.812 -14.398 1 93.81 74 LYS B N 1
ATOM 2907 C CA . LYS B 1 74 ? 23.844 -24.703 -12.961 1 93.81 74 LYS B CA 1
ATOM 2908 C C . LYS B 1 74 ? 22.938 -23.516 -12.633 1 93.81 74 LYS B C 1
ATOM 2910 O O . LYS B 1 74 ? 23.047 -22.453 -13.242 1 93.81 74 LYS B O 1
ATOM 2915 N N . CYS B 1 75 ? 22.031 -23.734 -11.68 1 91.81 75 CYS B N 1
ATOM 2916 C CA . CYS B 1 75 ? 21.062 -22.688 -11.336 1 91.81 75 CYS B CA 1
ATOM 2917 C C . CYS B 1 75 ? 21.75 -21.438 -10.836 1 91.81 75 CYS B C 1
ATOM 2919 O O . CYS B 1 75 ? 21.391 -20.312 -11.203 1 91.81 75 CYS B O 1
ATOM 2921 N N . TYR B 1 76 ? 22.875 -21.578 -9.945 1 89.75 76 TYR B N 1
ATOM 2922 C CA . TYR B 1 76 ? 23.562 -20.406 -9.375 1 89.75 76 TYR B CA 1
ATOM 2923 C C . TYR B 1 76 ? 24.297 -19.625 -10.453 1 89.75 76 TYR B C 1
ATOM 2925 O O . TYR B 1 76 ? 24.516 -18.422 -10.312 1 89.75 76 TYR B O 1
ATOM 2933 N N . GLU B 1 77 ? 24.672 -20.281 -11.523 1 89.38 77 GLU B N 1
ATOM 2934 C CA . GLU B 1 77 ? 25.312 -19.594 -12.641 1 89.38 77 GLU B CA 1
ATOM 2935 C C . GLU B 1 77 ? 24.312 -18.812 -13.477 1 89.38 77 GLU B C 1
ATOM 2937 O O . GLU B 1 77 ? 24.531 -17.641 -13.773 1 89.38 77 GLU B O 1
ATOM 2942 N N . LEU B 1 78 ? 23.266 -19.453 -13.789 1 88.25 78 LEU B N 1
ATOM 2943 C CA . LEU B 1 78 ? 22.312 -18.875 -14.719 1 88.25 78 LEU B CA 1
ATOM 2944 C C . LEU B 1 78 ? 21.453 -17.828 -14.023 1 88.25 78 LEU B C 1
ATOM 2946 O O . LEU B 1 78 ? 21.359 -16.688 -14.484 1 88.25 78 LEU B O 1
ATOM 2950 N N . TYR B 1 79 ? 20.875 -18.172 -12.93 1 86.25 79 TYR B N 1
ATOM 2951 C CA . TYR B 1 79 ? 19.875 -17.328 -12.297 1 86.25 79 TYR B CA 1
ATOM 2952 C C . TYR B 1 79 ? 20.531 -16.328 -11.352 1 86.25 79 TYR B C 1
ATOM 2954 O O . TYR B 1 79 ? 20 -15.227 -11.141 1 86.25 79 TYR B O 1
ATOM 2962 N N . HIS B 1 80 ? 21.719 -16.641 -10.852 1 84.44 80 HIS B N 1
ATOM 2963 C CA . HIS B 1 80 ? 22.266 -15.812 -9.781 1 84.44 80 HIS B CA 1
ATOM 2964 C C . HIS B 1 80 ? 23.609 -15.227 -10.188 1 84.44 80 HIS B C 1
ATOM 2966 O O . HIS B 1 80 ? 24.234 -14.5 -9.406 1 84.44 80 HIS B O 1
ATOM 2972 N N . ASP B 1 81 ? 24.078 -15.586 -11.328 1 85.69 81 ASP B N 1
ATOM 2973 C CA . ASP B 1 81 ? 25.359 -15.078 -11.836 1 85.69 81 ASP B CA 1
ATOM 2974 C C . ASP B 1 81 ? 26.484 -15.344 -10.852 1 85.69 81 ASP B C 1
ATOM 2976 O O . ASP B 1 81 ? 27.297 -14.445 -10.562 1 85.69 81 ASP B O 1
ATOM 2980 N N . ARG B 1 82 ? 26.453 -16.562 -10.32 1 88.56 82 ARG B N 1
ATOM 2981 C CA . ARG B 1 82 ? 27.484 -16.953 -9.359 1 88.56 82 ARG B CA 1
ATOM 2982 C C . ARG B 1 82 ? 28.344 -18.094 -9.914 1 88.56 82 ARG B C 1
ATOM 2984 O O . ARG B 1 82 ? 27.938 -18.812 -10.82 1 88.56 82 ARG B O 1
ATOM 2991 N N . SER B 1 83 ? 29.516 -18.219 -9.312 1 92 83 SER B N 1
ATOM 2992 C CA . SER B 1 83 ? 30.422 -19.312 -9.703 1 92 83 SER B CA 1
ATOM 2993 C C . SER B 1 83 ? 30.312 -20.484 -8.742 1 92 83 SER B C 1
ATOM 2995 O O . SER B 1 83 ? 30.781 -21.594 -9.047 1 92 83 SER B O 1
ATOM 2997 N N . GLU B 1 84 ? 29.734 -20.172 -7.613 1 92.62 84 GLU B N 1
ATOM 2998 C CA . GLU B 1 84 ? 29.516 -21.172 -6.582 1 92.62 84 GLU B CA 1
ATOM 2999 C C . GLU B 1 84 ? 28.078 -21.109 -6.055 1 92.62 84 GLU B C 1
ATOM 3001 O O . GLU B 1 84 ? 27.391 -20.109 -6.246 1 92.62 84 GLU B O 1
ATOM 3006 N N . PRO B 1 85 ? 27.641 -22.188 -5.5 1 91.62 85 PRO B N 1
ATOM 3007 C CA . PRO B 1 85 ? 26.281 -22.188 -4.98 1 91.62 85 PRO B CA 1
ATOM 3008 C C . PRO B 1 85 ? 26.016 -21.047 -3.994 1 91.62 85 PRO B C 1
ATOM 3010 O O . PRO B 1 85 ? 26.953 -20.578 -3.338 1 91.62 85 PRO B O 1
ATOM 3013 N N . CYS B 1 86 ? 24.781 -20.688 -3.953 1 87.88 86 CYS B N 1
ATOM 3014 C CA . CYS B 1 86 ? 24.375 -19.594 -3.066 1 87.88 86 CYS B CA 1
ATOM 3015 C C . CYS B 1 86 ? 24.656 -19.953 -1.609 1 87.88 86 CYS B C 1
ATOM 3017 O O . CYS B 1 86 ? 24.547 -21.109 -1.222 1 87.88 86 CYS B O 1
ATOM 3019 N N . GLU B 1 87 ? 24.922 -18.906 -0.789 1 84.75 87 GLU B N 1
ATOM 3020 C CA . GLU B 1 87 ? 25.172 -19.125 0.636 1 84.75 87 GLU B CA 1
ATOM 3021 C C . GLU B 1 87 ? 23.922 -19.625 1.344 1 84.75 87 GLU B C 1
ATOM 3023 O O . GLU B 1 87 ? 23.984 -20.578 2.129 1 84.75 87 GLU B O 1
ATOM 3028 N N . VAL B 1 88 ? 22.844 -19 1.092 1 87 88 VAL B N 1
ATOM 3029 C CA . VAL B 1 88 ? 21.562 -19.438 1.633 1 87 88 VAL B CA 1
ATOM 3030 C C . VAL B 1 88 ? 20.688 -19.969 0.507 1 87 88 VAL B C 1
ATOM 3032 O O . VAL B 1 88 ? 19.922 -19.219 -0.1 1 87 88 VAL B O 1
ATOM 3035 N N . CYS B 1 89 ? 20.891 -21.203 0.166 1 91.5 89 CYS B N 1
ATOM 3036 C CA . CYS B 1 89 ? 20.188 -21.828 -0.939 1 91.5 89 CYS B CA 1
ATOM 3037 C C . CYS B 1 89 ? 19.078 -22.734 -0.425 1 91.5 89 CYS B C 1
ATOM 3039 O O . CYS B 1 89 ? 19.344 -23.766 0.2 1 91.5 89 CYS B O 1
ATOM 3041 N N . PRO B 1 90 ? 17.891 -22.391 -0.7 1 91.19 90 PRO B N 1
ATOM 3042 C CA . PRO B 1 90 ? 16.812 -23.25 -0.232 1 91.19 90 PRO B CA 1
ATOM 3043 C C . PRO B 1 90 ? 16.859 -24.656 -0.842 1 91.19 90 PRO B C 1
ATOM 3045 O O . PRO B 1 90 ? 16.422 -25.625 -0.214 1 91.19 90 PRO B O 1
ATOM 3048 N N . VAL B 1 91 ? 17.375 -24.812 -2.053 1 94.19 91 VAL B N 1
ATOM 3049 C CA . VAL B 1 91 ? 17.453 -26.094 -2.727 1 94.19 91 VAL B CA 1
ATOM 3050 C C . VAL B 1 91 ? 18.438 -27 -2 1 94.19 91 VAL B C 1
ATOM 3052 O O . VAL B 1 91 ? 18.141 -28.156 -1.702 1 94.19 91 VAL B O 1
ATOM 3055 N N . LEU B 1 92 ? 19.578 -26.469 -1.72 1 95.25 92 LEU B N 1
ATOM 3056 C CA . LEU B 1 92 ? 20.547 -27.25 -0.979 1 95.25 92 LEU B CA 1
ATOM 3057 C C . LEU B 1 92 ? 20.016 -27.656 0.389 1 95.25 92 LEU B C 1
ATOM 3059 O O . LEU B 1 92 ? 20.219 -28.781 0.839 1 95.25 92 LEU B O 1
ATOM 3063 N N . LYS B 1 93 ? 19.406 -26.719 1.057 1 94.56 93 LYS B N 1
ATOM 3064 C CA . LYS B 1 93 ? 18.781 -27.016 2.344 1 94.56 93 LYS B CA 1
ATOM 3065 C C . LYS B 1 93 ? 17.75 -28.125 2.207 1 94.56 93 LYS B C 1
ATOM 3067 O O . LYS B 1 93 ? 17.656 -29 3.064 1 94.56 93 LYS B O 1
ATOM 3072 N N . THR B 1 94 ? 16.969 -28.078 1.161 1 92.94 94 THR B N 1
ATOM 3073 C CA . THR B 1 94 ? 15.953 -29.078 0.879 1 92.94 94 THR B CA 1
ATOM 3074 C C . THR B 1 94 ? 16.594 -30.453 0.667 1 92.94 94 THR B C 1
ATOM 3076 O O . THR B 1 94 ? 16.094 -31.453 1.163 1 92.94 94 THR B O 1
ATOM 3079 N N . ILE B 1 95 ? 17.672 -30.516 -0.084 1 93.88 95 ILE B N 1
ATOM 3080 C CA . ILE B 1 95 ? 18.375 -31.766 -0.343 1 93.88 95 ILE B CA 1
ATOM 3081 C C . ILE B 1 95 ? 18.891 -32.344 0.97 1 93.88 95 ILE B C 1
ATOM 3083 O O . ILE B 1 95 ? 18.766 -33.562 1.218 1 93.88 95 ILE B O 1
ATOM 3087 N N . GLU B 1 96 ? 19.406 -31.438 1.758 1 93.38 96 GLU B N 1
ATOM 3088 C CA . GLU B 1 96 ? 19.984 -31.859 3.037 1 93.38 96 GLU B CA 1
ATOM 3089 C C . GLU B 1 96 ? 18.891 -32.312 4.008 1 93.38 96 GLU B C 1
ATOM 3091 O O . GLU B 1 96 ? 18.984 -33.375 4.605 1 93.38 96 GLU B O 1
ATOM 3096 N N . SER B 1 97 ? 17.875 -31.547 4.176 1 90.38 97 SER B N 1
ATOM 3097 C CA . SER B 1 97 ? 16.828 -31.812 5.156 1 90.38 97 SER B CA 1
ATOM 3098 C C . SER B 1 97 ? 15.836 -32.844 4.641 1 90.38 97 SER B C 1
ATOM 3100 O O . SER B 1 97 ? 15.078 -33.438 5.422 1 90.38 97 SER B O 1
ATOM 3102 N N . GLN B 1 98 ? 15.781 -33.031 3.301 1 90.75 98 GLN B N 1
ATOM 3103 C CA . GLN B 1 98 ? 14.828 -33.906 2.607 1 90.75 98 GLN B CA 1
ATOM 3104 C C . GLN B 1 98 ? 13.391 -33.469 2.883 1 90.75 98 GLN B C 1
ATOM 3106 O O . GLN B 1 98 ? 12.477 -34.281 2.855 1 90.75 98 GLN B O 1
ATOM 3111 N N . GLN B 1 99 ? 13.305 -32.219 3.236 1 87.62 99 GLN B N 1
ATOM 3112 C CA . GLN B 1 99 ? 12.016 -31.578 3.48 1 87.62 99 GLN B CA 1
ATOM 3113 C C . GLN B 1 99 ? 11.859 -30.312 2.643 1 87.62 99 GLN B C 1
ATOM 3115 O O . GLN B 1 99 ? 12.852 -29.734 2.191 1 87.62 99 GLN B O 1
ATOM 3120 N N . PRO B 1 100 ? 10.594 -29.969 2.408 1 89.75 100 PRO B N 1
ATOM 3121 C CA . PRO B 1 100 ? 10.391 -28.703 1.689 1 89.75 100 PRO B CA 1
ATOM 3122 C C . PRO B 1 100 ? 10.961 -27.5 2.439 1 89.75 100 PRO B C 1
ATOM 3124 O O . PRO B 1 100 ? 10.93 -27.469 3.672 1 89.75 100 PRO B O 1
ATOM 3127 N N . GLU B 1 101 ? 11.523 -26.562 1.72 1 89.06 101 GLU B N 1
ATOM 3128 C CA . GLU B 1 101 ? 12.109 -25.344 2.262 1 89.06 101 GLU B CA 1
ATOM 3129 C C . GLU B 1 101 ? 11.617 -24.109 1.499 1 89.06 101 GLU B C 1
ATOM 3131 O O . GLU B 1 101 ? 11.234 -24.203 0.333 1 89.06 101 GLU B O 1
ATOM 3136 N N . THR B 1 102 ? 11.625 -23.016 2.188 1 89.19 102 THR B N 1
ATOM 3137 C CA . THR B 1 102 ? 11.25 -21.75 1.57 1 89.19 102 THR B CA 1
ATOM 3138 C C . THR B 1 102 ? 12.312 -20.688 1.83 1 89.19 102 THR B C 1
ATOM 3140 O O . THR B 1 102 ? 13.086 -20.781 2.787 1 89.19 102 THR B O 1
ATOM 3143 N N . ALA B 1 103 ? 12.453 -19.734 0.916 1 89.5 103 ALA B N 1
ATOM 3144 C CA . ALA B 1 103 ? 13.367 -18.609 1.084 1 89.5 103 ALA B CA 1
ATOM 3145 C C . ALA B 1 103 ? 12.938 -17.422 0.232 1 89.5 103 ALA B C 1
ATOM 3147 O O . ALA B 1 103 ? 12.195 -17.578 -0.735 1 89.5 103 ALA B O 1
ATOM 3148 N N . ILE B 1 104 ? 13.312 -16.281 0.667 1 90.62 104 ILE B N 1
ATOM 3149 C CA . ILE B 1 104 ? 13.164 -15.07 -0.13 1 90.62 104 ILE B CA 1
ATOM 3150 C C . ILE B 1 104 ? 14.531 -14.586 -0.607 1 90.62 104 ILE B C 1
ATOM 3152 O O . ILE B 1 104 ? 15.469 -14.492 0.184 1 90.62 104 ILE B O 1
ATOM 3156 N N . GLN B 1 105 ? 14.594 -14.375 -1.895 1 88.06 105 GLN B N 1
ATOM 3157 C CA . GLN B 1 105 ? 15.852 -13.914 -2.477 1 88.06 105 GLN B CA 1
ATOM 3158 C C . GLN B 1 105 ? 15.609 -12.852 -3.541 1 88.06 105 GLN B C 1
ATOM 3160 O O . GLN B 1 105 ? 14.5 -12.734 -4.07 1 88.06 105 GLN B O 1
ATOM 3165 N N . TYR B 1 106 ? 16.625 -12.047 -3.76 1 85.56 106 TYR B N 1
ATOM 3166 C CA . TYR B 1 106 ? 16.516 -11.062 -4.832 1 85.56 106 TYR B CA 1
ATOM 3167 C C . TYR B 1 106 ? 17.594 -11.281 -5.883 1 85.56 106 TYR B C 1
ATOM 3169 O O . TYR B 1 106 ? 18.594 -11.953 -5.617 1 85.56 106 TYR B O 1
ATOM 3177 N N . HIS B 1 107 ? 17.25 -10.992 -7.086 1 77.88 107 HIS B N 1
ATOM 3178 C CA . HIS B 1 107 ? 18.25 -10.93 -8.148 1 77.88 107 HIS B CA 1
ATOM 3179 C C . HIS B 1 107 ? 18.188 -9.594 -8.891 1 77.88 107 HIS B C 1
ATOM 3181 O O . HIS B 1 107 ? 17.141 -8.945 -8.922 1 77.88 107 HIS B O 1
ATOM 3187 N N . CYS B 1 108 ? 19.328 -9.203 -9.305 1 75.81 108 CYS B N 1
ATOM 3188 C CA . CYS B 1 108 ? 19.422 -7.938 -10.023 1 75.81 108 CYS B CA 1
ATOM 3189 C C . CYS B 1 108 ? 19.328 -8.156 -11.523 1 75.81 108 CYS B C 1
ATOM 3191 O O . CYS B 1 108 ? 20.031 -8.992 -12.078 1 75.81 108 CYS B O 1
ATOM 3193 N N . SER B 1 109 ? 18.281 -7.531 -12.039 1 69.12 109 SER B N 1
ATOM 3194 C CA . SER B 1 109 ? 18.188 -7.574 -13.492 1 69.12 109 SER B CA 1
ATOM 3195 C C . SER B 1 109 ? 19.359 -6.836 -14.148 1 69.12 109 SER B C 1
ATOM 3197 O O . SER B 1 109 ? 20.156 -6.215 -13.461 1 69.12 109 SER B O 1
ATOM 3199 N N . ILE B 1 110 ? 19.438 -7.047 -15.445 1 64.44 110 ILE B N 1
ATOM 3200 C CA . ILE B 1 110 ? 20.484 -6.375 -16.203 1 64.44 110 ILE B CA 1
ATOM 3201 C C . ILE B 1 110 ? 20.328 -4.863 -16.062 1 64.44 110 ILE B C 1
ATOM 3203 O O . ILE B 1 110 ? 21.328 -4.137 -16.031 1 64.44 110 ILE B O 1
ATOM 3207 N N . LYS B 1 111 ? 19.141 -4.355 -15.836 1 68 111 LYS B N 1
ATOM 3208 C CA . LYS B 1 111 ? 18.906 -2.92 -15.742 1 68 111 LYS B CA 1
ATOM 3209 C C . LYS B 1 111 ? 19.109 -2.424 -14.312 1 68 111 LYS B C 1
ATOM 3211 O O . LYS B 1 111 ? 18.891 -1.245 -14.023 1 68 111 LYS B O 1
ATOM 3216 N N . GLY B 1 112 ? 19.547 -3.285 -13.531 1 73.12 112 GLY B N 1
ATOM 3217 C CA . GLY B 1 112 ? 19.875 -2.895 -12.164 1 73.12 112 GLY B CA 1
ATOM 3218 C C . GLY B 1 112 ? 18.672 -2.92 -11.242 1 73.12 112 GLY B C 1
ATOM 3219 O O . GLY B 1 112 ? 18.766 -2.488 -10.086 1 73.12 112 GLY B O 1
ATOM 3220 N N . GLN B 1 113 ? 17.609 -3.33 -11.742 1 77.5 113 GLN B N 1
ATOM 3221 C CA . GLN B 1 113 ? 16.422 -3.412 -10.906 1 77.5 113 GLN B CA 1
ATOM 3222 C C . GLN B 1 113 ? 16.422 -4.688 -10.07 1 77.5 113 GLN B C 1
ATOM 3224 O O . GLN B 1 113 ? 16.688 -5.777 -10.594 1 77.5 113 GLN B O 1
ATOM 3229 N N . LYS B 1 114 ? 16.266 -4.414 -8.766 1 85.25 114 LYS B N 1
ATOM 3230 C CA . LYS B 1 114 ? 16.172 -5.566 -7.875 1 85.25 114 LYS B CA 1
ATOM 3231 C C . LYS B 1 114 ? 14.805 -6.242 -7.977 1 85.25 114 LYS B C 1
ATOM 3233 O O . LYS B 1 114 ? 13.773 -5.59 -7.816 1 85.25 114 LYS B O 1
ATOM 3238 N N . LYS B 1 115 ? 14.844 -7.52 -8.367 1 88.44 115 LYS B N 1
ATOM 3239 C CA . LYS B 1 115 ? 13.633 -8.336 -8.391 1 88.44 115 LYS B CA 1
ATOM 3240 C C . LYS B 1 115 ? 13.617 -9.328 -7.23 1 88.44 115 LYS B C 1
ATOM 3242 O O . LYS B 1 115 ? 14.57 -10.094 -7.047 1 88.44 115 LYS B O 1
ATOM 3247 N N . TRP B 1 116 ? 12.547 -9.258 -6.473 1 90.5 116 TRP B N 1
ATOM 3248 C CA . TRP B 1 116 ? 12.422 -10.109 -5.297 1 90.5 116 TRP B CA 1
ATOM 3249 C C . TRP B 1 116 ? 11.602 -11.359 -5.613 1 90.5 116 TRP B C 1
ATOM 3251 O O . TRP B 1 116 ? 10.523 -11.266 -6.207 1 90.5 116 TRP B O 1
ATOM 3261 N N . HIS B 1 117 ? 12.148 -12.547 -5.258 1 91.25 117 HIS B N 1
ATOM 3262 C CA . HIS B 1 117 ? 11.477 -13.82 -5.516 1 91.25 117 HIS B CA 1
ATOM 3263 C C . HIS B 1 117 ? 11.305 -14.625 -4.23 1 91.25 117 HIS B C 1
ATOM 3265 O O . HIS B 1 117 ? 12.211 -14.672 -3.396 1 91.25 117 HIS B O 1
ATOM 3271 N N . ARG B 1 118 ? 10.156 -15.062 -4.035 1 90.5 118 ARG B N 1
ATOM 3272 C CA . ARG B 1 118 ? 9.914 -16.078 -3.014 1 90.5 118 ARG B CA 1
ATOM 3273 C C . ARG B 1 118 ? 10.07 -17.484 -3.586 1 90.5 118 ARG B C 1
ATOM 3275 O O . ARG B 1 118 ? 9.406 -17.828 -4.562 1 90.5 118 ARG B O 1
ATOM 3282 N N . LEU B 1 119 ? 10.859 -18.328 -2.973 1 91.25 119 LEU B N 1
ATOM 3283 C CA . LEU B 1 119 ? 11.18 -19.656 -3.477 1 91.25 119 LEU B CA 1
ATOM 3284 C C . LEU B 1 119 ? 10.594 -20.75 -2.578 1 91.25 119 LEU B C 1
ATOM 3286 O O . LEU B 1 119 ? 10.641 -20.625 -1.351 1 91.25 119 LEU B O 1
ATOM 3290 N N . PHE B 1 120 ? 9.984 -21.688 -3.242 1 89.69 120 PHE B N 1
ATOM 3291 C CA . PHE B 1 120 ? 9.539 -22.922 -2.596 1 89.69 120 PHE B CA 1
ATOM 3292 C C . PHE B 1 120 ? 10.234 -24.125 -3.203 1 89.69 120 PHE B C 1
ATOM 3294 O O . PHE B 1 120 ? 10.141 -24.359 -4.41 1 89.69 120 PHE B O 1
ATOM 3301 N N . SER B 1 121 ? 10.961 -24.844 -2.393 1 91.69 121 SER B N 1
ATOM 3302 C CA . SER B 1 121 ? 11.68 -26.016 -2.877 1 91.69 121 SER B CA 1
ATOM 3303 C C . SER B 1 121 ? 11.141 -27.297 -2.242 1 91.69 121 SER B C 1
ATOM 3305 O O . SER B 1 121 ? 10.953 -27.359 -1.025 1 91.69 121 SER B O 1
ATOM 3307 N N . VAL B 1 122 ? 10.891 -28.312 -3.066 1 91.12 122 VAL B N 1
ATOM 3308 C CA . VAL B 1 122 ? 10.336 -29.578 -2.613 1 91.12 122 VAL B CA 1
ATOM 3309 C C . VAL B 1 122 ? 11.203 -30.734 -3.123 1 91.12 122 VAL B C 1
ATOM 3311 O O . VAL B 1 122 ? 11.445 -30.844 -4.324 1 91.12 122 VAL B O 1
ATOM 3314 N N . PRO B 1 123 ? 11.594 -31.578 -2.229 1 92.06 123 PRO B N 1
ATOM 3315 C CA . PRO B 1 123 ? 12.414 -32.719 -2.654 1 92.06 123 PRO B CA 1
ATOM 3316 C C . PRO B 1 123 ? 11.586 -33.844 -3.279 1 92.06 123 PRO B C 1
ATOM 3318 O O . PRO B 1 123 ? 10.469 -34.094 -2.842 1 92.06 123 PRO B O 1
ATOM 3321 N N . ILE B 1 124 ? 12.133 -34.438 -4.324 1 90.25 124 ILE B N 1
ATOM 3322 C CA . ILE B 1 124 ? 11.547 -35.656 -4.926 1 90.25 124 ILE B CA 1
ATOM 3323 C C . ILE B 1 124 ? 12.43 -36.844 -4.625 1 90.25 124 ILE B C 1
ATOM 3325 O O . ILE B 1 124 ? 13.625 -36.844 -4.926 1 90.25 124 ILE B O 1
ATOM 3329 N N . HIS B 1 125 ? 11.789 -37.875 -4.078 1 90.19 125 HIS B N 1
ATOM 3330 C CA . HIS B 1 125 ? 12.523 -39.062 -3.664 1 90.19 125 HIS B CA 1
ATOM 3331 C C . HIS B 1 125 ? 12.375 -40.188 -4.684 1 90.19 125 HIS B C 1
ATOM 3333 O O . HIS B 1 125 ? 11.328 -40.312 -5.328 1 90.19 125 HIS B O 1
ATOM 3339 N N . ASP B 1 126 ? 13.453 -41 -4.84 1 86.25 126 ASP B N 1
ATOM 3340 C CA . ASP B 1 126 ? 13.359 -42.219 -5.641 1 86.25 126 ASP B CA 1
ATOM 3341 C C . ASP B 1 126 ? 12.766 -43.344 -4.828 1 86.25 126 ASP B C 1
ATOM 3343 O O . ASP B 1 126 ? 12.305 -43.156 -3.705 1 86.25 126 ASP B O 1
ATOM 3347 N N . HIS B 1 127 ? 12.664 -44.438 -5.457 1 82.62 127 HIS B N 1
ATOM 3348 C CA . HIS B 1 127 ? 12.055 -45.594 -4.809 1 82.62 127 HIS B CA 1
ATOM 3349 C C . HIS B 1 127 ? 12.844 -46.031 -3.576 1 82.62 127 HIS B C 1
ATOM 3351 O O . HIS B 1 127 ? 12.289 -46.625 -2.645 1 82.62 127 HIS B O 1
ATOM 3357 N N . ASP B 1 128 ? 14.164 -45.688 -3.508 1 85.31 128 ASP B N 1
ATOM 3358 C CA . ASP B 1 128 ? 15.023 -46.031 -2.385 1 85.31 128 ASP B CA 1
ATOM 3359 C C . ASP B 1 128 ? 14.945 -44.969 -1.281 1 85.31 128 ASP B C 1
ATOM 3361 O O . ASP B 1 128 ? 15.539 -45.156 -0.214 1 85.31 128 ASP B O 1
ATOM 3365 N N . GLY B 1 129 ? 14.312 -43.906 -1.531 1 85.38 129 GLY B N 1
ATOM 3366 C CA . GLY B 1 129 ? 14.125 -42.875 -0.528 1 85.38 129 GLY B CA 1
ATOM 3367 C C . GLY B 1 129 ? 15.141 -41.75 -0.639 1 85.38 129 GLY B C 1
ATOM 3368 O O . GLY B 1 129 ? 15.195 -40.875 0.218 1 85.38 129 GLY B O 1
ATOM 3369 N N . ASN B 1 130 ? 15.984 -41.781 -1.647 1 88.88 130 ASN B N 1
ATOM 3370 C CA . ASN B 1 130 ? 16.969 -40.75 -1.854 1 88.88 130 ASN B CA 1
ATOM 3371 C C . ASN B 1 130 ? 16.406 -39.594 -2.707 1 88.88 130 ASN B C 1
ATOM 3373 O O . ASN B 1 130 ? 15.656 -39.844 -3.648 1 88.88 130 ASN B O 1
ATOM 3377 N N . VAL B 1 131 ? 16.812 -38.438 -2.33 1 92 131 VAL B N 1
ATOM 3378 C CA . VAL B 1 131 ? 16.422 -37.281 -3.141 1 92 131 VAL B CA 1
ATOM 3379 C C . VAL B 1 131 ? 17.219 -37.281 -4.441 1 92 131 VAL B C 1
ATOM 3381 O O . VAL B 1 131 ? 18.453 -37.344 -4.422 1 92 131 VAL B O 1
ATOM 3384 N N . PHE B 1 132 ? 16.531 -37.281 -5.547 1 90.25 132 PHE B N 1
ATOM 3385 C CA . PHE B 1 132 ? 17.281 -37.25 -6.801 1 90.25 132 PHE B CA 1
ATOM 3386 C C . PHE B 1 132 ? 16.938 -36.031 -7.625 1 90.25 132 PHE B C 1
ATOM 3388 O O . PHE B 1 132 ? 17.609 -35.719 -8.609 1 90.25 132 PHE B O 1
ATOM 3395 N N . MET B 1 133 ? 15.875 -35.281 -7.23 1 92.25 133 MET B N 1
ATOM 3396 C CA . MET B 1 133 ? 15.508 -34.031 -7.898 1 92.25 133 MET B CA 1
ATOM 3397 C C . MET B 1 133 ? 14.734 -33.125 -6.957 1 92.25 133 MET B C 1
ATOM 3399 O O . MET B 1 133 ? 14.211 -33.562 -5.938 1 92.25 133 MET B O 1
ATOM 3403 N N . VAL B 1 134 ? 14.781 -31.891 -7.246 1 92.94 134 VAL B N 1
ATOM 3404 C CA . VAL B 1 134 ? 14.07 -30.875 -6.457 1 92.94 134 VAL B CA 1
ATOM 3405 C C . VAL B 1 134 ? 13.203 -30.016 -7.375 1 92.94 134 VAL B C 1
ATOM 3407 O O . VAL B 1 134 ? 13.641 -29.594 -8.445 1 92.94 134 VAL B O 1
ATOM 3410 N N . ILE B 1 135 ? 11.961 -29.859 -7.023 1 92.81 135 ILE B N 1
ATOM 3411 C CA . ILE B 1 135 ? 11.078 -28.938 -7.719 1 92.81 135 ILE B CA 1
ATOM 3412 C C . ILE B 1 135 ? 11.062 -27.594 -7 1 92.81 135 ILE B C 1
ATOM 3414 O O . ILE B 1 135 ? 10.867 -27.531 -5.785 1 92.81 135 ILE B O 1
ATOM 3418 N N . GLU B 1 136 ? 11.305 -26.562 -7.727 1 93 136 GLU B N 1
ATOM 3419 C CA . GLU B 1 136 ? 11.305 -25.219 -7.176 1 93 136 GLU B CA 1
ATOM 3420 C C . GLU B 1 136 ? 10.188 -24.375 -7.781 1 93 136 GLU B C 1
ATOM 3422 O O . GLU B 1 136 ? 10.039 -24.312 -9.008 1 93 136 GLU B O 1
ATOM 3427 N N . TYR B 1 137 ? 9.375 -23.875 -6.969 1 92.75 137 TYR B N 1
ATOM 3428 C CA . TYR B 1 137 ? 8.359 -22.906 -7.336 1 92.75 137 TYR B CA 1
ATOM 3429 C C . TYR B 1 137 ? 8.789 -21.484 -6.953 1 92.75 137 TYR B C 1
ATOM 3431 O O . TYR B 1 137 ? 9.172 -21.234 -5.805 1 92.75 137 TYR B O 1
ATOM 3439 N N . VAL B 1 138 ? 8.805 -20.562 -7.922 1 92.75 138 VAL B N 1
ATOM 3440 C CA . VAL B 1 138 ? 9.344 -19.219 -7.73 1 92.75 138 VAL B CA 1
ATOM 3441 C C . VAL B 1 138 ? 8.242 -18.188 -7.969 1 92.75 138 VAL B C 1
ATOM 3443 O O . VAL B 1 138 ? 7.676 -18.125 -9.062 1 92.75 138 VAL B O 1
ATOM 3446 N N . ARG B 1 139 ? 8.008 -17.359 -6.98 1 91.75 139 ARG B N 1
ATOM 3447 C CA . ARG B 1 139 ? 7.023 -16.297 -7.105 1 91.75 139 ARG B CA 1
ATOM 3448 C C . ARG B 1 139 ? 7.695 -14.922 -7.066 1 91.75 139 ARG B C 1
ATOM 3450 O O . ARG B 1 139 ? 8.492 -14.641 -6.168 1 91.75 139 ARG B O 1
ATOM 3457 N N . ASP B 1 140 ? 7.332 -14.133 -8.102 1 90.56 140 ASP B N 1
ATOM 3458 C CA . ASP B 1 140 ? 7.805 -12.758 -8.109 1 90.56 140 ASP B CA 1
ATOM 3459 C C . ASP B 1 140 ? 6.996 -11.898 -7.137 1 90.56 140 ASP B C 1
ATOM 3461 O O . ASP B 1 140 ? 5.809 -11.656 -7.352 1 90.56 140 ASP B O 1
ATOM 3465 N N . ILE B 1 141 ? 7.676 -11.422 -6.086 1 90.56 141 ILE B N 1
ATOM 3466 C CA . ILE B 1 141 ? 6.98 -10.648 -5.066 1 90.56 141 ILE B CA 1
ATOM 3467 C C . ILE B 1 141 ? 7.48 -9.203 -5.086 1 90.56 141 ILE B C 1
ATOM 3469 O O . ILE B 1 141 ? 7.352 -8.484 -4.094 1 90.56 141 ILE B O 1
ATOM 3473 N N . THR B 1 142 ? 8.094 -8.742 -6.152 1 88.62 142 THR B N 1
ATOM 3474 C CA . THR B 1 142 ? 8.688 -7.414 -6.27 1 88.62 142 THR B CA 1
ATOM 3475 C C . THR B 1 142 ? 7.641 -6.328 -6.051 1 88.62 142 THR B C 1
ATOM 3477 O O . THR B 1 142 ? 7.828 -5.434 -5.223 1 88.62 142 THR B O 1
ATOM 3480 N N . ASN B 1 143 ? 6.562 -6.398 -6.754 1 87.06 143 ASN B N 1
ATOM 3481 C CA . ASN B 1 143 ? 5.523 -5.375 -6.676 1 87.06 143 ASN B CA 1
ATOM 3482 C C . ASN B 1 143 ? 4.848 -5.363 -5.309 1 87.06 143 ASN B C 1
ATOM 3484 O O . ASN B 1 143 ? 4.492 -4.301 -4.797 1 87.06 143 ASN B O 1
ATOM 3488 N N . GLU B 1 144 ? 4.656 -6.566 -4.82 1 87.94 144 GLU B N 1
ATOM 3489 C CA . GLU B 1 144 ? 4.09 -6.656 -3.477 1 87.94 144 GLU B CA 1
ATOM 3490 C C . GLU B 1 144 ? 4.961 -5.926 -2.459 1 87.94 144 GLU B C 1
ATOM 3492 O O . GLU B 1 144 ? 4.457 -5.141 -1.652 1 87.94 144 GLU B O 1
ATOM 3497 N N . ARG B 1 145 ? 6.211 -6.168 -2.461 1 89.19 145 ARG B N 1
ATOM 3498 C CA . ARG B 1 145 ? 7.148 -5.539 -1.536 1 89.19 145 ARG B CA 1
ATOM 3499 C C . ARG B 1 145 ? 7.188 -4.027 -1.746 1 89.19 145 ARG B C 1
ATOM 3501 O O . ARG B 1 145 ? 7.234 -3.262 -0.781 1 89.19 145 ARG B O 1
ATOM 3508 N N . LYS B 1 146 ? 7.215 -3.66 -2.961 1 89.31 146 LYS B N 1
ATOM 3509 C CA . LYS B 1 146 ? 7.207 -2.236 -3.281 1 89.31 146 LYS B CA 1
ATOM 3510 C C . LYS B 1 146 ? 5.961 -1.555 -2.721 1 89.31 146 LYS B C 1
ATOM 3512 O O . LYS B 1 146 ? 6.047 -0.469 -2.143 1 89.31 146 LYS B O 1
ATOM 3517 N N . SER B 1 147 ? 4.82 -2.131 -2.906 1 89.75 147 SER B N 1
ATOM 3518 C CA . SER B 1 147 ? 3.562 -1.576 -2.412 1 89.75 147 SER B CA 1
ATOM 3519 C C . SER B 1 147 ? 3.596 -1.396 -0.899 1 89.75 147 SER B C 1
ATOM 3521 O O . SER B 1 147 ? 3.156 -0.366 -0.382 1 89.75 147 SER B O 1
ATOM 3523 N N . VAL B 1 148 ? 4.117 -2.428 -0.273 1 89.12 148 VAL B N 1
ATOM 3524 C CA . VAL B 1 148 ? 4.203 -2.369 1.183 1 89.12 148 VAL B CA 1
ATOM 3525 C C . VAL B 1 148 ? 5.121 -1.224 1.6 1 89.12 148 VAL B C 1
ATOM 3527 O O . VAL B 1 148 ? 4.789 -0.448 2.498 1 89.12 148 VAL B O 1
ATOM 3530 N N . SER B 1 149 ? 6.227 -1.11 0.99 1 90.38 149 SER B N 1
ATOM 3531 C CA . SER B 1 149 ? 7.195 -0.065 1.304 1 90.38 149 SER B CA 1
ATOM 3532 C C . SER B 1 149 ? 6.613 1.321 1.044 1 90.38 149 SER B C 1
ATOM 3534 O O . SER B 1 149 ? 6.797 2.236 1.848 1 90.38 149 SER B O 1
ATOM 3536 N N . GLU B 1 150 ? 5.977 1.45 -0.053 1 90.31 150 GLU B N 1
ATOM 3537 C CA . GLU B 1 150 ? 5.367 2.729 -0.409 1 90.31 150 GLU B CA 1
ATOM 3538 C C . GLU B 1 150 ? 4.289 3.127 0.595 1 90.31 150 GLU B C 1
ATOM 3540 O O . GLU B 1 150 ? 4.184 4.297 0.972 1 90.31 150 GLU B O 1
ATOM 3545 N N . LYS B 1 151 ? 3.504 2.189 0.951 1 91.5 151 LYS B N 1
ATOM 3546 C CA . LYS B 1 151 ? 2.488 2.469 1.962 1 91.5 151 LYS B CA 1
ATOM 3547 C C . LYS B 1 151 ? 3.125 2.971 3.256 1 91.5 151 LYS B C 1
ATOM 3549 O O . LYS B 1 151 ? 2.662 3.951 3.842 1 91.5 151 LYS B O 1
ATOM 3554 N N . LYS B 1 152 ? 4.133 2.332 3.705 1 92.19 152 LYS B N 1
ATOM 3555 C CA . LYS B 1 152 ? 4.82 2.725 4.93 1 92.19 152 LYS B CA 1
ATOM 3556 C C . LYS B 1 152 ? 5.387 4.141 4.816 1 92.19 152 LYS B C 1
ATOM 3558 O O . LYS B 1 152 ? 5.309 4.922 5.766 1 92.19 152 LYS B O 1
ATOM 3563 N N . LEU B 1 153 ? 5.922 4.441 3.715 1 91.94 153 LEU B N 1
ATOM 3564 C CA . LEU B 1 153 ? 6.484 5.766 3.482 1 91.94 153 LEU B CA 1
ATOM 3565 C C . LEU B 1 153 ? 5.418 6.844 3.621 1 91.94 153 LEU B C 1
ATOM 3567 O O . LEU B 1 153 ? 5.645 7.871 4.262 1 91.94 153 LEU B O 1
ATOM 3571 N N . VAL B 1 154 ? 4.305 6.562 3.025 1 91.88 154 VAL B N 1
ATOM 3572 C CA . VAL B 1 154 ? 3.217 7.535 3.074 1 91.88 154 VAL B CA 1
ATOM 3573 C C . VAL B 1 154 ? 2.717 7.676 4.512 1 91.88 154 VAL B C 1
ATOM 3575 O O . VAL B 1 154 ? 2.395 8.781 4.953 1 91.88 154 VAL B O 1
ATOM 3578 N N . GLU B 1 155 ? 2.648 6.629 5.195 1 92.25 155 GLU B N 1
ATOM 3579 C CA . GLU B 1 155 ? 2.254 6.652 6.602 1 92.25 155 GLU B CA 1
ATOM 3580 C C . GLU B 1 155 ? 3.223 7.488 7.434 1 92.25 155 GLU B C 1
ATOM 3582 O O . GLU B 1 155 ? 2.799 8.297 8.258 1 92.25 155 GLU B O 1
ATOM 3587 N N . ASP B 1 156 ? 4.469 7.316 7.258 1 91.25 156 ASP B N 1
ATOM 3588 C CA . ASP B 1 156 ? 5.496 8.07 7.973 1 91.25 156 ASP B CA 1
ATOM 3589 C C . ASP B 1 156 ? 5.398 9.562 7.664 1 91.25 156 ASP B C 1
ATOM 3591 O O . ASP B 1 156 ? 5.516 10.398 8.562 1 91.25 156 ASP B O 1
ATOM 3595 N N . GLN B 1 157 ? 5.215 9.789 6.41 1 88.38 157 GLN B N 1
ATOM 3596 C CA . GLN B 1 157 ? 5.047 11.18 6 1 88.38 157 GLN B CA 1
ATOM 3597 C C . GLN B 1 157 ? 3.848 11.812 6.695 1 88.38 157 GLN B C 1
ATOM 3599 O O . GLN B 1 157 ? 3.92 12.961 7.148 1 88.38 157 GLN B O 1
ATOM 3604 N N . ASN B 1 158 ? 2.771 11.078 6.707 1 87.38 158 ASN B N 1
ATOM 3605 C CA . ASN B 1 158 ? 1.571 11.555 7.391 1 87.38 158 ASN B CA 1
ATOM 3606 C C . ASN B 1 158 ? 1.848 11.867 8.859 1 87.38 158 ASN B C 1
ATOM 3608 O O . ASN B 1 158 ? 1.41 12.898 9.367 1 87.38 158 ASN B O 1
ATOM 3612 N N . GLU B 1 159 ? 2.51 11.016 9.477 1 88.81 159 GLU B N 1
ATOM 3613 C CA . GLU B 1 159 ? 2.861 11.227 10.883 1 88.81 159 GLU B CA 1
ATOM 3614 C C . GLU B 1 159 ? 3.746 12.461 11.055 1 88.81 159 GLU B C 1
ATOM 3616 O O . GLU B 1 159 ? 3.527 13.266 11.961 1 88.81 159 GLU B O 1
ATOM 3621 N N . PHE B 1 160 ? 4.695 12.594 10.234 1 89.88 160 PHE B N 1
ATOM 3622 C CA . PHE B 1 160 ? 5.609 13.734 10.258 1 89.88 160 PHE B CA 1
ATOM 3623 C C . PHE B 1 160 ? 4.848 15.039 10.062 1 89.88 160 PHE B C 1
ATOM 3625 O O . PHE B 1 160 ? 5.062 16 10.797 1 89.88 160 PHE B O 1
ATOM 3632 N N . LEU B 1 161 ? 4.004 15.07 9.109 1 85.12 161 LEU B N 1
ATOM 3633 C CA . LEU B 1 161 ? 3.223 16.266 8.812 1 85.12 161 LEU B CA 1
ATOM 3634 C C . LEU B 1 161 ? 2.33 16.641 9.992 1 85.12 161 LEU B C 1
ATOM 3636 O O . LEU B 1 161 ? 2.18 17.828 10.312 1 85.12 161 LEU B O 1
ATOM 3640 N N . GLN B 1 162 ? 1.756 15.68 10.547 1 86.88 162 GLN B N 1
ATOM 3641 C CA . GLN B 1 162 ? 0.917 15.93 11.711 1 86.88 162 GLN B CA 1
ATOM 3642 C C . GLN B 1 162 ? 1.723 16.562 12.844 1 86.88 162 GLN B C 1
ATOM 3644 O O . GLN B 1 162 ? 1.272 17.516 13.477 1 86.88 162 GLN B O 1
ATOM 3649 N N . GLU B 1 163 ? 2.887 15.984 13.07 1 89.38 163 GLU B N 1
ATOM 3650 C CA . GLU B 1 163 ? 3.752 16.516 14.117 1 89.38 163 GLU B CA 1
ATOM 3651 C C . GLU B 1 163 ? 4.176 17.953 13.812 1 89.38 163 GLU B C 1
ATOM 3653 O O . GLU B 1 163 ? 4.156 18.812 14.695 1 89.38 163 GLU B O 1
ATOM 3658 N N . LEU B 1 164 ? 4.535 18.156 12.625 1 85.94 164 LEU B N 1
ATOM 3659 C CA . LEU B 1 164 ? 4.957 19.484 12.211 1 85.94 164 LEU B CA 1
ATOM 3660 C C . LEU B 1 164 ? 3.818 20.484 12.367 1 85.94 164 LEU B C 1
ATOM 3662 O O . LEU B 1 164 ? 4.035 21.609 12.836 1 85.94 164 LEU B O 1
ATOM 3666 N N . SER B 1 165 ? 2.656 20.094 11.906 1 84.69 165 SER B N 1
ATOM 3667 C CA . SER B 1 165 ? 1.48 20.953 12.023 1 84.69 165 SER B CA 1
ATOM 3668 C C . SER B 1 165 ? 1.186 21.297 13.477 1 84.69 165 SER B C 1
ATOM 3670 O O . SER B 1 165 ? 0.894 22.453 13.797 1 84.69 165 SER B O 1
ATOM 3672 N N . ALA B 1 166 ? 1.277 20.344 14.305 1 84.75 166 ALA B N 1
ATOM 3673 C CA . ALA B 1 166 ? 1.04 20.547 15.734 1 84.75 166 ALA B CA 1
ATOM 3674 C C . ALA B 1 166 ? 2.07 21.516 16.328 1 84.75 166 ALA B C 1
ATOM 3676 O O . ALA B 1 166 ? 1.727 22.391 17.125 1 84.75 166 ALA B O 1
ATOM 3677 N N . ARG B 1 167 ? 3.266 21.312 15.93 1 87.38 167 ARG B N 1
ATOM 3678 C CA . ARG B 1 167 ? 4.332 22.188 16.422 1 87.38 167 ARG B CA 1
ATOM 3679 C C . ARG B 1 167 ? 4.117 23.625 15.961 1 87.38 167 ARG B C 1
ATOM 3681 O O . ARG B 1 167 ? 4.266 24.562 16.75 1 87.38 167 ARG B O 1
ATOM 3688 N N . LYS B 1 168 ? 3.828 23.766 14.719 1 83.81 168 LYS B N 1
ATOM 3689 C CA . LYS B 1 168 ? 3.578 25.094 14.164 1 83.81 168 LYS B CA 1
ATOM 3690 C C . LYS B 1 168 ? 2.408 25.781 14.875 1 83.81 168 LYS B C 1
ATOM 3692 O O . LYS B 1 168 ? 2.465 26.969 15.172 1 83.81 168 LYS B O 1
ATOM 3697 N N . GLU B 1 169 ? 1.404 25.031 15.078 1 81.94 169 GLU B N 1
ATOM 3698 C CA . GLU B 1 169 ? 0.234 25.547 15.781 1 81.94 169 GLU B CA 1
ATOM 3699 C C . GLU B 1 169 ? 0.597 26.016 17.188 1 81.94 169 GLU B C 1
ATOM 3701 O O . GLU B 1 169 ? 0.162 27.094 17.625 1 81.94 169 GLU B O 1
ATOM 3706 N N . LYS B 1 170 ? 1.312 25.188 17.797 1 84.94 170 LYS B N 1
ATOM 3707 C CA . LYS B 1 170 ? 1.734 25.547 19.141 1 84.94 170 LYS B CA 1
ATOM 3708 C C . LYS B 1 170 ? 2.588 26.812 19.125 1 84.94 170 LYS B C 1
ATOM 3710 O O . LYS B 1 170 ? 2.416 27.688 19.984 1 84.94 170 LYS B O 1
ATOM 3715 N N . GLU B 1 171 ? 3.439 26.891 18.188 1 83.12 171 GLU B N 1
ATOM 3716 C CA . GLU B 1 171 ? 4.297 28.078 18.062 1 83.12 171 GLU B CA 1
ATOM 3717 C C . GLU B 1 171 ? 3.477 29.328 17.797 1 83.12 171 GLU B C 1
ATOM 3719 O O . GLU B 1 171 ? 3.748 30.391 18.391 1 83.12 171 GLU B O 1
ATOM 3724 N N . MET B 1 172 ? 2.531 29.172 16.953 1 81.06 172 MET B N 1
ATOM 3725 C CA . MET B 1 172 ? 1.666 30.297 16.625 1 81.06 172 MET B CA 1
ATOM 3726 C C . MET B 1 172 ? 0.856 30.719 17.844 1 81.06 172 MET B C 1
ATOM 3728 O O . MET B 1 172 ? 0.715 31.922 18.109 1 81.06 172 MET B O 1
ATOM 3732 N N . TYR B 1 173 ? 0.445 29.719 18.531 1 78.38 173 TYR B N 1
ATOM 3733 C CA . 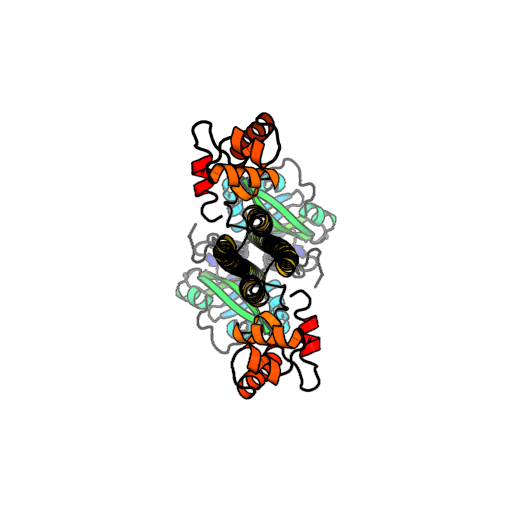TYR B 1 173 ? -0.311 29.984 19.75 1 78.38 173 TYR B CA 1
ATOM 3734 C C . TYR B 1 173 ? 0.557 30.703 20.781 1 78.38 173 TYR B C 1
ATOM 3736 O O . TYR B 1 173 ? 0.126 31.688 21.391 1 78.38 173 TYR B O 1
ATOM 3744 N N . ASP B 1 174 ? 1.717 30.25 20.953 1 81.56 174 ASP B N 1
ATOM 3745 C CA . ASP B 1 174 ? 2.646 30.844 21.906 1 81.56 174 ASP B CA 1
ATOM 3746 C C . ASP B 1 174 ? 2.984 32.281 21.516 1 81.56 174 ASP B C 1
ATOM 3748 O O . ASP B 1 174 ? 3.078 33.156 22.375 1 81.56 174 ASP B O 1
ATOM 3752 N N . ARG B 1 175 ? 3.109 32.469 20.234 1 78.44 175 ARG B N 1
ATOM 3753 C CA . ARG B 1 175 ? 3.406 33.812 19.734 1 78.44 175 ARG B CA 1
ATOM 3754 C C . ARG B 1 175 ? 2.238 34.75 20 1 78.44 175 ARG B C 1
ATOM 3756 O O . ARG B 1 175 ? 2.439 35.906 20.438 1 78.44 175 ARG B O 1
ATOM 3763 N N . GLU B 1 176 ? 1.112 34.344 19.719 1 77.12 176 GLU B N 1
ATOM 3764 C CA . GLU B 1 176 ? -0.09 35.125 19.953 1 77.12 176 GLU B CA 1
ATOM 3765 C C . GLU B 1 176 ? -0.24 35.5 21.422 1 77.12 176 GLU B C 1
ATOM 3767 O O . GLU B 1 176 ? -0.521 36.656 21.766 1 77.12 176 GLU B O 1
ATOM 3772 N N . LYS B 1 177 ? 0.032 34.438 22.172 1 76.69 177 LYS B N 1
ATOM 3773 C CA . LYS B 1 177 ? -0.085 34.656 23.609 1 76.69 177 LYS B CA 1
ATOM 3774 C C . LYS B 1 177 ? 0.93 35.656 24.109 1 76.69 177 LYS B C 1
ATOM 3776 O O . LYS B 1 177 ? 0.597 36.531 24.922 1 76.69 177 LYS B O 1
ATOM 3781 N N . SER B 1 178 ? 2.059 35.531 23.641 1 78.12 178 SER B N 1
ATOM 3782 C CA . SER B 1 178 ? 3.119 36.469 24.016 1 78.12 178 SER B CA 1
ATOM 3783 C C . SER B 1 178 ? 2.783 37.906 23.594 1 78.12 178 SER B C 1
ATOM 3785 O O . SER B 1 178 ? 2.988 38.844 24.359 1 78.12 178 SER B O 1
ATOM 3787 N N . TYR B 1 179 ? 2.195 38.094 22.484 1 76.88 179 TYR B N 1
ATOM 3788 C CA . TYR B 1 179 ? 1.822 39.406 21.984 1 76.88 179 TYR B CA 1
ATOM 3789 C C . TYR B 1 179 ? 0.718 40.031 22.828 1 76.88 179 TYR B C 1
ATOM 3791 O O . TYR B 1 179 ? 0.797 41.188 23.188 1 76.88 179 TYR B O 1
ATOM 3799 N N . VAL B 1 180 ? -0.185 39.25 23.078 1 78.62 180 VAL B N 1
ATOM 3800 C CA . VAL B 1 180 ? -1.31 39.719 23.875 1 78.62 180 VAL B CA 1
ATOM 3801 C C . VAL B 1 180 ? -0.818 40.188 25.25 1 78.62 180 VAL B C 1
ATOM 3803 O O . VAL B 1 180 ? -1.218 41.219 25.75 1 78.62 180 VAL B O 1
ATOM 3806 N N . ASN B 1 181 ? 0.046 39.375 25.766 1 80.25 181 ASN B N 1
ATOM 3807 C CA . ASN B 1 181 ? 0.589 39.688 27.078 1 80.25 181 ASN B CA 1
ATOM 3808 C C . ASN B 1 181 ? 1.37 41 27.047 1 80.25 181 ASN B C 1
ATOM 3810 O O . ASN B 1 181 ? 1.248 41.844 27.969 1 80.25 181 ASN B O 1
ATOM 3814 N N . ASN B 1 182 ? 2.088 41.25 25.984 1 76.62 182 ASN B N 1
ATOM 3815 C CA . ASN B 1 182 ? 2.873 42.469 25.828 1 76.62 182 ASN B CA 1
ATOM 3816 C C . ASN B 1 182 ? 1.98 43.688 25.703 1 76.62 182 ASN B C 1
ATOM 3818 O O . ASN B 1 182 ? 2.207 44.719 26.375 1 76.62 182 ASN B O 1
ATOM 3822 N N . VAL B 1 183 ? 0.964 43.562 24.922 1 81 183 VAL B N 1
ATOM 3823 C CA . VAL B 1 183 ? 0.052 44.688 24.688 1 81 183 VAL B CA 1
ATOM 3824 C C . VAL B 1 183 ? -0.707 45 25.984 1 81 183 VAL B C 1
ATOM 3826 O O . VAL B 1 183 ? -0.835 46.156 26.359 1 81 183 VAL B O 1
ATOM 3829 N N . THR B 1 184 ? -1.071 43.969 26.609 1 79.38 184 THR B N 1
ATOM 3830 C CA . THR B 1 184 ? -1.835 44.156 27.844 1 79.38 184 THR B CA 1
ATOM 3831 C C . THR B 1 184 ? -0.984 44.812 28.906 1 79.38 184 THR B C 1
ATOM 3833 O O . THR B 1 184 ? -1.455 45.719 29.594 1 79.38 184 THR B O 1
ATOM 3836 N N . LYS B 1 185 ? 0.176 44.469 29 1 81.12 185 LYS B N 1
ATOM 3837 C CA . LYS B 1 185 ? 1.088 45.062 29.969 1 81.12 185 LYS B CA 1
ATOM 3838 C C . LYS B 1 185 ? 1.324 46.531 29.656 1 81.12 185 LYS B C 1
ATOM 3840 O O . LYS B 1 185 ? 1.305 47.375 30.562 1 81.12 185 LYS B O 1
ATOM 3845 N N . ALA B 1 186 ? 1.499 46.812 28.406 1 82.31 186 ALA B N 1
ATOM 3846 C CA . ALA B 1 186 ? 1.732 48.188 27.984 1 82.31 186 ALA B CA 1
ATOM 3847 C C . ALA B 1 186 ? 0.505 49.062 28.25 1 82.31 186 ALA B C 1
ATOM 3849 O O . ALA B 1 186 ? 0.621 50.156 28.797 1 82.31 186 ALA B O 1
ATOM 3850 N N . VAL B 1 187 ? -0.592 48.531 27.984 1 85.31 187 VAL B N 1
ATOM 3851 C CA . VAL B 1 187 ? -1.837 49.281 28.156 1 85.31 187 VAL B CA 1
ATOM 3852 C C . VAL B 1 187 ? -2.104 49.531 29.641 1 85.31 187 VAL B C 1
ATOM 3854 O O . VAL B 1 187 ? -2.445 50.656 30.031 1 85.31 187 VAL B O 1
ATOM 3857 N N . ASN B 1 188 ? -1.848 48.531 30.422 1 83.25 188 ASN B N 1
ATOM 3858 C CA . ASN B 1 188 ? -2.082 48.656 31.844 1 83.25 188 ASN B CA 1
ATOM 3859 C C . ASN B 1 188 ? -1.122 49.656 32.469 1 83.25 188 ASN B C 1
ATOM 3861 O O . ASN B 1 188 ? -1.517 50.469 33.344 1 83.25 188 ASN B O 1
ATOM 3865 N N . SER B 1 189 ? 0.053 49.656 32.031 1 84.81 189 SER B N 1
ATOM 3866 C CA . SER B 1 189 ? 1.05 50.594 32.531 1 84.81 189 SER B CA 1
ATOM 3867 C C . SER B 1 189 ? 0.669 52.031 32.188 1 84.81 189 SER B C 1
ATOM 3869 O O . SER B 1 189 ? 0.754 52.938 33.031 1 84.81 189 SER B O 1
ATOM 3871 N N . VAL B 1 190 ? 0.201 52.188 31 1 88.5 190 VAL B N 1
ATOM 3872 C CA . VAL B 1 190 ? -0.165 53.531 30.531 1 88.5 190 VAL B CA 1
ATOM 3873 C C . VAL B 1 190 ? -1.427 54 31.25 1 88.5 190 VAL B C 1
ATOM 3875 O O . VAL B 1 190 ? -1.518 55.156 31.656 1 88.5 190 VAL B O 1
ATOM 3878 N N . LEU B 1 191 ? -2.314 53.094 31.422 1 87.56 191 LEU B N 1
ATOM 3879 C CA . LEU B 1 191 ? -3.549 53.469 32.125 1 87.56 191 LEU B CA 1
ATOM 3880 C C . LEU B 1 191 ? -3.271 53.844 33.562 1 87.56 191 LEU B C 1
ATOM 3882 O O . LEU B 1 191 ? -3.877 54.781 34.094 1 87.56 191 LEU B O 1
ATOM 3886 N N . GLY B 1 192 ? -2.385 53.156 34.156 1 85.31 192 GLY B N 1
ATOM 3887 C CA . GLY B 1 192 ? -1.976 53.531 35.531 1 85.31 192 GLY B CA 1
ATOM 3888 C C . GLY B 1 192 ? -1.382 54.906 35.594 1 85.31 192 GLY B C 1
ATOM 3889 O O . GLY B 1 192 ? -1.716 55.688 36.5 1 85.31 192 GLY B O 1
ATOM 3890 N N . TYR B 1 193 ? -0.59 55.281 34.688 1 86.38 193 TYR B N 1
ATOM 3891 C CA . TYR B 1 193 ? 0.039 56.594 34.625 1 86.38 193 TYR B CA 1
ATOM 3892 C C . TYR B 1 193 ? -0.996 57.688 34.312 1 86.38 193 TYR B C 1
ATOM 3894 O O . TYR B 1 193 ? -1.006 58.719 34.969 1 86.38 193 TYR B O 1
ATOM 3902 N N . LEU B 1 194 ? -1.933 57.375 33.438 1 89.56 194 LEU B N 1
ATOM 3903 C CA . LEU B 1 194 ? -2.898 58.375 32.969 1 89.56 194 LEU B CA 1
ATOM 3904 C C . LEU B 1 194 ? -3.969 58.625 34.031 1 89.56 194 LEU B C 1
ATOM 3906 O O . LEU B 1 194 ? -4.539 59.719 34.125 1 89.56 194 LEU B O 1
ATOM 3910 N N . GLU B 1 195 ? -4.16 57.594 34.812 1 88.94 195 GLU B N 1
ATOM 3911 C CA . GLU B 1 195 ? -5.137 57.75 35.875 1 88.94 195 GLU B CA 1
ATOM 3912 C C . GLU B 1 195 ? -4.727 58.875 36.844 1 88.94 195 GLU B C 1
ATOM 3914 O O . GLU B 1 195 ? -5.578 59.562 37.406 1 88.94 195 GLU B O 1
ATOM 3919 N N . GLU B 1 196 ? -3.482 59.188 36.938 1 86.56 196 GLU B N 1
ATOM 3920 C CA . GLU B 1 196 ? -2.934 60.156 37.906 1 86.56 196 GLU B CA 1
ATOM 3921 C C . GLU B 1 196 ? -2.93 61.562 37.312 1 86.56 196 GLU B C 1
ATOM 3923 O O . GLU B 1 196 ? -2.953 62.531 38.031 1 86.56 196 GLU B O 1
ATOM 3928 N N . ILE B 1 197 ? -2.969 61.719 36.062 1 87.88 197 ILE B N 1
ATOM 3929 C CA . ILE B 1 197 ? -2.684 63.031 35.469 1 87.88 197 ILE B CA 1
ATOM 3930 C C . ILE B 1 197 ? -3.922 63.562 34.75 1 87.88 197 ILE B C 1
ATOM 3932 O O . ILE B 1 197 ? -4.078 64.75 34.594 1 87.88 197 ILE B O 1
ATOM 3936 N N . LEU B 1 198 ? -4.809 62.625 34.344 1 88.12 198 LEU B N 1
ATOM 3937 C CA . LEU B 1 198 ? -5.973 63.062 33.562 1 88.12 198 LEU B CA 1
ATOM 3938 C C . LEU B 1 198 ? -7.172 63.281 34.469 1 88.12 198 LEU B C 1
ATOM 3940 O O . LEU B 1 198 ? -7.246 62.688 35.562 1 88.12 198 LEU B O 1
ATOM 3944 N N . ASP B 1 199 ? -8.016 64.25 34.031 1 90.5 199 ASP B N 1
ATOM 3945 C CA . ASP B 1 199 ? -9.305 64.375 34.688 1 90.5 199 ASP B CA 1
ATOM 3946 C C . ASP B 1 199 ? -10.156 63.094 34.469 1 90.5 199 ASP B C 1
ATOM 3948 O O . ASP B 1 199 ? -9.867 62.312 33.594 1 90.5 199 ASP B O 1
ATOM 3952 N N . LYS B 1 200 ? -11.195 62.844 35.219 1 88.12 200 LYS B N 1
ATOM 3953 C CA . LYS B 1 200 ? -12 61.625 35.281 1 88.12 200 LYS B CA 1
ATOM 3954 C C . LYS B 1 200 ? -12.641 61.344 33.906 1 88.12 200 LYS B C 1
ATOM 3956 O O . LYS B 1 200 ? -12.711 60.188 33.469 1 88.12 200 LYS B O 1
ATOM 3961 N N . GLU B 1 201 ? -13.102 62.344 33.25 1 82.44 201 GLU B N 1
ATOM 3962 C CA . GLU B 1 201 ? -13.773 62.156 31.969 1 82.44 201 GLU B CA 1
ATOM 3963 C C . GLU B 1 201 ? -12.797 61.75 30.891 1 82.44 201 GLU B C 1
ATOM 3965 O O . GLU B 1 201 ? -13.07 60.812 30.141 1 82.44 201 GLU B O 1
ATOM 3970 N N . SER B 1 202 ? -11.641 62.469 30.797 1 85.56 202 SER B N 1
ATOM 3971 C CA . SER B 1 202 ? -10.617 62.188 29.797 1 85.56 202 SER B CA 1
ATOM 3972 C C . SER B 1 202 ? -10.031 60.781 30.016 1 85.56 202 SER B C 1
ATOM 3974 O O . SER B 1 202 ? -9.766 60.062 29.062 1 85.56 202 SER B O 1
ATOM 3976 N N . TYR B 1 203 ? -9.914 60.406 31.25 1 90.38 203 TYR B N 1
ATOM 3977 C CA . TYR B 1 203 ? -9.383 59.094 31.578 1 90.38 203 TYR B CA 1
ATOM 3978 C C . TYR B 1 203 ? -10.336 57.969 31.141 1 90.38 203 TYR B C 1
ATOM 3980 O O . TYR B 1 203 ? -9.914 56.969 30.578 1 90.38 203 TYR B O 1
ATOM 3988 N N . SER B 1 204 ? -11.57 58.188 31.406 1 83.56 204 SER B N 1
ATOM 3989 C CA . SER B 1 204 ? -12.578 57.188 31.047 1 83.56 204 SER B CA 1
ATOM 3990 C C . SER B 1 204 ? -12.617 56.938 29.547 1 83.56 204 SER B C 1
ATOM 3992 O O . SER B 1 204 ? -12.773 55.812 29.094 1 83.56 204 SER B O 1
ATOM 3994 N N . ILE B 1 205 ? -12.461 57.969 28.812 1 82.12 205 ILE B N 1
ATOM 3995 C CA . ILE B 1 205 ? -12.484 57.906 27.359 1 82.12 205 ILE B CA 1
ATOM 3996 C C . ILE B 1 205 ? -11.305 57.062 26.875 1 82.12 205 ILE B C 1
ATOM 3998 O O . ILE B 1 205 ? -11.477 56.156 26.047 1 82.12 205 ILE B O 1
ATOM 4002 N N . VAL B 1 206 ? -10.102 57.344 27.406 1 87.06 206 VAL B N 1
ATOM 4003 C CA . VAL B 1 206 ? -8.875 56.656 26.984 1 87.06 206 VAL B CA 1
ATOM 4004 C C . VAL B 1 206 ? -8.93 55.188 27.406 1 87.06 206 VAL B C 1
ATOM 4006 O O . VAL B 1 206 ? -8.57 54.312 26.641 1 87.06 206 VAL B O 1
ATOM 4009 N N . LYS B 1 207 ? -9.352 54.969 28.578 1 85.75 207 LYS B N 1
ATOM 4010 C CA . LYS B 1 207 ? -9.453 53.625 29.125 1 85.75 207 LYS B CA 1
ATOM 4011 C C . LYS B 1 207 ? -10.391 52.75 28.281 1 85.75 207 LYS B C 1
ATOM 4013 O O . LYS B 1 207 ? -10.047 51.625 27.922 1 85.75 207 LYS B O 1
ATOM 4018 N N . ASP B 1 208 ? -11.508 53.25 27.953 1 74.25 208 ASP B N 1
ATOM 4019 C CA . ASP B 1 208 ? -12.508 52.531 27.172 1 74.25 208 ASP B CA 1
ATOM 4020 C C . ASP B 1 208 ? -11.977 52.188 25.781 1 74.25 208 ASP B C 1
ATOM 4022 O O . ASP B 1 208 ? -12.188 51.094 25.281 1 74.25 208 ASP B O 1
ATOM 4026 N N . GLN B 1 209 ? -11.281 53.094 25.188 1 76.94 209 GLN B N 1
ATOM 4027 C CA . GLN B 1 209 ? -10.773 52.906 23.828 1 76.94 209 GLN B CA 1
ATOM 4028 C C . GLN B 1 209 ? -9.672 51.844 23.812 1 76.94 209 GLN B C 1
ATOM 4030 O O . GLN B 1 209 ? -9.641 51 22.906 1 76.94 209 GLN B O 1
ATOM 4035 N N . LEU B 1 210 ? -8.805 51.875 24.734 1 82.06 210 LEU B N 1
ATOM 4036 C CA . LEU B 1 210 ? -7.707 50.938 24.797 1 82.06 210 LEU B CA 1
ATOM 4037 C C . LEU B 1 210 ? -8.219 49.531 25.156 1 82.06 210 LEU B C 1
ATOM 4039 O O . LEU B 1 210 ? -7.793 48.531 24.578 1 82.06 210 LEU B O 1
ATOM 4043 N N . GLU B 1 211 ? -9.109 49.5 26.047 1 72.75 211 GLU B N 1
ATOM 4044 C CA . GLU B 1 211 ? -9.672 48.219 26.469 1 72.75 211 GLU B CA 1
ATOM 4045 C C . GLU B 1 211 ? -10.445 47.562 25.344 1 72.75 211 GLU B C 1
ATOM 4047 O O . GLU B 1 211 ? -10.406 46.344 25.188 1 72.75 211 GLU B O 1
ATOM 4052 N N . MET B 1 212 ? -11.148 48.375 24.578 1 68.56 212 MET B N 1
ATOM 4053 C CA . MET B 1 212 ? -11.867 47.844 23.422 1 68.56 212 MET B CA 1
ATOM 4054 C C . MET B 1 212 ? -10.898 47.25 22.406 1 68.56 212 MET B C 1
ATOM 4056 O O . MET B 1 212 ? -11.195 46.25 21.766 1 68.56 212 MET B O 1
ATOM 4060 N N . GLY B 1 213 ? -9.852 47.875 22.172 1 70.06 213 GLY B N 1
ATOM 4061 C CA . GLY B 1 213 ? -8.859 47.406 21.203 1 70.06 213 GLY B CA 1
ATOM 4062 C C . GLY B 1 213 ? -8.203 46.094 21.594 1 70.06 213 GLY B C 1
ATOM 4063 O O . GLY B 1 213 ? -7.895 45.281 20.734 1 70.06 213 GLY B O 1
ATOM 4064 N N . ILE B 1 214 ? -8.062 45.938 22.859 1 71.44 214 ILE B N 1
ATOM 4065 C CA . ILE B 1 214 ? -7.328 44.75 23.312 1 71.44 214 ILE B CA 1
ATOM 4066 C C . ILE B 1 214 ? -8.305 43.594 23.578 1 71.44 214 ILE B C 1
ATOM 4068 O O . ILE B 1 214 ? -7.898 42.438 23.719 1 71.44 214 ILE B O 1
ATOM 4072 N N . MET B 1 215 ? -9.547 43.906 23.828 1 58.19 215 MET B N 1
ATOM 4073 C CA . MET B 1 215 ? -10.547 42.906 24.156 1 58.19 215 MET B CA 1
ATOM 4074 C C . MET B 1 215 ? -10.555 41.781 23.125 1 58.19 215 MET B C 1
ATOM 4076 O O . MET B 1 215 ? -10.789 40.625 23.453 1 58.19 215 MET B O 1
ATOM 4080 N N . GLY B 1 216 ? -10.312 41.938 21.859 1 54.34 216 GLY B N 1
ATOM 4081 C CA . GLY B 1 216 ? -10.352 40.906 20.844 1 54.34 216 GLY B CA 1
ATOM 4082 C C . GLY B 1 216 ? -9.195 39.906 20.938 1 54.34 216 GLY B C 1
ATOM 4083 O O . GLY B 1 216 ? -9.031 39.062 20.062 1 54.34 216 GLY B O 1
ATOM 4084 N N . ILE B 1 217 ? -8.422 40.031 21.875 1 49.97 217 ILE B N 1
ATOM 4085 C CA . ILE B 1 217 ? -7.215 39.25 22.016 1 49.97 217 ILE B CA 1
ATOM 4086 C C . ILE B 1 217 ? -7.59 37.75 22.156 1 49.97 217 ILE B C 1
ATOM 4088 O O . ILE B 1 217 ? -8.422 37.406 23 1 49.97 217 ILE B O 1
ATOM 4092 N N . PRO B 1 218 ? -7.281 36.906 21.156 1 46.78 218 PRO B N 1
ATOM 4093 C CA . PRO B 1 218 ? -7.543 35.469 21.234 1 46.78 218 PRO B CA 1
ATOM 4094 C C . PRO B 1 218 ? -7.18 34.875 22.594 1 46.78 218 PRO B C 1
ATOM 4096 O O . PRO B 1 218 ? -6.004 34.844 22.969 1 46.78 218 PRO B O 1
ATOM 4099 N N . GLN B 1 219 ? -7.445 35.344 23.594 1 43.31 219 GLN B N 1
ATOM 4100 C CA . GLN B 1 219 ? -7.188 34.469 24.719 1 43.31 219 GLN B CA 1
ATOM 4101 C C . GLN B 1 219 ? -7.492 33 24.344 1 43.31 219 GLN B C 1
ATOM 4103 O O . GLN B 1 219 ? -8.336 32.75 23.484 1 43.31 219 GLN B O 1
ATOM 4108 N N . GLN B 1 220 ? -6.559 32.125 24.547 1 45.75 220 GLN B N 1
ATOM 4109 C CA . GLN B 1 220 ? -6.82 30.703 24.516 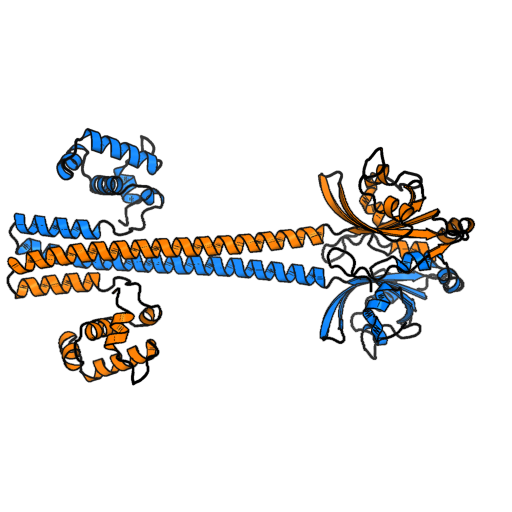1 45.75 220 GLN B CA 1
ATOM 4110 C C . GLN B 1 220 ? -8.273 30.406 24.859 1 45.75 220 GLN B C 1
ATOM 4112 O O . GLN B 1 220 ? -8.641 30.297 26.031 1 45.75 220 GLN B O 1
ATOM 4117 N N . MET B 1 221 ? -9.109 31.016 24.25 1 43.38 221 MET B N 1
ATOM 4118 C CA . MET B 1 221 ? -10.477 30.672 24.641 1 43.38 221 MET B CA 1
ATOM 4119 C C . MET B 1 221 ? -10.742 29.172 24.453 1 43.38 221 MET B C 1
ATOM 4121 O O . MET B 1 221 ? -10.211 28.562 23.516 1 43.38 221 MET B O 1
ATOM 4125 N N . ASN B 1 222 ? -10.953 28.594 25.531 1 48.41 222 ASN B N 1
ATOM 4126 C CA . ASN B 1 222 ? -11.523 27.25 25.453 1 48.41 222 ASN B CA 1
ATOM 4127 C C . ASN B 1 222 ? -12.336 27.062 24.172 1 48.41 222 ASN B C 1
ATOM 4129 O O . ASN B 1 222 ? -13.102 27.953 23.781 1 48.41 222 ASN B O 1
ATOM 4133 N N . PRO B 1 223 ? -11.945 26.094 23.406 1 50.44 223 PRO B N 1
ATOM 4134 C CA . PRO B 1 223 ? -12.688 25.891 22.156 1 50.44 223 PRO B CA 1
ATOM 4135 C C . PRO B 1 223 ? -14.18 26.188 22.297 1 50.44 223 PRO B C 1
ATOM 4137 O O . PRO B 1 223 ? -14.82 26.594 21.328 1 50.44 223 PRO B O 1
ATOM 4140 N N . LYS B 1 224 ? -14.672 26 23.391 1 57.38 224 LYS B N 1
ATOM 4141 C CA . LYS B 1 224 ? -16.094 26.25 23.609 1 57.38 224 LYS B CA 1
ATOM 4142 C C . LYS B 1 224 ? -16.391 27.75 23.609 1 57.38 224 LYS B C 1
ATOM 4144 O O . LYS B 1 224 ? -17.469 28.172 23.203 1 57.38 224 LYS B O 1
ATOM 4149 N N . VAL B 1 225 ? -15.406 28.438 23.953 1 56.56 225 VAL B N 1
ATOM 4150 C CA . VAL B 1 225 ? -15.602 29.891 24.047 1 56.56 225 VAL B CA 1
ATOM 4151 C C . VAL B 1 225 ? -15.492 30.516 22.656 1 56.56 225 VAL B C 1
ATOM 4153 O O . VAL B 1 225 ? -16.094 31.547 22.391 1 56.56 225 VAL B O 1
ATOM 4156 N N . ILE B 1 226 ? -14.906 29.75 21.875 1 55.22 226 ILE B N 1
ATOM 4157 C CA . ILE B 1 226 ? -14.727 30.188 20.5 1 55.22 226 ILE B CA 1
ATOM 4158 C C . ILE B 1 226 ? -16.078 30.234 19.797 1 55.22 226 ILE B C 1
ATOM 4160 O O . ILE B 1 226 ? -16.266 31.016 18.859 1 55.22 226 ILE B O 1
ATOM 4164 N N . ARG B 1 227 ? -16.984 29.469 20.219 1 59.19 227 ARG B N 1
ATOM 4165 C CA . ARG B 1 227 ? -18.312 29.375 19.625 1 59.19 227 ARG B CA 1
ATOM 4166 C C . ARG B 1 227 ? -19.156 30.625 19.953 1 59.19 227 ARG B C 1
ATOM 4168 O O . ARG B 1 227 ? -20.25 30.797 19.406 1 59.19 227 ARG B O 1
ATOM 4175 N N . LEU B 1 228 ? -18.641 31.438 20.703 1 64.69 228 LEU B N 1
ATOM 4176 C CA . LEU B 1 228 ? -19.422 32.594 21.109 1 64.69 228 LEU B CA 1
ATOM 4177 C C . LEU B 1 228 ? -19.281 33.719 20.094 1 64.69 228 LEU B C 1
ATOM 4179 O O . LEU B 1 228 ? -18.188 33.938 19.547 1 64.69 228 LEU B O 1
ATOM 4183 N N . SER B 1 229 ? -20.438 34.281 19.797 1 63 229 SER B N 1
ATOM 4184 C CA . SER B 1 229 ? -20.406 35.469 18.938 1 63 229 SER B CA 1
ATOM 4185 C C . SER B 1 229 ? -19.703 36.625 19.625 1 63 229 SER B C 1
ATOM 4187 O O . SER B 1 229 ? -19.453 36.594 20.828 1 63 229 SER B O 1
ATOM 4189 N N . GLU B 1 230 ? -19.422 37.625 18.828 1 61.47 230 GLU B N 1
ATOM 4190 C CA . GLU B 1 230 ? -18.766 38.812 19.359 1 61.47 230 GLU B CA 1
ATOM 4191 C C . GLU B 1 230 ? -19.562 39.438 20.5 1 61.47 230 GLU B C 1
ATOM 4193 O O . GLU B 1 230 ? -18.984 39.844 21.516 1 61.47 230 GLU B O 1
ATOM 4198 N N . LYS B 1 231 ? -20.766 39.562 20.328 1 69.5 231 LYS B N 1
ATOM 4199 C CA . LYS B 1 231 ? -21.641 40.125 21.344 1 69.5 231 LYS B CA 1
ATOM 4200 C C . LYS B 1 231 ? -21.688 39.219 22.578 1 69.5 231 LYS B C 1
ATOM 4202 O O . LYS B 1 231 ? -21.656 39.719 23.719 1 69.5 231 LYS B O 1
ATOM 4207 N N . GLU B 1 232 ? -21.656 37.969 22.344 1 77.44 232 GLU B N 1
ATOM 4208 C CA . GLU B 1 232 ? -21.688 37 23.453 1 77.44 232 GLU B CA 1
ATOM 4209 C C . GLU B 1 232 ? -20.375 37.031 24.234 1 77.44 232 GLU B C 1
ATOM 4211 O O . GLU B 1 232 ? -20.375 36.906 25.453 1 77.44 232 GLU B O 1
ATOM 4216 N N . LEU B 1 233 ? -19.438 37.156 23.5 1 72.56 233 LEU B N 1
ATOM 4217 C CA . LEU B 1 233 ? -18.141 37.219 24.141 1 72.56 233 LEU B CA 1
ATOM 4218 C C . LEU B 1 233 ? -18.031 38.438 25.031 1 72.56 233 LEU B C 1
ATOM 4220 O O . LEU B 1 233 ? -17.484 38.375 26.141 1 72.56 233 LEU B O 1
ATOM 4224 N N . THR B 1 234 ? -18.484 39.5 24.516 1 73.94 234 THR B N 1
ATOM 4225 C CA . THR B 1 234 ? -18.516 40.75 25.297 1 73.94 234 THR B CA 1
ATOM 4226 C C . THR B 1 234 ? -19.297 40.562 26.594 1 73.94 234 THR B C 1
ATOM 4228 O O . THR B 1 234 ? -18.828 40.969 27.656 1 73.94 234 THR B O 1
ATOM 4231 N N . ILE B 1 235 ? -20.391 40 26.484 1 80.44 235 ILE B N 1
ATOM 4232 C CA . ILE B 1 235 ? -21.266 39.75 27.625 1 80.44 235 ILE B CA 1
ATOM 4233 C C . ILE B 1 235 ? -20.594 38.75 28.578 1 80.44 235 ILE B C 1
ATOM 4235 O O . ILE B 1 235 ? -20.609 38.938 29.797 1 80.44 235 ILE B O 1
ATOM 4239 N N . ALA B 1 236 ? -19.984 37.781 28.031 1 80.38 236 ALA B N 1
ATOM 4240 C CA . ALA B 1 236 ? -19.297 36.75 28.828 1 80.38 236 ALA B CA 1
ATOM 4241 C C . ALA B 1 236 ? -18.188 37.375 29.672 1 80.38 236 ALA B C 1
ATOM 4243 O O . ALA B 1 236 ? -18 37 30.828 1 80.38 236 ALA B O 1
ATOM 4244 N N . LYS B 1 237 ? -17.562 38.25 29.078 1 76.56 237 LYS B N 1
ATOM 4245 C CA . LYS B 1 237 ? -16.469 38.938 29.781 1 76.56 237 LYS B CA 1
ATOM 4246 C C . LYS B 1 237 ? -17 39.719 30.969 1 76.56 237 LYS B C 1
ATOM 4248 O O . LYS B 1 237 ? -16.391 39.75 32.031 1 76.56 237 LYS B O 1
ATOM 4253 N N . LEU B 1 238 ? -18.062 40.406 30.734 1 79.5 238 LEU B N 1
ATOM 4254 C CA . LEU B 1 238 ? -18.688 41.219 31.797 1 79.5 238 LEU B CA 1
ATOM 4255 C C . LEU B 1 238 ? -19.219 40.312 32.906 1 79.5 238 LEU B C 1
ATOM 4257 O O . LEU B 1 238 ? -19.094 40.625 34.094 1 79.5 238 LEU B O 1
ATOM 4261 N N . ILE B 1 239 ? -19.75 39.156 32.562 1 84.38 239 ILE B N 1
ATOM 4262 C CA . ILE B 1 239 ? -20.219 38.188 33.531 1 84.38 239 ILE B CA 1
ATOM 4263 C C . ILE B 1 239 ? -19.047 37.688 34.375 1 84.38 239 ILE B C 1
ATOM 4265 O O . ILE B 1 239 ? -19.141 37.625 35.594 1 84.38 239 ILE B O 1
ATOM 4269 N N . ARG B 1 240 ? -18.047 37.375 33.625 1 80.69 240 ARG B N 1
ATOM 4270 C CA . ARG B 1 240 ? -16.859 36.875 34.312 1 80.69 240 ARG B CA 1
ATOM 4271 C C . ARG B 1 240 ? -16.344 37.875 35.312 1 80.69 240 ARG B C 1
ATOM 4273 O O . ARG B 1 240 ? -15.867 37.5 36.406 1 80.69 240 ARG B O 1
ATOM 4280 N N . ALA B 1 241 ? -16.359 39.125 34.875 1 77.5 241 ALA B N 1
ATOM 4281 C CA . ALA B 1 241 ? -15.891 40.219 35.719 1 77.5 241 ALA B CA 1
ATOM 4282 C C . ALA B 1 241 ? -16.812 40.438 36.906 1 77.5 241 ALA B C 1
ATOM 4284 O O . ALA B 1 241 ? -16.5 41.219 37.812 1 77.5 241 ALA B O 1
ATOM 4285 N N . GLY B 1 242 ? -18 39.875 36.844 1 79.5 242 GLY B N 1
ATOM 4286 C CA . GLY B 1 242 ? -18.844 39.906 38.031 1 79.5 242 GLY B CA 1
ATOM 4287 C C . GLY B 1 242 ? -20.062 40.781 37.875 1 79.5 242 GLY B C 1
ATOM 4288 O O . GLY B 1 242 ? -20.797 41.031 38.844 1 79.5 242 GLY B O 1
ATOM 4289 N N . TYR B 1 243 ? -20.219 41.312 36.812 1 83.12 243 TYR B N 1
ATOM 4290 C CA . TYR B 1 243 ? -21.375 42.188 36.625 1 83.12 243 TYR B CA 1
ATOM 4291 C C . TYR B 1 243 ? -22.656 41.406 36.531 1 83.12 243 TYR B C 1
ATOM 4293 O O . TYR B 1 243 ? -22.688 40.312 35.906 1 83.12 243 TYR B O 1
ATOM 4301 N N . VAL B 1 244 ? -23.75 41.875 37.125 1 85.88 244 VAL B N 1
ATOM 4302 C CA . VAL B 1 244 ? -25.062 41.25 37.062 1 85.88 244 VAL B CA 1
ATOM 4303 C C . VAL B 1 244 ? -25.797 41.75 35.812 1 85.88 244 VAL B C 1
ATOM 4305 O O . VAL B 1 244 ? -25.391 42.75 35.219 1 85.88 244 VAL B O 1
ATOM 4308 N N . SER B 1 245 ? -26.906 41.062 35.469 1 88.38 245 SER B N 1
ATOM 4309 C CA . SER B 1 245 ? -27.625 41.312 34.219 1 88.38 245 SER B CA 1
ATOM 4310 C C . SER B 1 245 ? -28.047 42.781 34.094 1 88.38 245 SER B C 1
ATOM 4312 O O . SER B 1 245 ? -27.969 43.375 33.031 1 88.38 245 SER B O 1
ATOM 4314 N N . LYS B 1 246 ? -28.391 43.312 35.156 1 88.25 246 LYS B N 1
ATOM 4315 C CA . LYS B 1 246 ? -28.844 44.719 35.156 1 88.25 246 LYS B CA 1
ATOM 4316 C C . LYS B 1 246 ? -27.688 45.656 34.875 1 88.25 246 LYS B C 1
ATOM 4318 O O . LYS B 1 246 ? -27.828 46.594 34.062 1 88.25 246 LYS B O 1
ATOM 4323 N N . GLU B 1 247 ? -26.609 45.406 35.438 1 84.12 247 GLU B N 1
ATOM 4324 C CA . GLU B 1 247 ? -25.422 46.219 35.25 1 84.12 247 GLU B CA 1
ATOM 4325 C C . GLU B 1 247 ? -24.859 46.094 33.844 1 84.12 247 GLU B C 1
ATOM 4327 O O . GLU B 1 247 ? -24.438 47.094 33.25 1 84.12 247 GLU B O 1
ATOM 4332 N N . ILE B 1 248 ? -24.875 45 33.344 1 84.81 248 ILE B N 1
ATOM 4333 C CA . ILE B 1 248 ? -24.406 44.75 31.969 1 84.81 248 ILE B CA 1
ATOM 4334 C C . ILE B 1 248 ? -25.312 45.469 30.969 1 84.81 248 ILE B C 1
ATOM 4336 O O . ILE B 1 248 ? -24.812 46.094 30.031 1 84.81 248 ILE B O 1
ATOM 4340 N N . ALA B 1 249 ? -26.562 45.438 31.219 1 84.69 249 ALA B N 1
ATOM 4341 C CA . ALA B 1 249 ? -27.531 46.125 30.391 1 84.69 249 ALA B CA 1
ATOM 4342 C C . ALA B 1 249 ? -27.234 47.625 30.344 1 84.69 249 ALA B C 1
ATOM 4344 O O . ALA B 1 249 ? -27.25 48.25 29.266 1 84.69 249 ALA B O 1
ATOM 4345 N N . ASP B 1 250 ? -26.938 48.094 31.453 1 80.25 250 ASP B N 1
ATOM 4346 C CA . ASP B 1 250 ? -26.641 49.531 31.562 1 80.25 250 ASP B CA 1
ATOM 4347 C C . ASP B 1 250 ? -25.344 49.875 30.812 1 80.25 250 ASP B C 1
ATOM 4349 O O . ASP B 1 250 ? -25.281 50.906 30.109 1 80.25 250 ASP B O 1
ATOM 4353 N N . LYS B 1 251 ? -24.375 48.969 30.938 1 73.44 251 LYS B N 1
ATOM 4354 C CA . LYS B 1 251 ? -23.062 49.219 30.375 1 73.44 251 LYS B CA 1
ATOM 4355 C C . LYS B 1 251 ? -23.078 49.156 28.859 1 73.44 251 LYS B C 1
ATOM 4357 O O . LYS B 1 251 ? -22.375 49.875 28.172 1 73.44 251 LYS B O 1
ATOM 4362 N N . LEU B 1 252 ? -23.953 48.312 28.328 1 75.69 252 LEU B N 1
ATOM 4363 C CA . LEU B 1 252 ? -24 48.062 26.891 1 75.69 252 LEU B CA 1
ATOM 4364 C C . LEU B 1 252 ? -25.172 48.781 26.266 1 75.69 252 LEU B C 1
ATOM 4366 O O . LEU B 1 252 ? -25.375 48.719 25.047 1 75.69 252 LEU B O 1
ATOM 4370 N N . CYS B 1 253 ? -25.906 49.531 27.062 1 73.81 253 CYS B N 1
ATOM 4371 C CA . CYS B 1 253 ? -27.094 50.25 26.625 1 73.81 253 CYS B CA 1
ATOM 4372 C C . CYS B 1 253 ? -28.062 49.312 25.906 1 73.81 253 CYS B C 1
ATOM 4374 O O . CYS B 1 253 ? -28.531 49.625 24.797 1 73.81 253 CYS B O 1
ATOM 4376 N N . VAL B 1 254 ? -28.375 48.219 26.578 1 80.25 254 VAL B N 1
ATOM 4377 C CA . VAL B 1 254 ? -29.375 47.25 26.109 1 80.25 254 VAL B CA 1
ATOM 4378 C C . VAL B 1 254 ? -30.297 46.875 27.266 1 80.25 254 VAL B C 1
ATOM 4380 O O . VAL B 1 254 ? -30.062 47.281 28.422 1 80.25 254 VAL B O 1
ATOM 4383 N N . SER B 1 255 ? -31.438 46.25 26.891 1 80.75 255 SER B N 1
ATOM 4384 C CA . SER B 1 255 ? -32.375 45.812 27.906 1 80.75 255 SER B CA 1
ATOM 4385 C C . SER B 1 255 ? -31.859 44.625 28.703 1 80.75 255 SER B C 1
ATOM 4387 O O . SER B 1 255 ? -31.031 43.844 28.203 1 80.75 255 SER B O 1
ATOM 4389 N N . LYS B 1 256 ? -32.312 44.562 29.922 1 88.06 256 LYS B N 1
ATOM 4390 C CA . LYS B 1 256 ? -31.953 43.406 30.75 1 88.06 256 LYS B CA 1
ATOM 4391 C C . LYS B 1 256 ? -32.406 42.125 30.094 1 88.06 256 LYS B C 1
ATOM 4393 O O . LYS B 1 256 ? -31.719 41.094 30.219 1 88.06 256 LYS B O 1
ATOM 4398 N N . LYS B 1 257 ? -33.469 42.219 29.453 1 85.69 257 LYS B N 1
ATOM 4399 C CA . LYS B 1 257 ? -34 41.031 28.766 1 85.69 257 LYS B CA 1
ATOM 4400 C C . LYS B 1 257 ? -33.031 40.531 27.688 1 85.69 257 LYS B C 1
ATOM 4402 O O . LYS B 1 257 ? -32.844 39.344 27.531 1 85.69 257 LYS B O 1
ATOM 4407 N N . ALA B 1 258 ? -32.5 41.375 26.969 1 82 258 ALA B N 1
ATOM 4408 C CA . ALA B 1 258 ? -31.516 41.031 25.938 1 82 258 ALA B CA 1
ATOM 4409 C C . ALA B 1 258 ? -30.281 40.375 26.547 1 82 258 ALA B C 1
ATOM 4411 O O . ALA B 1 258 ? -29.75 39.406 26 1 82 258 ALA B O 1
ATOM 4412 N N . VAL B 1 259 ? -29.859 40.906 27.594 1 87.62 259 VAL B N 1
ATOM 4413 C CA . VAL B 1 259 ? -28.703 40.344 28.281 1 87.62 259 VAL B CA 1
ATOM 4414 C C . VAL B 1 259 ? -29.016 38.906 28.75 1 87.62 259 VAL B C 1
ATOM 4416 O O . VAL B 1 259 ? -28.203 38 28.578 1 87.62 259 VAL B O 1
ATOM 4419 N N . ASP B 1 260 ? -30.188 38.781 29.297 1 88.31 260 ASP B N 1
ATOM 4420 C CA . ASP B 1 260 ? -30.609 37.469 29.766 1 88.31 260 ASP B CA 1
ATOM 4421 C C . ASP B 1 260 ? -30.688 36.469 28.625 1 88.31 260 ASP B C 1
ATOM 4423 O O . ASP B 1 260 ? -30.344 35.312 28.797 1 88.31 260 ASP B O 1
ATOM 4427 N N . TYR B 1 261 ? -31.078 37 27.672 1 85 261 TYR B N 1
ATOM 4428 C CA . TYR B 1 261 ? -31.109 36.156 26.484 1 85 261 TYR B CA 1
ATOM 4429 C C . TYR B 1 261 ? -29.703 35.688 26.094 1 85 261 TYR B C 1
ATOM 4431 O O . TYR B 1 261 ? -29.484 34.531 25.812 1 85 261 TYR B O 1
ATOM 4439 N N . HIS B 1 262 ? -28.766 36.5 26.016 1 85.62 262 HIS B N 1
ATOM 4440 C CA . HIS B 1 262 ? -27.391 36.156 25.672 1 85.62 262 HIS B CA 1
ATOM 4441 C C . HIS B 1 262 ? -26.781 35.25 26.719 1 85.62 262 HIS B C 1
ATOM 4443 O O . HIS B 1 262 ? -25.984 34.344 26.375 1 85.62 262 HIS B O 1
ATOM 4449 N N . ARG B 1 263 ? -27.141 35.469 27.938 1 86.44 263 ARG B N 1
ATOM 4450 C CA . ARG B 1 263 ? -26.656 34.562 28.984 1 86.44 263 ARG B CA 1
ATOM 4451 C C . ARG B 1 263 ? -27.109 33.125 28.734 1 86.44 263 ARG B C 1
ATOM 4453 O O . ARG B 1 263 ? -26.328 32.188 28.875 1 86.44 263 ARG B O 1
ATOM 4460 N N . THR B 1 264 ? -28.344 33.031 28.359 1 86.88 264 THR B N 1
ATOM 4461 C CA . THR B 1 264 ? -28.891 31.734 28.062 1 86.88 264 THR B CA 1
ATOM 4462 C C . THR B 1 264 ? -28.188 31.109 26.859 1 86.88 264 THR B C 1
ATOM 4464 O O . THR B 1 264 ? -27.859 29.922 26.875 1 86.88 264 THR B O 1
ATOM 4467 N N . ASN B 1 265 ? -27.953 31.875 25.859 1 83.31 265 ASN B N 1
ATOM 4468 C CA . ASN B 1 265 ? -27.266 31.391 24.672 1 83.31 265 ASN B CA 1
ATOM 4469 C C . ASN B 1 265 ? -25.844 30.969 24.969 1 83.31 265 ASN B C 1
ATOM 4471 O O . ASN B 1 265 ? -25.359 29.953 24.453 1 83.31 265 ASN B O 1
ATOM 4475 N N . ILE B 1 266 ? -25.172 31.734 25.75 1 84.31 266 ILE B N 1
ATOM 4476 C CA . ILE B 1 266 ? -23.812 31.438 26.156 1 84.31 266 ILE B CA 1
ATOM 4477 C C . ILE B 1 266 ? -23.766 30.094 26.891 1 84.31 266 ILE B C 1
ATOM 4479 O O . ILE B 1 266 ? -22.906 29.25 26.609 1 84.31 266 ILE B O 1
ATOM 4483 N N . ARG B 1 267 ? -24.703 29.984 27.781 1 85.5 267 ARG B N 1
ATOM 4484 C CA . ARG B 1 267 ? -24.781 28.734 28.531 1 85.5 267 ARG B CA 1
ATOM 4485 C C . ARG B 1 267 ? -24.969 27.547 27.578 1 85.5 267 ARG B C 1
ATOM 4487 O O . ARG B 1 267 ? -24.328 26.516 27.734 1 85.5 267 ARG B O 1
ATOM 4494 N N . LYS B 1 268 ? -25.812 27.75 26.672 1 84.62 268 LYS B N 1
ATOM 4495 C CA . LYS B 1 268 ? -26.094 26.703 25.703 1 84.62 268 LYS B CA 1
ATOM 4496 C C . LYS B 1 268 ? -24.875 26.375 24.859 1 84.62 268 LYS B C 1
ATOM 4498 O O . LYS B 1 268 ? -24.531 25.203 24.672 1 84.62 268 LYS B O 1
ATOM 4503 N N . LYS B 1 269 ? -24.234 27.375 24.375 1 78.69 269 LYS B N 1
ATOM 4504 C CA . LYS B 1 269 ? -23.078 27.188 23.5 1 78.69 269 LYS B CA 1
ATOM 4505 C C . LYS B 1 269 ? -21.906 26.562 24.266 1 78.69 269 LYS B C 1
ATOM 4507 O O . LYS B 1 269 ? -21.094 25.844 23.672 1 78.69 269 LYS B O 1
ATOM 4512 N N . LEU B 1 270 ? -21.875 26.812 25.516 1 78.44 270 LEU B N 1
ATOM 4513 C CA . LEU B 1 270 ? -20.812 26.266 26.344 1 78.44 270 LEU B CA 1
ATOM 4514 C C . LEU B 1 270 ? -21.203 24.922 26.922 1 78.44 270 LEU B C 1
ATOM 4516 O O . LEU B 1 270 ? -20.391 24.266 27.594 1 78.44 270 LEU B O 1
ATOM 4520 N N . GLY B 1 271 ? -22.469 24.5 26.672 1 78.19 271 GLY B N 1
ATOM 4521 C CA . GLY B 1 271 ? -22.969 23.219 27.141 1 78.19 271 GLY B CA 1
ATOM 4522 C C . GLY B 1 271 ? -23.172 23.172 28.641 1 78.19 271 GLY B C 1
ATOM 4523 O O . GLY B 1 271 ? -22.906 22.141 29.281 1 78.19 271 GLY B O 1
ATOM 4524 N N . LEU B 1 272 ? -23.531 24.234 29.156 1 81.19 272 LEU B N 1
ATOM 4525 C CA . LEU B 1 272 ? -23.656 24.297 30.609 1 81.19 272 LEU B CA 1
ATOM 4526 C C . LEU B 1 272 ? -25.062 23.922 31.047 1 81.19 272 LEU B C 1
ATOM 4528 O O . LEU B 1 272 ? -26.031 24.188 30.344 1 81.19 272 LEU B O 1
ATOM 4532 N N . ASN B 1 273 ? -25.141 23.297 32.219 1 80.19 273 ASN B N 1
ATOM 4533 C CA . ASN B 1 273 ? -26.422 22.984 32.844 1 80.19 273 ASN B CA 1
ATOM 4534 C C . ASN B 1 273 ? -26.875 24.094 33.781 1 80.19 273 ASN B C 1
ATOM 4536 O O . ASN B 1 273 ? -26.094 24.984 34.125 1 80.19 273 ASN B O 1
ATOM 4540 N N . ASN B 1 274 ? -28.172 24.031 34.25 1 77.25 274 ASN B N 1
ATOM 4541 C CA . ASN B 1 274 ? -28.781 25.047 35.094 1 77.25 274 ASN B CA 1
ATOM 4542 C C . ASN B 1 274 ? -28.031 25.172 36.438 1 77.25 274 ASN B C 1
ATOM 4544 O O . ASN B 1 274 ? -27.984 26.266 37 1 77.25 274 ASN B O 1
ATOM 4548 N N . GLU B 1 275 ? -27.375 24.25 36.781 1 79.56 275 GLU B N 1
ATOM 4549 C CA . GLU B 1 275 ? -26.688 24.266 38.062 1 79.56 275 GLU B CA 1
ATOM 4550 C C . GLU B 1 275 ? -25.297 24.875 37.938 1 79.56 275 GLU B C 1
ATOM 4552 O O . GLU B 1 275 ? -24.703 25.297 38.938 1 79.56 275 GLU B O 1
ATOM 4557 N N . ASP B 1 276 ? -24.812 24.969 36.781 1 82.06 276 ASP B N 1
ATOM 4558 C CA . ASP B 1 276 ? -23.469 25.484 36.562 1 82.06 276 ASP B CA 1
ATOM 4559 C C . ASP B 1 276 ? -23.422 27 36.781 1 82.06 276 ASP B C 1
ATOM 4561 O O . ASP B 1 276 ? -24.297 27.719 36.281 1 82.06 276 ASP B O 1
ATOM 4565 N N . ASN B 1 277 ? -22.469 27.438 37.5 1 82.69 277 ASN B N 1
ATOM 4566 C CA . ASN B 1 277 ? -22.266 28.875 37.625 1 82.69 277 ASN B CA 1
ATOM 4567 C C . ASN B 1 277 ? -21.516 29.469 36.438 1 82.69 277 ASN B C 1
ATOM 4569 O O . ASN B 1 277 ? -20.328 29.188 36.25 1 82.69 277 ASN B O 1
ATOM 4573 N N . LEU B 1 278 ? -22.359 30.141 35.719 1 84.81 278 LEU B N 1
ATOM 4574 C CA . LEU B 1 278 ? -21.828 30.672 34.469 1 84.81 278 LEU B CA 1
ATOM 4575 C C . LEU B 1 278 ? -20.578 31.5 34.719 1 84.81 278 LEU B C 1
ATOM 4577 O O . LEU B 1 278 ? -19.594 31.391 33.969 1 84.81 278 LEU B O 1
ATOM 4581 N N . GLN B 1 279 ? -20.625 32.281 35.781 1 85.06 279 GLN B N 1
ATOM 4582 C CA . GLN B 1 279 ? -19.469 33.125 36.062 1 85.06 279 GLN B CA 1
ATOM 4583 C C . GLN B 1 279 ? -18.219 32.281 36.344 1 85.06 279 GLN B C 1
ATOM 4585 O O . GLN B 1 279 ? -17.141 32.594 35.844 1 85.06 279 GLN B O 1
ATOM 4590 N N . ASP B 1 280 ? -18.328 31.359 37.062 1 82.88 280 ASP B N 1
ATOM 4591 C CA . ASP B 1 280 ? -17.203 30.5 37.438 1 82.88 280 ASP B CA 1
ATOM 4592 C C . ASP B 1 280 ? -16.625 29.797 36.219 1 82.88 280 ASP B C 1
ATOM 4594 O O . ASP B 1 280 ? -15.406 29.688 36.062 1 82.88 280 ASP B O 1
ATOM 4598 N N . ILE B 1 281 ? -17.547 29.312 35.469 1 79.62 281 ILE B N 1
ATOM 4599 C CA . ILE B 1 281 ? -17.109 28.562 34.312 1 79.62 281 ILE B CA 1
ATOM 4600 C C . ILE B 1 281 ? -16.375 29.5 33.344 1 79.62 281 ILE B C 1
ATOM 4602 O O . ILE B 1 281 ? -15.352 29.141 32.75 1 79.62 281 ILE B O 1
ATOM 4606 N N . LEU B 1 282 ? -16.984 30.641 33.25 1 78.94 282 LEU B N 1
ATOM 4607 C CA . LEU B 1 282 ? -16.344 31.609 32.375 1 78.94 282 LEU B CA 1
ATOM 4608 C C . LEU B 1 282 ? -14.977 32.031 32.906 1 78.94 282 LEU B C 1
ATOM 4610 O O . LEU B 1 282 ? -14.039 32.25 32.156 1 78.94 282 LEU B O 1
ATOM 4614 N N . LYS B 1 283 ? -14.812 32 34.188 1 74.81 283 LYS B N 1
ATOM 4615 C CA . LYS B 1 283 ? -13.516 32.281 34.812 1 74.81 283 LYS B CA 1
ATOM 4616 C C . LYS B 1 283 ? -12.508 31.188 34.438 1 74.81 283 LYS B C 1
ATOM 4618 O O . LYS B 1 283 ? -11.328 31.484 34.219 1 74.81 283 LYS B O 1
ATOM 4623 N N . GLU B 1 284 ? -13.078 30.047 34.375 1 70.25 284 GLU B N 1
ATOM 4624 C CA . GLU B 1 284 ? -12.234 28.906 34.031 1 70.25 284 GLU B CA 1
ATOM 4625 C C . GLU B 1 284 ? -11.914 28.891 32.531 1 70.25 284 GLU B C 1
ATOM 4627 O O . GLU B 1 284 ? -10.766 28.656 32.156 1 70.25 284 GLU B O 1
ATOM 4632 N N . TYR B 1 285 ? -13.047 29.094 31.844 1 66 285 TYR B N 1
ATOM 4633 C CA . TYR B 1 285 ? -12.922 28.953 30.406 1 66 285 TYR B CA 1
ATOM 4634 C C . TYR B 1 285 ? -12.188 30.141 29.797 1 66 285 TYR B C 1
ATOM 4636 O O . TYR B 1 285 ? -11.586 30.031 28.719 1 66 285 TYR B O 1
ATOM 4644 N N . MET B 1 286 ? -12.367 31.219 30.562 1 61.16 286 MET B N 1
ATOM 4645 C CA . MET B 1 286 ? -11.805 32.469 30.031 1 61.16 286 MET B CA 1
ATOM 4646 C C . MET B 1 286 ? -10.664 32.969 30.922 1 61.16 286 MET B C 1
ATOM 4648 O O . MET B 1 286 ? -10.375 34.156 30.953 1 61.16 286 MET B O 1
ATOM 4652 N N . LYS B 1 287 ? -10.148 32.031 31.828 1 58.22 287 LYS B N 1
ATOM 4653 C CA . LYS B 1 287 ? -9.102 32.375 32.781 1 58.22 287 LYS B CA 1
ATOM 4654 C C . LYS B 1 287 ? -7.98 33.156 32.125 1 58.22 287 LYS B C 1
ATOM 4656 O O . LYS B 1 287 ? -7.438 34.094 32.719 1 58.22 287 LYS B O 1
ATOM 4661 N N . ASP B 1 288 ? -7.723 32.656 31.031 1 47.59 288 ASP B N 1
ATOM 4662 C CA . ASP B 1 288 ? -6.527 33.219 30.422 1 47.59 288 ASP B CA 1
ATOM 4663 C C . ASP B 1 288 ? -6.879 34.438 29.547 1 47.59 288 ASP B C 1
ATOM 4665 O O . ASP B 1 288 ? -6.035 34.938 28.797 1 47.59 288 ASP B O 1
ATOM 4669 N N . ILE B 1 289 ? -8.18 34.719 29.719 1 47.09 289 ILE B N 1
ATOM 4670 C CA . ILE B 1 289 ? -8.625 35.875 28.938 1 47.09 289 ILE B CA 1
ATOM 4671 C C . ILE B 1 289 ? -8.719 37.094 29.859 1 47.09 289 ILE B C 1
ATOM 4673 O O . ILE B 1 289 ? -9.32 37.031 30.922 1 47.09 289 ILE B O 1
#

Nearest PDB structures (foldseek):
  7r5n-assembly1_A  TM=7.866E-01  e=1.184E-07  Pseudomonas fluorescens
  8a7f-assembly1_A  TM=5.882E-01  e=1.053E-08  Pseudomonas putida KT2440
  8a6x-assembly1_B  TM=6.066E-01  e=7.384E-08  Pseudomonas putida KT2440
  3luq-assembly1_B  TM=6.157E-01  e=1.115E-05  Geobacter sulfurreducens PCA
  4gw9-assembly1_D  TM=6.239E-01  e=5.814E-03  Rhodopseudomonas palustris CGA009

InterPro domains:
  IPR000014 PAS domain [cd00130] (40-141)
  IPR000700 PAS-associated, C-terminal [PS50113] (98-153)
  IPR000792 Transcription regulator LuxR, C-terminal [PF00196] (228-277)
  IPR000792 Transcription regulator LuxR, C-terminal [PR00038] (228-242)
  IPR000792 Transcription regulator LuxR, C-terminal [PR00038] (242-258)
  IPR000792 Transcription 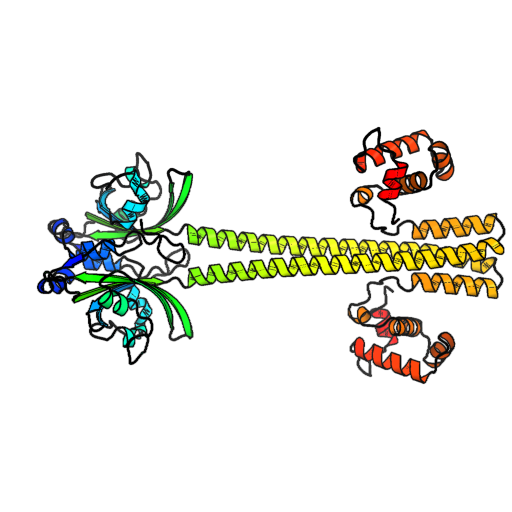regulator LuxR, C-terminal [PR00038] (258-270)
  IPR000792 Transcription regulator LuxR, C-terminal [PS50043] (221-286)
  IPR000792 Transcription regulator LuxR, C-terminal [SM00421] (225-282)
  IPR000792 Transcription regulator LuxR, C-terminal [cd06170] (228-274)
  IPR013656 PAS fold 4 [PF08448] (38-145)
  IPR016032 Signal transduction response regulator, C-terminal effector [SSF46894] (215-278)
  IPR035965 PAS domain superfamily [SSF55785] (30-142)
  IPR036388 Winged helix-like DNA-binding domain superfamily [G3DSA:1.10.10.10] (215-283)

pLDDT: mean 80.22, std 13.59, range [26.66, 95.25]

Secondary structure (DSSP, 8-state):
----TTS-------S-EE--GGGHHHHHT-HHHHHHHHH-SSEEEEEETT-BEEEE-HHHHHHTGGG---TTSBHHHHTT--SS--SS-HHHHHHHHSS-EEEEEEEE-TTS-EEEEEEEEEEEE-TTS-EEEEEEEEEE-HHHHHHHHHHHHHHHHHHHHHHHHHHHHHHHHHHHHHHHHHHHHHHHHHHHHHHHHS-HHHHHHHHHHHHHHHHT------HHHHTS-HHHHHHHHHHHTT--HHHHHHHHT--HHHHHHHHHHHHHHHT--TTS-HHHHHHHHTTT-/----TTS-------S-EE--GGGHHHHHT-HHHHHHHHH-SSEEEEEETT-BEEEE-HHHHHHTGGG---TTSBHHHHTT--SS--SS-HHHHHHHHSS-EEEEEEEE-TTS-EEEEEEEEEEEE-TTS-EEEEEEEEEE-HHHHHHHHHHHHHHHHHHHHHHHHHHHHHHHHHHHHHHHHHHHHHHHHHHHHHHHHS-HHHHHHHHHHHHHHHHT------HHHHTS-HHHHHHHHHHHTT--HHHHHHHHT--HHHHHHHHHHHHHHTT--TTS-HHHHHHHHTTT-

Organism: NCBI:txid29354

Solvent-accessible surface area (backbone atoms only — not comparable to full-atom values): 31109 Å² total; per-residue (Å²): 122,64,83,52,91,89,73,63,69,56,70,65,62,69,74,92,43,74,45,54,77,86,46,47,66,63,44,60,66,30,64,56,43,51,53,54,43,36,62,39,84,44,25,39,36,34,25,36,80,84,38,26,25,70,43,63,27,55,37,39,36,60,77,38,54,89,68,50,84,51,66,71,34,43,47,36,40,72,73,62,72,34,94,53,75,61,90,86,36,38,59,61,50,9,66,71,69,66,36,70,30,66,46,77,48,71,42,68,44,95,86,64,47,75,41,33,32,40,38,38,22,37,42,31,17,28,88,88,65,47,71,58,32,33,42,33,38,35,38,81,43,37,66,60,51,48,52,53,52,52,34,52,52,50,50,50,49,38,53,50,50,53,52,51,47,51,49,51,49,48,50,50,49,51,50,51,48,51,34,47,51,37,34,50,51,22,50,52,55,41,47,60,56,39,61,75,74,43,57,72,67,62,34,51,54,45,51,52,41,45,49,58,19,50,63,66,50,78,28,74,44,36,75,50,55,61,72,46,49,75,69,42,44,55,50,46,51,43,34,44,74,60,49,50,55,64,54,47,12,64,73,68,72,47,52,45,65,58,43,50,48,44,52,53,49,50,33,56,63,57,67,53,57,92,83,53,53,64,40,59,48,36,40,64,44,35,55,73,88,122,59,80,52,93,89,75,64,71,54,73,61,58,68,75,92,42,75,46,53,75,85,45,47,65,62,43,59,66,30,65,58,44,51,53,55,44,35,62,40,85,44,24,40,34,33,25,37,79,83,39,27,25,70,42,63,27,55,37,40,35,61,77,39,54,91,70,51,84,50,67,70,34,44,46,36,43,72,74,63,71,34,95,54,75,60,92,84,37,38,59,61,49,9,66,71,68,65,36,69,28,67,45,78,48,69,43,66,44,95,86,64,48,76,40,33,32,40,38,37,22,37,43,31,18,27,88,87,65,46,70,57,32,32,43,34,39,36,39,80,43,39,66,59,51,49,51,53,52,52,35,53,50,50,50,52,50,39,51,50,49,52,52,50,47,51,50,51,50,50,51,50,48,52,50,51,50,52,34,48,52,37,33,50,51,21,50,51,54,41,50,58,57,39,61,74,74,44,58,73,67,63,36,52,53,45,51,52,41,45,49,60,19,52,63,65,49,78,29,74,43,36,75,50,55,62,72,45,49,73,68,44,45,54,51,46,50,42,35,44,74,62,49,50,56,64,54,48,11,63,74,68,74,49,53,44,65,58,44,50,48,44,53,53,49,50,34,54,63,58,68,53,57,93,81,53,54,62,40,59,49,36,41,64,43,33,55,74,87